Protein AF-A0A937S6X0-F1 (afdb_monomer_lite)

Radius of gyration: 21.59 Å; chains: 1; bounding box: 52×50×62 Å

Structure (mmCIF, N/CA/C/O backbone):
data_AF-A0A937S6X0-F1
#
_entry.id   AF-A0A937S6X0-F1
#
loop_
_atom_site.group_PDB
_atom_site.id
_atom_site.type_symbol
_atom_site.label_atom_id
_atom_site.label_alt_id
_atom_site.label_comp_id
_atom_site.label_asym_id
_atom_site.label_entity_id
_atom_site.label_seq_id
_atom_site.pdbx_PDB_ins_code
_atom_site.Cartn_x
_atom_site.Cartn_y
_atom_site.Cartn_z
_atom_site.occupancy
_atom_site.B_iso_or_equiv
_atom_site.auth_seq_id
_atom_site.auth_comp_id
_atom_site.auth_asym_id
_atom_site.auth_atom_id
_atom_site.pdbx_PDB_model_num
ATOM 1 N N . MET A 1 1 ? 26.072 -11.216 -7.999 1.00 43.59 1 MET A N 1
ATOM 2 C CA . MET A 1 1 ? 25.003 -12.054 -8.580 1.00 43.59 1 MET A CA 1
ATOM 3 C C . MET A 1 1 ? 23.789 -11.169 -8.761 1.00 43.59 1 MET A C 1
ATOM 5 O O . MET A 1 1 ? 23.385 -10.539 -7.793 1.00 43.59 1 MET A O 1
ATOM 9 N N . GLY A 1 2 ? 23.309 -11.010 -9.995 1.00 65.56 2 GLY A N 1
ATOM 10 C CA . GLY A 1 2 ? 22.085 -10.253 -10.259 1.00 65.56 2 GLY A CA 1
ATOM 11 C C . GLY A 1 2 ? 20.876 -11.051 -9.782 1.00 65.56 2 GLY A C 1
ATOM 12 O O . GLY A 1 2 ? 20.859 -12.270 -9.932 1.00 65.56 2 GLY A O 1
ATOM 13 N N . PHE A 1 3 ? 19.899 -10.380 -9.180 1.00 81.81 3 PHE A N 1
ATOM 14 C CA . PHE A 1 3 ? 18.600 -10.990 -8.912 1.00 81.81 3 PHE A CA 1
ATOM 15 C C . PHE A 1 3 ? 17.906 -11.210 -10.256 1.00 81.81 3 PHE A C 1
ATOM 17 O O . PHE A 1 3 ? 17.702 -10.239 -10.981 1.00 81.81 3 PHE A O 1
ATOM 24 N N . ARG A 1 4 ? 17.606 -12.468 -10.589 1.00 89.50 4 ARG A N 1
ATOM 25 C CA . ARG A 1 4 ? 16.819 -12.849 -11.764 1.00 89.50 4 ARG A CA 1
ATOM 26 C C . ARG A 1 4 ? 15.755 -13.847 -11.323 1.00 89.50 4 ARG A C 1
ATOM 28 O O . ARG A 1 4 ? 16.042 -15.029 -11.157 1.00 89.50 4 ARG A O 1
ATOM 35 N N . PHE A 1 5 ? 14.569 -13.335 -11.015 1.00 94.06 5 PHE A N 1
ATOM 36 C CA . PHE A 1 5 ? 13.407 -14.121 -10.596 1.00 94.06 5 PHE A CA 1
ATOM 37 C C . PHE A 1 5 ? 12.467 -14.422 -11.768 1.00 94.06 5 PHE A C 1
ATOM 39 O O . PHE A 1 5 ? 11.654 -15.350 -11.671 1.00 94.06 5 PHE A O 1
ATOM 46 N N . PHE A 1 6 ? 12.583 -13.671 -12.867 1.00 96.00 6 PHE A N 1
ATOM 47 C CA . PHE A 1 6 ? 12.020 -14.060 -14.155 1.00 96.00 6 PHE A CA 1
ATOM 48 C C . PHE A 1 6 ? 12.680 -15.348 -14.665 1.00 96.00 6 PHE A C 1
ATOM 50 O O . PHE A 1 6 ? 13.899 -15.506 -14.583 1.00 96.00 6 PHE A O 1
ATOM 57 N N . LYS A 1 7 ? 11.874 -16.271 -15.191 1.00 96.12 7 LYS A N 1
ATOM 58 C CA . LYS A 1 7 ? 12.335 -17.572 -15.698 1.00 96.12 7 LYS A CA 1
ATOM 59 C C . LYS A 1 7 ? 12.296 -17.573 -17.222 1.00 96.12 7 LYS A C 1
ATOM 61 O O . LYS A 1 7 ? 11.258 -17.854 -17.824 1.00 96.12 7 LYS A O 1
ATOM 66 N N . ASP A 1 8 ? 13.415 -17.205 -17.840 1.00 93.88 8 ASP A N 1
ATOM 67 C CA . ASP A 1 8 ? 13.534 -17.083 -19.299 1.00 93.88 8 ASP A CA 1
ATOM 68 C C . ASP A 1 8 ? 13.236 -18.377 -20.043 1.00 93.88 8 ASP A C 1
ATOM 70 O O . ASP A 1 8 ? 12.596 -18.354 -21.088 1.00 93.88 8 ASP A O 1
ATOM 74 N N . ASP A 1 9 ? 13.681 -19.497 -19.486 1.00 95.50 9 ASP A N 1
ATOM 75 C CA . ASP A 1 9 ? 13.524 -20.839 -20.034 1.00 95.50 9 ASP A CA 1
ATOM 76 C C . ASP A 1 9 ? 12.063 -21.297 -20.094 1.00 95.50 9 ASP A C 1
ATOM 78 O O . ASP A 1 9 ? 11.717 -22.129 -20.930 1.00 95.50 9 ASP A O 1
ATOM 82 N N . LEU A 1 10 ? 11.198 -20.731 -19.246 1.00 97.44 10 LEU A N 1
ATOM 83 C CA . LEU A 1 10 ? 9.769 -21.036 -19.248 1.00 97.44 10 LEU A CA 1
ATOM 84 C C . LEU A 1 10 ? 8.953 -20.108 -20.151 1.00 97.44 10 LEU A C 1
ATOM 86 O O . LEU A 1 10 ? 7.839 -20.465 -20.524 1.00 97.44 10 LEU A O 1
ATOM 90 N N . CYS A 1 11 ? 9.444 -18.911 -20.480 1.00 97.38 11 CYS A N 1
ATOM 91 C CA . CYS A 1 11 ? 8.651 -17.933 -21.219 1.00 97.38 11 CYS A CA 1
ATOM 92 C C . CYS A 1 11 ? 8.509 -18.317 -22.701 1.00 97.38 11 CYS A C 1
ATOM 94 O O . CYS A 1 11 ? 9.471 -18.298 -23.462 1.00 97.38 11 CYS A O 1
ATOM 96 N N . ASP A 1 12 ? 7.276 -18.567 -23.140 1.00 96.94 12 ASP A N 1
ATOM 97 C CA . ASP A 1 12 ? 6.928 -18.915 -24.525 1.00 96.94 12 ASP A CA 1
ATOM 98 C C . ASP A 1 12 ? 6.599 -17.697 -25.413 1.00 96.94 12 ASP A C 1
ATOM 100 O O . ASP A 1 12 ? 6.151 -17.845 -26.551 1.00 96.94 12 ASP A O 1
ATOM 104 N N . LEU A 1 13 ? 6.803 -16.478 -24.895 1.00 97.19 13 LEU A N 1
ATOM 105 C CA . LEU A 1 13 ? 6.486 -15.207 -25.558 1.00 97.19 13 LEU A CA 1
ATOM 106 C C . LEU A 1 13 ? 5.018 -15.089 -26.011 1.00 97.19 13 LEU A C 1
ATOM 108 O O . LEU A 1 13 ? 4.726 -14.339 -26.944 1.00 97.19 13 LEU A O 1
ATOM 112 N N . CYS A 1 14 ? 4.075 -15.781 -25.358 1.00 97.44 14 CYS A N 1
ATOM 113 C CA . CYS A 1 14 ? 2.660 -15.739 -25.745 1.00 97.44 14 CYS A CA 1
ATOM 114 C C . CYS A 1 14 ? 2.011 -14.351 -25.597 1.00 97.44 14 CYS A C 1
ATOM 116 O O . CYS A 1 14 ? 1.038 -14.067 -26.291 1.00 97.44 14 CYS A O 1
ATOM 118 N N . GLY A 1 15 ? 2.539 -13.486 -24.721 1.00 97.12 15 GLY A N 1
ATOM 119 C CA . GLY A 1 15 ? 2.042 -12.122 -24.489 1.00 97.12 15 GLY A CA 1
ATOM 120 C C . GLY A 1 15 ? 0.840 -12.015 -23.538 1.00 97.12 15 GLY A C 1
ATOM 121 O O . GLY A 1 15 ? 0.503 -10.911 -23.116 1.00 97.12 15 GLY A O 1
ATOM 122 N N . LEU A 1 16 ? 0.245 -13.135 -23.105 1.00 97.88 16 LEU A N 1
ATOM 123 C CA . LEU A 1 16 ? -0.975 -13.149 -22.278 1.00 97.88 16 LEU A CA 1
ATOM 124 C C . LEU A 1 16 ? -0.870 -12.302 -21.003 1.00 97.88 16 LEU A C 1
ATOM 126 O O . LEU A 1 16 ? -1.848 -11.693 -20.573 1.00 97.88 16 LEU A O 1
ATOM 130 N N . CYS A 1 17 ? 0.325 -12.239 -20.413 1.00 96.56 17 CYS A N 1
ATOM 131 C CA . CYS A 1 17 ? 0.603 -11.453 -19.217 1.00 96.56 17 CYS A CA 1
ATOM 132 C C . CYS A 1 17 ? 0.336 -9.947 -19.383 1.00 96.56 17 CYS A C 1
ATOM 134 O O . CYS A 1 17 ? 0.005 -9.292 -18.395 1.00 96.56 17 CYS A O 1
ATOM 136 N N . PHE A 1 18 ? 0.454 -9.408 -20.601 1.00 96.38 18 PHE A N 1
ATOM 137 C CA . PHE A 1 18 ? 0.219 -7.995 -20.916 1.00 96.38 18 PHE A CA 1
ATOM 138 C C . PHE A 1 18 ? -1.071 -7.768 -21.701 1.00 96.38 18 PHE A C 1
ATOM 140 O O . PHE A 1 18 ? -1.683 -6.713 -21.543 1.00 96.38 18 PHE A O 1
ATOM 147 N N . GLU A 1 19 ? -1.529 -8.769 -22.453 1.00 96.50 19 GLU A N 1
ATOM 148 C CA . GLU A 1 19 ? -2.850 -8.761 -23.089 1.00 96.50 19 GLU A CA 1
ATOM 149 C C . GLU A 1 19 ? -3.966 -8.714 -22.043 1.00 96.50 19 GLU A C 1
ATOM 151 O O . GLU A 1 19 ? -4.840 -7.856 -22.084 1.00 96.50 19 GLU A O 1
ATOM 156 N N . ARG A 1 20 ? -3.893 -9.587 -21.034 1.00 95.44 20 ARG A N 1
ATOM 157 C CA . ARG A 1 20 ? -4.894 -9.680 -19.960 1.00 95.44 20 ARG A CA 1
ATOM 158 C C . ARG A 1 20 ? -4.531 -8.840 -18.731 1.00 95.44 20 ARG A C 1
ATOM 160 O O . ARG A 1 20 ? -5.134 -8.993 -17.670 1.00 95.44 20 ARG A O 1
ATOM 167 N N . CYS A 1 21 ? -3.517 -7.981 -18.836 1.00 95.06 21 CYS A N 1
ATOM 168 C CA . CYS A 1 21 ? -3.148 -7.083 -17.750 1.00 95.06 21 CYS A CA 1
ATOM 169 C C . CYS A 1 21 ? -4.223 -5.997 -17.594 1.00 95.06 21 CYS A C 1
ATOM 171 O O . CYS A 1 21 ? -4.369 -5.207 -18.523 1.00 95.06 21 CYS A O 1
ATOM 173 N N . PRO A 1 22 ? -4.860 -5.837 -16.417 1.00 92.06 22 PRO A N 1
ATOM 174 C CA . PRO A 1 22 ? -5.935 -4.852 -16.193 1.00 92.06 22 PRO A CA 1
ATOM 175 C C . PRO A 1 22 ? -5.458 -3.383 -16.199 1.00 92.06 22 PRO A C 1
ATOM 177 O O . PRO A 1 22 ? -6.187 -2.461 -15.856 1.00 92.06 22 PRO A O 1
ATOM 180 N N . VAL A 1 23 ? -4.176 -3.150 -16.491 1.00 90.50 23 VAL A N 1
ATOM 181 C CA . VAL A 1 23 ? -3.583 -1.811 -16.633 1.00 90.50 23 VAL A CA 1
ATOM 182 C C . VAL A 1 23 ? -3.239 -1.509 -18.087 1.00 90.50 23 VAL A C 1
ATOM 184 O O . VAL A 1 23 ? -3.298 -0.347 -18.501 1.00 90.50 23 VAL A O 1
ATOM 187 N N . LEU A 1 24 ? -2.772 -2.523 -18.820 1.00 91.44 24 LEU A N 1
ATOM 188 C CA . LEU A 1 24 ? -2.221 -2.348 -20.160 1.00 91.44 24 LEU A CA 1
ATOM 189 C C . LEU A 1 24 ? -3.235 -2.720 -21.238 1.00 91.44 24 LEU A C 1
ATOM 191 O O . LEU A 1 24 ? -3.339 -1.968 -22.203 1.00 91.44 24 LEU A O 1
ATOM 195 N N . GLU A 1 25 ? -3.941 -3.844 -21.058 1.00 92.75 25 GLU A N 1
ATOM 196 C CA . GLU A 1 25 ? -4.937 -4.387 -21.994 1.00 92.75 25 GLU A CA 1
ATOM 197 C C . GLU A 1 25 ? -4.452 -4.335 -23.452 1.00 92.75 25 GLU A C 1
ATOM 199 O O . GLU A 1 25 ? -5.121 -3.809 -24.344 1.00 92.75 25 GLU A O 1
ATOM 204 N N . LEU A 1 26 ? -3.214 -4.789 -23.686 1.00 93.88 26 LEU A N 1
ATOM 205 C CA . LEU A 1 26 ? -2.596 -4.680 -25.006 1.00 93.88 26 LEU A CA 1
ATOM 206 C C . LEU A 1 26 ? -3.270 -5.639 -25.992 1.00 93.88 26 LEU A C 1
ATOM 208 O O . LEU A 1 26 ? -3.559 -6.776 -25.619 1.00 93.88 26 LEU A O 1
ATOM 212 N N . PRO A 1 27 ? -3.449 -5.260 -27.268 1.00 94.69 27 PRO A N 1
ATOM 213 C CA . PRO A 1 27 ? -3.815 -6.246 -28.270 1.00 94.69 27 PRO A CA 1
ATOM 214 C C . PRO A 1 27 ? -2.704 -7.303 -28.403 1.00 94.69 27 PRO A C 1
ATOM 216 O O . PRO A 1 27 ? -1.533 -7.059 -28.101 1.00 94.69 27 PRO A O 1
ATOM 219 N N . ALA A 1 28 ? -3.083 -8.515 -28.813 1.00 95.44 28 ALA A N 1
ATOM 220 C CA . ALA A 1 28 ? -2.223 -9.693 -28.699 1.00 95.44 28 ALA A CA 1
ATOM 221 C C . ALA A 1 28 ? -0.869 -9.558 -29.425 1.00 95.44 28 ALA A C 1
ATOM 223 O O . ALA A 1 28 ? 0.140 -10.079 -28.948 1.00 95.44 28 ALA A O 1
ATOM 224 N N . ALA A 1 29 ? -0.814 -8.871 -30.571 1.00 94.69 29 ALA A N 1
ATOM 225 C CA . ALA A 1 29 ? 0.433 -8.686 -31.314 1.00 94.69 29 ALA A CA 1
ATOM 226 C C . ALA A 1 29 ? 1.415 -7.786 -30.544 1.00 94.69 29 ALA A C 1
ATOM 228 O O . ALA A 1 29 ? 2.581 -8.140 -30.360 1.00 94.69 29 ALA A O 1
ATOM 229 N N . GLU A 1 30 ? 0.922 -6.669 -30.025 1.00 94.50 30 GLU A N 1
ATOM 230 C CA . GLU A 1 30 ? 1.675 -5.694 -29.247 1.00 94.50 30 GLU A CA 1
ATOM 231 C C . GLU A 1 30 ? 2.080 -6.270 -27.891 1.00 94.50 30 GLU A C 1
ATOM 233 O O . GLU A 1 30 ? 3.200 -6.048 -27.445 1.00 94.50 30 GLU A O 1
ATOM 238 N N . ALA A 1 31 ? 1.231 -7.087 -27.262 1.00 96.56 31 ALA A N 1
ATOM 239 C CA . ALA A 1 31 ? 1.566 -7.782 -26.022 1.00 96.56 31 ALA A CA 1
ATOM 240 C C . ALA A 1 31 ? 2.782 -8.713 -26.186 1.00 96.56 31 ALA A C 1
ATOM 242 O O . ALA A 1 31 ? 3.673 -8.737 -25.332 1.00 96.56 31 ALA A O 1
ATOM 243 N N . LYS A 1 32 ? 2.850 -9.448 -27.307 1.00 96.75 32 LYS A N 1
ATOM 244 C CA . LYS A 1 32 ? 3.997 -10.302 -27.666 1.00 96.75 32 LYS A CA 1
ATOM 245 C C . LYS A 1 32 ? 5.256 -9.485 -27.943 1.00 96.75 32 LYS A C 1
ATOM 247 O O . LYS A 1 32 ? 6.351 -9.873 -27.531 1.00 96.75 32 LYS A O 1
ATOM 252 N N . GLN A 1 33 ? 5.115 -8.354 -28.631 1.00 95.69 33 GLN A N 1
ATOM 253 C CA . GLN A 1 33 ? 6.230 -7.440 -28.879 1.00 95.69 33 GLN A CA 1
ATOM 254 C C . GLN A 1 33 ? 6.760 -6.832 -27.576 1.00 95.69 33 GLN A C 1
ATOM 256 O O . GLN A 1 33 ? 7.973 -6.802 -27.379 1.00 95.69 33 GLN A O 1
ATOM 261 N N . ASP A 1 34 ? 5.878 -6.415 -26.667 1.00 95.44 34 ASP A N 1
ATOM 262 C CA . ASP A 1 34 ? 6.235 -5.760 -25.407 1.00 95.44 34 ASP A CA 1
ATOM 263 C C . ASP A 1 34 ? 7.020 -6.696 -24.478 1.00 95.44 34 ASP A C 1
ATOM 265 O O . ASP A 1 34 ? 8.096 -6.328 -24.005 1.00 95.44 34 ASP A O 1
ATOM 269 N N . ILE A 1 35 ? 6.573 -7.949 -24.294 1.00 96.88 35 ILE A N 1
ATOM 270 C CA . ILE A 1 35 ? 7.328 -8.927 -23.488 1.00 96.88 35 ILE A CA 1
ATOM 271 C C . ILE A 1 35 ? 8.685 -9.253 -24.118 1.00 96.88 35 ILE A C 1
ATOM 273 O O . ILE A 1 35 ? 9.689 -9.326 -23.409 1.00 96.88 35 ILE A O 1
ATOM 277 N N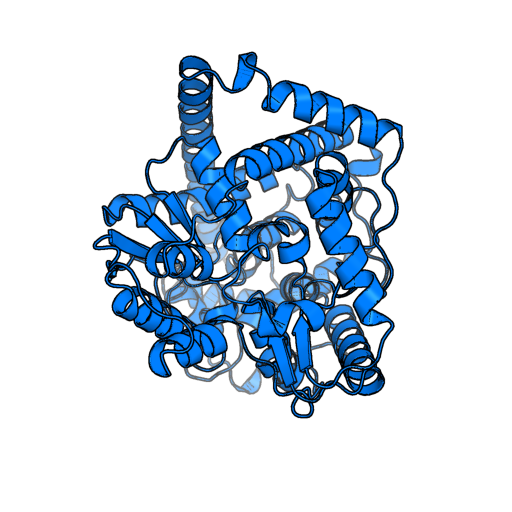 . LYS A 1 36 ? 8.762 -9.351 -25.451 1.00 96.50 36 LYS A N 1
ATOM 278 C CA . LYS A 1 36 ? 10.034 -9.544 -26.161 1.00 96.50 36 LYS A 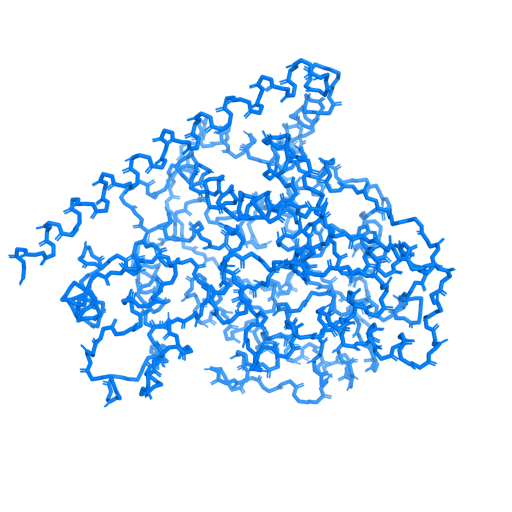CA 1
ATOM 279 C C . LYS A 1 36 ? 10.967 -8.341 -25.987 1.00 96.50 36 LYS A C 1
ATOM 281 O O . LYS A 1 36 ? 12.168 -8.527 -25.784 1.00 96.50 36 LYS A O 1
ATOM 286 N N . ALA A 1 37 ? 10.436 -7.120 -26.044 1.00 95.06 37 ALA A N 1
ATOM 287 C CA . ALA A 1 37 ? 11.191 -5.895 -25.801 1.00 95.06 37 ALA A CA 1
ATOM 288 C C . ALA A 1 37 ? 11.722 -5.851 -24.363 1.00 95.06 37 ALA A C 1
ATOM 290 O O . ALA A 1 37 ? 12.910 -5.595 -24.159 1.00 95.06 37 ALA A O 1
ATOM 291 N N . LEU A 1 38 ? 10.882 -6.180 -23.380 1.00 95.00 38 LEU A N 1
ATOM 292 C CA . LEU A 1 38 ? 11.248 -6.199 -21.967 1.00 95.00 38 LEU A CA 1
ATOM 293 C C . LEU A 1 38 ? 12.318 -7.264 -21.656 1.00 95.00 38 LEU A C 1
ATOM 295 O O . LEU A 1 38 ? 13.297 -6.965 -20.967 1.00 95.00 38 LEU A O 1
ATOM 299 N N . ILE A 1 39 ? 12.205 -8.475 -22.217 1.00 95.81 39 ILE A N 1
ATOM 300 C CA . ILE A 1 39 ? 13.239 -9.527 -22.113 1.00 95.81 39 ILE A CA 1
ATOM 301 C C . ILE A 1 39 ? 14.544 -9.072 -22.774 1.00 95.81 39 ILE A C 1
ATOM 303 O O . ILE A 1 39 ? 15.624 -9.290 -22.230 1.00 95.81 39 ILE A O 1
ATOM 307 N N . GLY A 1 40 ? 14.458 -8.373 -23.906 1.00 94.38 40 GLY A N 1
ATOM 308 C CA . GLY A 1 40 ? 15.614 -7.806 -24.599 1.00 94.38 40 GLY A CA 1
ATOM 309 C C . GLY A 1 40 ? 16.213 -6.549 -23.955 1.00 94.38 40 GLY A C 1
ATOM 310 O O . GLY A 1 40 ? 17.180 -6.020 -24.494 1.00 94.38 40 GLY A O 1
ATOM 311 N N . GLY A 1 41 ? 15.645 -6.038 -22.856 1.00 92.00 41 GLY A N 1
ATOM 312 C CA . GLY A 1 41 ? 16.105 -4.807 -22.197 1.00 92.00 41 GLY A CA 1
ATOM 313 C C . GLY A 1 41 ? 15.777 -3.515 -22.958 1.00 92.00 41 GLY A C 1
ATOM 314 O O . GLY A 1 41 ? 16.323 -2.461 -22.648 1.00 92.00 41 GLY A O 1
ATOM 315 N N . LYS A 1 42 ? 14.880 -3.563 -23.950 1.00 91.44 42 LYS A N 1
ATOM 316 C CA . LYS A 1 42 ? 14.440 -2.402 -24.740 1.00 91.44 42 LYS A CA 1
ATOM 317 C C . LYS A 1 42 ? 13.317 -1.652 -24.014 1.00 91.44 42 LYS A C 1
ATOM 319 O O . LYS A 1 42 ? 12.163 -1.680 -24.439 1.00 91.44 42 LYS A O 1
ATOM 324 N N . THR A 1 43 ? 13.647 -0.998 -22.902 1.00 88.94 43 THR A N 1
ATOM 325 C CA . THR A 1 43 ? 12.684 -0.336 -21.996 1.00 88.94 43 THR A CA 1
ATOM 326 C C . THR A 1 43 ? 11.850 0.762 -22.660 1.00 88.94 43 THR A C 1
ATOM 328 O O . THR A 1 43 ? 10.673 0.926 -22.337 1.00 88.94 43 THR A O 1
ATOM 331 N N . ASP A 1 44 ? 12.412 1.471 -23.640 1.00 86.44 44 ASP A N 1
ATOM 332 C CA . ASP A 1 44 ? 11.713 2.542 -24.369 1.00 86.44 44 ASP A CA 1
ATOM 333 C C . ASP A 1 44 ? 10.585 2.005 -25.266 1.00 86.44 44 ASP A C 1
ATOM 335 O O . ASP A 1 44 ? 9.643 2.728 -25.588 1.00 86.44 44 ASP A O 1
ATOM 339 N N . ALA A 1 45 ? 10.648 0.717 -25.618 1.00 87.94 45 ALA A N 1
ATOM 340 C CA . ALA A 1 45 ? 9.652 0.009 -26.415 1.00 87.94 45 ALA A CA 1
ATOM 341 C C . ALA A 1 45 ? 8.714 -0.878 -25.569 1.00 87.94 45 ALA A C 1
ATOM 343 O O . ALA A 1 45 ? 7.985 -1.687 -26.137 1.00 87.94 45 ALA A O 1
ATOM 344 N N . SER A 1 46 ? 8.726 -0.753 -24.233 1.00 91.75 46 SER A N 1
ATOM 345 C CA . SER A 1 46 ? 7.845 -1.517 -23.337 1.00 91.75 46 SER A CA 1
ATOM 346 C C . SER A 1 46 ? 6.914 -0.606 -22.533 1.00 91.75 46 SER A C 1
ATOM 348 O O . SER A 1 46 ? 7.326 0.151 -21.651 1.00 91.75 46 SER A O 1
ATOM 350 N N . LEU A 1 47 ? 5.614 -0.725 -22.782 1.00 90.75 47 LEU A N 1
ATOM 351 C CA . LEU A 1 47 ? 4.554 -0.155 -21.959 1.00 90.75 47 LEU A CA 1
ATOM 352 C C . LEU A 1 47 ? 4.497 -0.802 -20.578 1.00 90.75 47 LEU A C 1
ATOM 354 O O . LEU A 1 47 ? 4.171 -0.102 -19.617 1.00 90.75 47 LEU A O 1
ATOM 358 N N . ALA A 1 48 ? 4.836 -2.088 -20.440 1.00 93.00 48 ALA A N 1
ATOM 359 C CA . ALA A 1 48 ? 4.921 -2.720 -19.125 1.00 93.00 48 ALA A CA 1
ATOM 360 C C . ALA A 1 48 ? 5.951 -2.008 -18.237 1.00 93.00 48 ALA A C 1
ATOM 362 O O . ALA A 1 48 ? 5.625 -1.624 -17.112 1.00 93.00 48 ALA A O 1
ATOM 363 N N . TYR A 1 49 ? 7.137 -1.714 -18.774 1.00 92.50 49 TYR A N 1
ATOM 364 C CA . TYR A 1 49 ? 8.155 -0.916 -18.087 1.00 92.50 49 TYR A CA 1
ATOM 365 C C . TYR A 1 49 ? 7.647 0.479 -17.684 1.00 92.50 49 TYR A C 1
ATOM 367 O O . TYR A 1 49 ? 7.887 0.948 -16.570 1.00 92.50 49 TYR A O 1
ATOM 375 N N . GLN A 1 50 ? 6.912 1.141 -18.580 1.00 88.38 50 GLN A N 1
ATOM 376 C CA . GLN A 1 50 ? 6.493 2.537 -18.417 1.00 88.38 50 GLN A CA 1
ATOM 377 C C . GLN A 1 50 ? 5.191 2.731 -17.632 1.00 88.38 50 GLN A C 1
ATOM 379 O O . GLN A 1 50 ? 4.860 3.865 -17.272 1.00 88.38 50 GLN A O 1
ATOM 384 N N . ARG A 1 51 ? 4.406 1.672 -17.399 1.00 88.88 51 ARG A N 1
ATOM 385 C CA . ARG A 1 51 ? 3.052 1.796 -16.826 1.00 88.88 51 ARG A CA 1
ATOM 386 C C . ARG A 1 51 ? 2.687 0.754 -15.775 1.00 88.88 51 ARG A C 1
ATOM 388 O O . ARG A 1 51 ? 1.603 0.870 -15.206 1.00 88.88 51 ARG A O 1
ATOM 395 N N . CYS A 1 52 ? 3.537 -0.232 -15.488 1.00 92.06 52 CYS A N 1
ATOM 396 C CA . CYS A 1 52 ? 3.244 -1.246 -14.474 1.00 92.06 52 CYS A CA 1
ATOM 397 C C . CYS A 1 52 ? 2.871 -0.617 -13.122 1.00 92.06 52 CYS A C 1
ATOM 399 O O . CYS A 1 52 ? 3.625 0.152 -12.539 1.00 92.06 52 CYS A O 1
ATOM 401 N N . THR A 1 53 ? 1.718 -0.989 -12.563 1.00 90.19 53 THR A N 1
ATOM 402 C CA . THR A 1 53 ? 1.281 -0.467 -11.256 1.00 90.19 53 THR A CA 1
ATOM 403 C C . THR A 1 53 ? 1.676 -1.351 -10.077 1.00 90.19 53 THR A C 1
ATOM 405 O O . THR A 1 53 ? 1.176 -1.149 -8.970 1.00 90.19 53 THR A O 1
ATOM 408 N N . THR A 1 54 ? 2.529 -2.354 -10.292 1.00 91.44 54 THR A N 1
ATOM 409 C CA . THR A 1 54 ? 2.996 -3.329 -9.285 1.00 91.44 54 THR A CA 1
ATOM 410 C C . THR A 1 54 ? 1.886 -4.133 -8.592 1.00 91.44 54 THR A C 1
ATOM 412 O O . THR A 1 54 ? 1.897 -4.359 -7.383 1.00 91.44 54 THR A O 1
ATOM 415 N N . CYS A 1 55 ? 0.876 -4.552 -9.360 1.00 91.12 55 CYS A N 1
ATOM 416 C CA . CYS A 1 55 ? -0.266 -5.319 -8.849 1.00 91.12 55 CYS A CA 1
ATOM 417 C C . CYS A 1 55 ? -0.086 -6.846 -8.892 1.00 91.12 55 CYS A C 1
ATOM 419 O O . CYS A 1 55 ? -1.014 -7.545 -8.487 1.00 91.12 55 CYS A O 1
ATOM 421 N N . TYR A 1 56 ? 1.056 -7.352 -9.382 1.00 92.25 56 TYR A N 1
ATOM 422 C CA . TYR A 1 56 ? 1.395 -8.784 -9.467 1.00 92.25 56 TYR A CA 1
ATOM 423 C C . TYR A 1 56 ? 0.474 -9.642 -10.374 1.00 92.25 56 TYR A C 1
ATOM 425 O O . TYR A 1 56 ? 0.708 -10.829 -10.566 1.00 92.25 56 TYR A O 1
ATOM 433 N N . THR A 1 57 ? -0.544 -9.059 -11.017 1.00 94.31 57 THR A N 1
ATOM 434 C CA . THR A 1 57 ? -1.523 -9.807 -11.830 1.00 94.31 57 THR A CA 1
ATOM 435 C C . THR A 1 57 ? -0.894 -10.606 -12.975 1.00 94.31 57 THR A C 1
ATOM 437 O O . THR A 1 57 ? -1.355 -11.700 -13.284 1.00 94.31 57 THR A O 1
ATOM 440 N N . CYS A 1 58 ? 0.154 -10.078 -13.610 1.00 95.25 58 CYS A N 1
ATOM 441 C CA . CYS A 1 58 ? 0.796 -10.728 -14.751 1.00 95.25 58 CYS A CA 1
ATOM 442 C C . CYS A 1 58 ? 1.410 -12.092 -14.399 1.00 95.25 58 CYS A C 1
ATOM 444 O O . CYS A 1 58 ? 1.428 -12.971 -15.259 1.00 95.25 58 CYS A O 1
ATOM 446 N N . ASP A 1 59 ? 1.830 -12.300 -13.150 1.00 95.19 59 ASP A N 1
ATOM 447 C CA . ASP A 1 59 ? 2.344 -13.591 -12.679 1.00 95.19 59 ASP A CA 1
ATOM 448 C C . ASP A 1 59 ? 1.223 -14.608 -12.469 1.00 95.19 59 ASP A C 1
ATOM 450 O O . ASP A 1 59 ? 1.393 -15.774 -12.807 1.00 95.19 59 ASP A O 1
ATOM 454 N N . LEU A 1 60 ? 0.056 -14.161 -11.991 1.00 94.38 60 LEU A N 1
ATOM 455 C CA . LEU A 1 60 ? -1.130 -15.015 -11.848 1.00 94.38 60 LEU A CA 1
ATOM 456 C C . LEU A 1 60 ? -1.683 -15.470 -13.204 1.00 94.38 60 LEU A C 1
ATOM 458 O O . LEU A 1 60 ? -2.204 -16.572 -13.327 1.00 94.38 60 LEU A O 1
ATOM 462 N N . ILE A 1 61 ? -1.576 -14.613 -14.220 1.00 94.81 61 ILE A N 1
ATOM 463 C CA . ILE A 1 61 ? -2.070 -14.885 -15.575 1.00 94.81 61 ILE A CA 1
ATOM 464 C C . ILE A 1 61 ? -1.116 -15.790 -16.363 1.00 94.81 61 ILE A C 1
ATOM 466 O O . ILE A 1 61 ? -1.555 -16.475 -17.287 1.00 94.81 61 ILE A O 1
ATOM 470 N N . CYS A 1 62 ? 0.182 -15.767 -16.051 1.00 96.81 62 CYS A N 1
ATOM 471 C CA . CYS A 1 62 ? 1.201 -16.458 -16.831 1.00 96.81 62 CYS A CA 1
ATOM 472 C C . CYS A 1 62 ? 0.999 -17.988 -16.782 1.00 96.81 62 CYS A C 1
ATOM 474 O O . CYS A 1 62 ? 1.240 -18.594 -15.735 1.00 96.81 62 CYS A O 1
ATOM 476 N N . PRO A 1 63 ? 0.630 -18.646 -17.900 1.00 96.31 63 PRO A N 1
ATOM 477 C CA . PRO A 1 63 ? 0.297 -20.076 -17.893 1.00 96.31 63 PRO A CA 1
ATOM 478 C C . PRO A 1 63 ? 1.512 -20.964 -17.597 1.00 96.31 63 PRO A C 1
ATOM 480 O O . PRO A 1 63 ? 1.376 -22.054 -17.053 1.00 96.31 63 PRO A O 1
ATOM 483 N N . VAL A 1 64 ? 2.702 -20.469 -17.936 1.00 97.12 64 VAL A N 1
ATOM 484 C CA . VAL A 1 64 ? 3.996 -21.141 -17.766 1.00 97.12 64 VAL A CA 1
ATOM 485 C C . VAL A 1 64 ? 4.747 -20.670 -16.516 1.00 97.12 64 VAL A C 1
ATOM 487 O O . VAL A 1 64 ? 5.879 -21.081 -16.284 1.00 97.12 64 VAL A O 1
ATOM 490 N N . GLN A 1 65 ? 4.132 -19.805 -15.696 1.00 96.19 65 GLN A N 1
ATOM 491 C CA . GLN A 1 65 ? 4.683 -19.320 -14.424 1.00 96.19 65 GLN A CA 1
ATOM 492 C C . GLN A 1 65 ? 6.123 -18.777 -14.532 1.00 96.19 65 GLN A C 1
ATOM 494 O O . GLN A 1 65 ? 6.984 -19.060 -13.686 1.00 96.19 65 GLN A O 1
ATOM 499 N N . SER A 1 66 ? 6.380 -17.984 -15.580 1.00 97.12 66 SER A N 1
ATOM 500 C CA . SER A 1 66 ? 7.690 -17.384 -15.865 1.00 97.12 66 SER A CA 1
ATOM 501 C C . SER A 1 66 ? 7.983 -16.105 -15.068 1.00 97.12 66 SER A C 1
ATOM 503 O O . SER A 1 66 ? 9.062 -15.542 -15.207 1.00 97.12 66 SER A O 1
ATOM 505 N N . ASN A 1 67 ? 7.051 -15.652 -14.223 1.00 96.50 67 ASN A N 1
ATOM 506 C CA . ASN A 1 67 ? 7.159 -14.466 -13.360 1.00 96.50 67 ASN A CA 1
ATOM 507 C C . ASN A 1 67 ? 7.411 -13.112 -14.084 1.00 96.50 67 ASN A C 1
ATOM 509 O O . ASN A 1 67 ? 8.353 -12.392 -13.737 1.00 96.50 67 ASN A O 1
ATOM 513 N N . PRO A 1 68 ? 6.616 -12.724 -15.105 1.00 96.81 68 PRO A N 1
ATOM 514 C CA . PRO A 1 68 ? 6.796 -11.465 -15.849 1.00 96.81 68 PRO A CA 1
ATOM 515 C C . PRO A 1 68 ? 6.775 -10.182 -14.995 1.00 96.81 68 PRO A C 1
ATOM 517 O O . PRO A 1 68 ? 7.352 -9.174 -15.401 1.00 96.81 68 PRO A O 1
ATOM 520 N N . TYR A 1 69 ? 6.124 -10.183 -13.829 1.00 95.69 69 TYR A N 1
ATOM 521 C CA . TYR A 1 69 ? 6.164 -9.074 -12.872 1.00 95.69 69 TYR A CA 1
ATOM 522 C C . TYR A 1 69 ? 7.594 -8.773 -12.425 1.00 95.69 69 TYR A C 1
ATOM 524 O O . TYR A 1 69 ? 8.005 -7.612 -12.398 1.00 95.69 69 TYR A O 1
ATOM 532 N N . GLU A 1 70 ? 8.356 -9.819 -12.113 1.00 95.44 70 GLU A N 1
ATOM 533 C CA . GLU A 1 70 ? 9.721 -9.695 -11.611 1.00 95.44 70 GLU A CA 1
ATOM 534 C C . GLU A 1 70 ? 10.638 -9.077 -12.658 1.00 95.44 70 GLU A C 1
ATOM 536 O O . GLU A 1 70 ? 11.446 -8.217 -12.328 1.00 95.44 70 GLU A O 1
ATOM 541 N N . LEU A 1 71 ? 10.444 -9.424 -13.933 1.00 95.88 71 LEU A N 1
ATOM 542 C CA . LEU A 1 71 ? 11.216 -8.849 -15.029 1.00 95.88 71 LEU A CA 1
ATOM 543 C C . LEU A 1 71 ? 11.067 -7.322 -15.092 1.00 95.88 71 LEU A C 1
ATOM 545 O O . LEU A 1 71 ? 12.042 -6.615 -15.337 1.00 95.88 71 LEU A O 1
ATOM 549 N N . VAL A 1 72 ? 9.868 -6.786 -14.833 1.00 95.38 72 VAL A N 1
ATOM 550 C CA . VAL A 1 72 ? 9.663 -5.328 -14.767 1.00 95.38 72 VAL A CA 1
ATOM 551 C C . VAL A 1 72 ? 10.481 -4.719 -13.626 1.00 95.38 72 VAL A C 1
ATOM 553 O O . VAL A 1 72 ? 11.164 -3.713 -13.826 1.00 95.38 72 VAL A O 1
ATOM 556 N N . LEU A 1 73 ? 10.446 -5.340 -12.444 1.00 95.19 73 LEU A N 1
ATOM 557 C CA . LEU A 1 73 ? 11.208 -4.880 -11.282 1.00 95.19 73 LEU A CA 1
ATOM 558 C C . LEU A 1 73 ? 12.721 -4.958 -11.519 1.00 95.19 73 LEU A C 1
ATOM 560 O O . LEU A 1 73 ? 13.454 -4.056 -11.112 1.00 95.19 73 LEU A O 1
ATOM 564 N N . GLU A 1 74 ? 13.188 -6.005 -12.196 1.00 93.94 74 GLU A N 1
ATOM 565 C CA . GLU A 1 74 ? 14.583 -6.182 -12.601 1.00 93.94 74 GLU A CA 1
ATOM 566 C C . GLU A 1 74 ? 15.037 -5.052 -13.530 1.00 93.94 74 GLU A C 1
ATOM 568 O O . GLU A 1 74 ? 16.071 -4.436 -13.271 1.00 93.94 74 GLU A O 1
ATOM 573 N N . ARG A 1 75 ? 14.238 -4.690 -14.545 1.00 94.00 75 ARG A N 1
ATOM 574 C CA . ARG A 1 75 ? 14.559 -3.551 -15.427 1.00 94.00 75 ARG A CA 1
ATOM 575 C C . ARG A 1 75 ? 14.614 -2.229 -14.677 1.00 94.00 75 ARG A C 1
ATOM 577 O O . ARG A 1 75 ? 15.515 -1.426 -14.912 1.00 94.00 75 ARG A O 1
ATOM 584 N N . TRP A 1 76 ? 13.692 -1.999 -13.744 1.00 93.56 76 TRP A N 1
ATOM 585 C CA . TRP A 1 76 ? 13.759 -0.817 -12.884 1.00 93.56 76 TRP A CA 1
ATOM 586 C C . TRP A 1 76 ? 15.015 -0.819 -12.010 1.00 93.56 76 TRP A C 1
ATOM 588 O O . TRP A 1 76 ? 15.651 0.223 -11.866 1.00 93.56 76 TRP A O 1
ATOM 598 N N . ASN A 1 77 ? 15.420 -1.970 -11.472 1.00 92.75 77 ASN A N 1
ATOM 599 C CA . ASN A 1 77 ? 16.650 -2.111 -10.690 1.00 92.75 77 ASN A CA 1
ATOM 600 C C . ASN A 1 77 ? 17.906 -1.762 -11.500 1.00 92.75 77 ASN A C 1
ATOM 602 O O . ASN A 1 77 ? 18.744 -0.991 -11.032 1.00 92.75 77 ASN A O 1
ATOM 606 N N . GLU A 1 78 ? 18.035 -2.315 -12.708 1.00 92.06 78 GLU A N 1
ATOM 607 C CA . GLU A 1 78 ? 19.151 -2.043 -13.626 1.00 92.06 78 GLU A CA 1
ATOM 608 C C . GLU A 1 78 ? 19.266 -0.541 -13.914 1.00 92.06 78 GLU A C 1
ATOM 610 O O . GLU A 1 78 ? 20.349 0.055 -13.860 1.00 92.06 78 GLU A O 1
ATOM 615 N N . GLU A 1 79 ? 18.129 0.111 -14.142 1.00 91.19 79 GLU A N 1
ATOM 616 C CA . GLU A 1 79 ? 18.081 1.549 -14.353 1.00 91.19 79 GLU A CA 1
ATOM 617 C C . GLU A 1 79 ? 18.483 2.330 -13.089 1.00 91.19 79 GLU A C 1
ATOM 619 O O . GLU A 1 79 ? 19.301 3.251 -13.146 1.00 91.19 79 GLU A O 1
ATOM 624 N N . HIS A 1 80 ? 17.962 1.949 -11.923 1.00 91.56 80 HIS A N 1
ATOM 625 C CA . HIS A 1 80 ? 18.310 2.573 -10.647 1.00 91.56 80 HIS A CA 1
ATOM 626 C C . HIS A 1 80 ? 19.807 2.491 -10.337 1.00 91.56 80 HIS A C 1
ATOM 628 O O . HIS A 1 80 ? 20.375 3.455 -9.819 1.00 91.56 80 HIS A O 1
ATOM 634 N N . GLN A 1 81 ? 20.454 1.377 -10.675 1.00 90.19 81 GLN A N 1
ATOM 635 C CA . GLN A 1 81 ? 21.892 1.190 -10.486 1.00 90.19 81 GLN A CA 1
ATOM 636 C C . GLN A 1 81 ? 22.724 2.047 -11.443 1.00 90.19 81 GLN A C 1
ATOM 638 O O . GLN A 1 81 ? 23.775 2.544 -11.043 1.00 90.19 81 GLN A O 1
ATOM 643 N N . SER A 1 82 ? 22.258 2.258 -12.676 1.00 90.88 82 SER A N 1
ATOM 644 C CA . SER A 1 82 ? 23.005 3.030 -13.675 1.00 90.88 82 SER A CA 1
ATOM 645 C C . SER A 1 82 ? 22.859 4.545 -13.504 1.00 90.88 82 SER A C 1
ATOM 647 O O . SER A 1 82 ? 23.854 5.267 -13.565 1.00 90.88 82 SER A O 1
ATOM 649 N N . ARG A 1 83 ? 21.641 5.051 -13.264 1.00 90.81 83 ARG A N 1
ATOM 650 C CA . ARG A 1 83 ? 21.351 6.502 -13.269 1.00 90.81 83 ARG A CA 1
ATOM 651 C C . ARG A 1 83 ? 20.854 7.070 -11.939 1.00 90.81 83 ARG A C 1
ATOM 653 O O . ARG A 1 83 ? 20.644 8.281 -11.831 1.00 90.81 83 ARG A O 1
ATOM 660 N N . GLY A 1 84 ? 20.641 6.223 -10.934 1.00 91.38 84 GLY A N 1
ATOM 661 C CA . GLY A 1 84 ? 20.015 6.609 -9.671 1.00 91.38 84 GLY A CA 1
ATOM 662 C C . GLY A 1 84 ? 18.517 6.895 -9.814 1.00 91.38 84 GLY A C 1
ATOM 663 O O . GLY A 1 84 ? 17.935 6.867 -10.901 1.00 91.38 84 GLY A O 1
ATOM 664 N N . MET A 1 85 ? 17.866 7.212 -8.701 1.00 91.38 85 MET A N 1
ATOM 665 C CA . MET A 1 85 ? 16.432 7.495 -8.634 1.00 91.38 85 MET A CA 1
ATOM 666 C C . MET A 1 85 ? 16.126 8.980 -8.755 1.00 91.38 85 MET A C 1
ATOM 668 O O . MET A 1 85 ? 16.912 9.834 -8.345 1.00 91.38 85 MET A O 1
ATOM 672 N N . SER A 1 86 ? 14.933 9.296 -9.258 1.00 89.19 86 SER A N 1
ATOM 673 C CA . SER A 1 86 ? 14.387 10.651 -9.192 1.00 89.19 86 SER A CA 1
ATOM 674 C C . SER A 1 86 ? 14.270 11.131 -7.740 1.00 89.19 86 SER A C 1
ATOM 676 O O . SER A 1 86 ? 13.884 10.366 -6.859 1.00 89.19 86 SER A O 1
ATOM 678 N N . ALA A 1 87 ? 14.557 12.413 -7.484 1.00 88.38 87 ALA A N 1
ATOM 679 C CA . ALA A 1 87 ? 14.551 13.002 -6.141 1.00 88.38 87 ALA A CA 1
ATOM 680 C C . ALA A 1 87 ? 13.231 12.806 -5.381 1.00 88.38 87 ALA A C 1
ATOM 682 O O . ALA A 1 87 ? 13.237 12.701 -4.156 1.00 88.38 87 ALA A O 1
ATOM 683 N N . ILE A 1 88 ? 12.109 12.727 -6.104 1.00 88.50 88 ILE A N 1
ATOM 684 C CA . ILE A 1 88 ? 10.784 12.479 -5.528 1.00 88.50 88 ILE A CA 1
ATOM 685 C C . ILE A 1 88 ? 10.718 11.146 -4.773 1.00 88.50 88 ILE A C 1
ATOM 687 O O . ILE A 1 88 ? 9.998 11.046 -3.782 1.00 88.50 88 ILE A O 1
ATOM 691 N N . ALA A 1 89 ? 11.514 10.149 -5.179 1.00 91.06 89 ALA A N 1
ATOM 692 C CA . ALA A 1 89 ? 11.528 8.844 -4.537 1.00 91.06 89 ALA A CA 1
ATOM 693 C C . ALA A 1 89 ? 11.979 8.936 -3.074 1.00 91.06 89 ALA A C 1
ATOM 695 O O . ALA A 1 89 ? 11.501 8.151 -2.269 1.00 91.06 89 ALA A O 1
ATOM 696 N N . LYS A 1 90 ? 12.772 9.948 -2.675 1.00 91.00 90 LYS A N 1
ATOM 697 C CA . LYS A 1 90 ? 13.152 10.196 -1.266 1.00 91.00 90 LYS A CA 1
ATOM 698 C C . LYS A 1 90 ? 11.961 10.246 -0.310 1.00 91.00 90 LYS A C 1
ATOM 700 O O . LYS A 1 90 ? 12.118 9.957 0.872 1.00 91.00 90 LYS A O 1
ATOM 705 N N . LEU A 1 91 ? 10.774 10.586 -0.816 1.00 90.69 91 LEU A N 1
ATOM 706 C CA . LEU A 1 91 ? 9.536 10.601 -0.045 1.00 90.69 91 LEU A CA 1
ATOM 707 C C . LEU A 1 91 ? 9.239 9.245 0.619 1.00 90.69 91 LEU A C 1
ATOM 709 O O . LEU A 1 91 ? 8.654 9.234 1.703 1.00 90.69 91 LEU A O 1
ATOM 713 N N . VAL A 1 92 ? 9.662 8.136 -0.001 1.00 92.31 92 VAL A N 1
ATOM 714 C CA . VAL A 1 92 ? 9.432 6.766 0.486 1.00 92.31 92 VAL A CA 1
ATOM 715 C C . VAL A 1 92 ? 10.615 6.125 1.200 1.00 92.31 92 VAL A C 1
ATOM 717 O O . VAL A 1 92 ? 10.470 5.012 1.688 1.00 92.31 92 VAL A O 1
ATOM 720 N N . PHE A 1 93 ? 11.756 6.807 1.327 1.00 93.75 93 PHE A N 1
ATOM 721 C CA . PHE A 1 93 ? 12.934 6.263 2.010 1.00 93.75 93 PHE A CA 1
ATOM 722 C C . PHE A 1 93 ? 12.983 6.725 3.474 1.00 93.75 93 PHE A C 1
ATOM 724 O O . PHE A 1 93 ? 13.111 7.923 3.731 1.00 93.75 93 PHE A O 1
ATOM 731 N N . PRO A 1 94 ? 12.931 5.816 4.464 1.00 92.88 94 PRO A N 1
ATOM 732 C CA . PRO A 1 94 ? 12.874 6.197 5.877 1.00 92.88 94 PRO A CA 1
ATOM 733 C C . PRO A 1 94 ? 14.172 6.829 6.398 1.00 92.88 94 PRO A C 1
ATOM 735 O O . PRO A 1 94 ? 14.132 7.512 7.415 1.00 92.88 94 PRO A O 1
ATOM 738 N N . ASN A 1 95 ? 15.305 6.645 5.713 1.00 92.56 95 ASN A N 1
ATOM 739 C CA . ASN A 1 95 ? 16.590 7.273 6.044 1.00 92.56 95 ASN A CA 1
ATOM 740 C C . ASN A 1 95 ? 16.775 8.674 5.420 1.00 92.56 95 ASN A C 1
ATOM 742 O O . ASN A 1 95 ? 17.778 9.335 5.688 1.00 92.56 95 ASN A O 1
ATOM 746 N N . GLU A 1 96 ? 15.821 9.160 4.621 1.00 92.56 96 GLU A N 1
ATOM 747 C CA . GLU A 1 96 ? 15.835 10.514 4.057 1.00 92.56 96 GLU A CA 1
ATOM 748 C C . GLU A 1 96 ? 15.093 11.502 4.971 1.00 92.56 96 GLU A C 1
ATOM 750 O O . GLU A 1 96 ? 14.013 11.215 5.477 1.00 92.56 96 GLU A O 1
ATOM 755 N N . THR A 1 97 ? 15.633 12.707 5.171 1.00 85.81 97 THR A N 1
ATOM 756 C CA . THR A 1 97 ? 15.081 13.698 6.130 1.00 85.81 97 THR A CA 1
ATOM 757 C C . THR A 1 97 ? 13.739 14.301 5.719 1.00 85.81 97 THR A C 1
ATOM 759 O O . THR A 1 97 ? 12.969 14.731 6.574 1.00 85.81 97 THR A O 1
ATOM 762 N N . ALA A 1 98 ? 13.447 14.342 4.419 1.00 80.75 98 ALA A N 1
ATOM 763 C CA . ALA A 1 98 ? 12.213 14.896 3.860 1.00 80.75 98 ALA A CA 1
ATOM 764 C C . ALA A 1 98 ? 11.212 13.803 3.444 1.00 80.75 98 ALA A C 1
ATOM 766 O O . ALA A 1 98 ? 10.389 14.024 2.555 1.00 80.75 98 ALA A O 1
ATOM 767 N N . ASN A 1 99 ? 11.289 12.620 4.061 1.00 92.50 99 ASN A N 1
ATOM 768 C CA . ASN A 1 99 ? 10.344 11.545 3.783 1.00 92.50 99 ASN A CA 1
ATOM 769 C C . ASN A 1 99 ? 8.929 11.863 4.306 1.00 92.50 99 ASN A C 1
ATOM 771 O O . ASN A 1 99 ? 8.712 12.790 5.101 1.00 92.50 99 ASN A O 1
ATOM 775 N N . MET A 1 100 ? 7.947 11.091 3.839 1.00 93.62 100 MET A N 1
ATOM 776 C CA . MET A 1 100 ? 6.533 11.308 4.147 1.00 93.62 100 MET A CA 1
ATOM 777 C C . MET A 1 100 ? 6.245 11.209 5.647 1.00 93.62 100 MET A C 1
ATOM 779 O O . MET A 1 100 ? 5.573 12.076 6.197 1.00 93.62 100 MET A O 1
ATOM 783 N N . TRP A 1 101 ? 6.785 10.200 6.324 1.00 94.50 101 TRP A N 1
ATOM 784 C CA . TRP A 1 101 ? 6.569 9.958 7.750 1.00 94.50 101 TRP A CA 1
ATOM 785 C C . TRP A 1 101 ? 7.171 11.062 8.615 1.00 94.50 101 TRP A C 1
ATOM 787 O O . TRP A 1 101 ? 6.480 11.595 9.483 1.00 94.50 101 TRP A O 1
ATOM 797 N N . ALA A 1 102 ? 8.414 11.473 8.342 1.00 94.69 102 ALA A N 1
ATOM 798 C CA . ALA A 1 102 ? 9.052 12.609 9.010 1.00 94.69 102 ALA A CA 1
ATOM 799 C C . ALA A 1 102 ? 8.190 13.873 8.887 1.00 94.69 102 ALA A C 1
ATOM 801 O O . ALA A 1 102 ? 7.977 14.593 9.863 1.00 94.69 102 ALA A O 1
ATOM 802 N N . SER A 1 103 ? 7.655 14.112 7.688 1.00 95.69 103 SER A N 1
ATOM 803 C CA . SER A 1 103 ? 6.844 15.289 7.382 1.00 95.69 103 SER A CA 1
ATOM 804 C C . SER A 1 103 ? 5.479 15.244 8.074 1.00 95.69 103 SER A C 1
ATOM 806 O O . SER A 1 103 ? 5.094 16.207 8.737 1.00 95.69 103 SER A O 1
ATOM 808 N N . VAL A 1 104 ? 4.765 14.120 7.990 1.00 95.69 104 VAL A N 1
ATOM 809 C CA . VAL A 1 104 ? 3.443 13.935 8.613 1.00 95.69 104 VAL A CA 1
ATOM 810 C C . VAL A 1 104 ? 3.525 13.998 10.140 1.00 95.69 104 VAL A C 1
ATOM 812 O O . VAL A 1 104 ? 2.657 14.608 10.767 1.00 95.69 104 VAL A O 1
ATOM 815 N N . ARG A 1 105 ? 4.593 13.468 10.753 1.00 94.56 105 ARG A N 1
ATOM 816 C CA . ARG A 1 105 ? 4.835 13.571 12.205 1.00 94.56 105 ARG A CA 1
ATOM 817 C C . ARG A 1 105 ? 4.839 15.020 12.706 1.00 94.56 105 ARG A C 1
ATOM 819 O O . ARG A 1 105 ? 4.439 15.259 13.837 1.00 94.56 105 ARG A O 1
ATOM 826 N N . THR A 1 106 ? 5.214 16.001 11.877 1.00 95.56 106 THR A N 1
ATOM 827 C CA . THR A 1 106 ? 5.182 17.426 12.274 1.00 95.56 106 THR A CA 1
ATOM 828 C C . THR A 1 106 ? 3.776 18.005 12.457 1.00 95.56 106 THR A C 1
ATOM 830 O O . THR A 1 106 ? 3.634 19.064 13.072 1.00 95.56 106 THR A O 1
ATOM 833 N N . LEU A 1 107 ? 2.763 17.336 11.900 1.00 96.44 107 LEU A N 1
ATOM 834 C CA . LEU A 1 107 ? 1.350 17.733 11.909 1.00 96.44 107 LEU A CA 1
ATOM 835 C C . LEU A 1 107 ? 0.496 16.818 12.797 1.00 96.44 107 LEU A C 1
ATOM 837 O O . LEU A 1 107 ? -0.668 17.108 13.072 1.00 96.44 107 LEU A O 1
ATOM 841 N N . MET A 1 108 ? 1.071 15.696 13.225 1.00 95.94 108 MET A N 1
ATOM 842 C CA . MET A 1 108 ? 0.401 14.672 14.004 1.00 95.94 108 MET A CA 1
ATOM 843 C C . MET A 1 108 ? 0.186 15.135 15.457 1.00 95.94 108 MET A C 1
ATOM 845 O O . MET A 1 108 ? 1.074 15.760 16.038 1.00 95.94 108 MET A O 1
ATOM 849 N N . PRO A 1 109 ? -0.988 14.856 16.049 1.00 96.19 109 PRO A N 1
ATOM 850 C CA . PRO A 1 109 ? -1.252 15.163 17.450 1.00 96.19 109 PRO A CA 1
ATOM 851 C C . PRO A 1 109 ? -0.475 14.246 18.406 1.00 96.19 109 PRO A C 1
ATOM 853 O O . PRO A 1 109 ? 0.001 13.172 18.038 1.00 96.19 109 PRO A O 1
ATOM 856 N N . GLU A 1 110 ? -0.360 14.690 19.657 1.00 96.06 110 GLU A N 1
ATOM 857 C CA . GLU A 1 110 ? 0.505 14.064 20.660 1.00 96.06 110 GLU A CA 1
ATOM 858 C C . GLU A 1 110 ? 0.060 12.656 21.077 1.00 96.06 110 GLU A C 1
ATOM 860 O O . GLU A 1 110 ? 0.896 11.816 21.397 1.00 96.06 110 GLU A O 1
ATOM 865 N N . ASP A 1 111 ? -1.238 12.362 21.031 1.00 95.62 111 ASP A N 1
ATOM 866 C CA . ASP A 1 111 ? -1.773 11.035 21.341 1.00 95.62 111 ASP A CA 1
ATOM 867 C C . ASP A 1 111 ? -1.306 9.974 20.329 1.00 95.62 111 ASP A C 1
ATOM 869 O O . ASP A 1 111 ? -0.869 8.891 20.713 1.00 95.62 111 ASP A O 1
ATOM 873 N N . GLU A 1 112 ? -1.300 10.315 19.040 1.00 96.81 112 GLU A N 1
ATOM 874 C CA . GLU A 1 112 ? -0.760 9.468 17.973 1.00 96.81 112 GLU A CA 1
ATOM 875 C C . GLU A 1 112 ? 0.765 9.316 18.074 1.00 96.81 112 GLU A C 1
ATOM 877 O O . GLU A 1 112 ? 1.284 8.201 17.991 1.00 96.81 112 GLU A O 1
ATOM 882 N N . LEU A 1 113 ? 1.488 10.415 18.322 1.00 96.31 113 LEU A N 1
ATOM 883 C CA . LEU A 1 113 ? 2.941 10.373 18.522 1.00 96.31 113 LEU A CA 1
ATOM 884 C C . LEU A 1 113 ? 3.320 9.521 19.744 1.00 96.31 113 LEU A C 1
ATOM 886 O O . LEU A 1 113 ? 4.329 8.812 19.724 1.00 96.31 113 LEU A O 1
ATOM 890 N N . SER A 1 114 ? 2.507 9.559 20.800 1.00 96.56 114 SER A N 1
ATOM 891 C CA . SER A 1 114 ? 2.692 8.752 22.007 1.00 96.56 114 SER A CA 1
ATOM 892 C C . SER A 1 114 ? 2.537 7.259 21.732 1.00 96.56 114 SER A C 1
ATOM 894 O O . SER A 1 114 ? 3.400 6.477 22.142 1.00 96.56 114 SER A O 1
ATOM 896 N N . LEU A 1 115 ? 1.516 6.864 20.962 1.00 95.75 115 LEU A N 1
ATOM 897 C CA . LEU A 1 115 ? 1.341 5.476 20.519 1.00 95.75 115 LEU A CA 1
ATOM 898 C C . LEU A 1 115 ? 2.568 4.978 19.755 1.00 95.75 115 LEU A C 1
ATOM 900 O O . LEU A 1 115 ? 3.139 3.949 20.107 1.00 95.75 115 LEU A O 1
ATOM 904 N N . MET A 1 116 ? 3.032 5.745 18.771 1.00 95.75 116 MET A N 1
ATOM 905 C CA . MET A 1 116 ? 4.187 5.364 17.955 1.00 95.75 116 MET A CA 1
ATOM 906 C C . MET A 1 116 ? 5.467 5.213 18.785 1.00 95.75 116 MET A C 1
ATOM 908 O O . MET A 1 116 ? 6.208 4.244 18.612 1.00 95.75 116 MET A O 1
ATOM 912 N N . ARG A 1 117 ? 5.722 6.123 19.738 1.00 95.56 117 ARG A N 1
ATOM 913 C CA . ARG A 1 117 ? 6.866 6.000 20.662 1.00 95.56 117 ARG A CA 1
ATOM 914 C C . ARG A 1 117 ? 6.757 4.754 21.541 1.00 95.56 117 ARG A C 1
ATOM 916 O O . ARG A 1 117 ? 7.770 4.102 21.790 1.00 95.56 117 ARG A O 1
ATOM 923 N N . SER A 1 118 ? 5.548 4.409 21.980 1.00 96.06 118 SER A N 1
ATOM 924 C CA . SER A 1 118 ? 5.283 3.183 22.740 1.00 96.06 118 SER A CA 1
ATOM 925 C C . SER A 1 118 ? 5.591 1.928 21.913 1.00 96.06 118 SER A C 1
ATOM 927 O O . SER A 1 118 ? 6.351 1.065 22.351 1.00 96.06 118 SER A O 1
ATOM 929 N N . TRP A 1 119 ? 5.113 1.866 20.668 1.00 96.44 119 TRP A N 1
ATOM 930 C CA . TRP A 1 119 ? 5.375 0.750 19.749 1.00 96.44 119 TRP A CA 1
ATOM 931 C C . TRP A 1 119 ? 6.857 0.590 19.424 1.00 96.44 119 TRP A C 1
ATOM 933 O O . TRP A 1 119 ? 7.370 -0.528 19.373 1.00 96.44 119 TRP A O 1
ATOM 943 N N . GLN A 1 120 ? 7.569 1.703 19.258 1.00 95.31 120 GLN A N 1
ATOM 944 C CA . GLN A 1 120 ? 9.007 1.684 19.034 1.00 95.31 120 GLN A CA 1
ATOM 945 C C . GLN A 1 120 ? 9.770 1.205 20.276 1.00 95.31 120 GLN A C 1
ATOM 947 O O . GLN A 1 120 ? 10.730 0.444 20.157 1.00 95.31 120 GLN A O 1
ATOM 952 N N . LYS A 1 121 ? 9.354 1.620 21.480 1.00 95.19 121 LYS A N 1
ATOM 953 C CA . LYS A 1 121 ? 9.940 1.135 22.738 1.00 95.19 121 LYS A CA 1
ATOM 954 C C . LYS A 1 121 ? 9.748 -0.376 22.883 1.00 95.19 121 LYS A C 1
ATOM 956 O O . LYS A 1 121 ? 10.684 -1.076 23.256 1.00 95.19 121 LYS A O 1
ATOM 961 N N . ASN A 1 122 ? 8.575 -0.877 22.511 1.00 95.56 122 ASN A N 1
ATOM 962 C CA . ASN A 1 122 ? 8.209 -2.288 22.579 1.00 95.56 122 ASN A CA 1
ATOM 963 C C . ASN A 1 122 ? 9.114 -3.216 21.743 1.00 95.56 122 ASN A C 1
ATOM 965 O O . ASN A 1 122 ? 9.329 -4.363 22.135 1.00 95.56 122 ASN A O 1
ATOM 969 N N . VAL A 1 123 ? 9.729 -2.716 20.664 1.00 94.81 123 VAL A N 1
ATOM 970 C CA . VAL A 1 123 ? 10.711 -3.463 19.844 1.00 94.81 123 VAL A CA 1
ATOM 971 C C . VAL A 1 123 ? 11.992 -3.817 20.616 1.00 94.81 123 VAL A C 1
ATOM 973 O O . VAL A 1 123 ? 12.717 -4.734 20.237 1.00 94.81 123 VAL A O 1
ATOM 976 N N . LYS A 1 124 ? 12.286 -3.120 21.719 1.00 93.19 124 LYS A N 1
ATOM 977 C CA . LYS A 1 124 ? 13.476 -3.372 22.549 1.00 93.19 124 LYS A CA 1
ATOM 978 C C . LYS A 1 124 ? 13.282 -4.489 23.579 1.00 93.19 124 LYS A C 1
ATOM 980 O O . LYS A 1 124 ? 14.200 -4.762 24.344 1.00 93.19 124 LYS A O 1
ATOM 985 N N . HIS A 1 125 ? 12.098 -5.095 23.637 1.00 93.50 125 HIS A N 1
ATOM 986 C CA . HIS A 1 125 ? 11.734 -6.054 24.675 1.00 93.50 125 HIS A CA 1
ATOM 987 C C . HIS A 1 125 ? 11.309 -7.399 24.063 1.00 93.50 125 HIS A C 1
ATOM 989 O O . HIS A 1 125 ? 10.505 -7.391 23.121 1.00 93.50 125 HIS A O 1
ATOM 995 N N . PRO A 1 126 ? 11.791 -8.538 24.607 1.00 95.62 126 PRO A N 1
ATOM 996 C CA . PRO A 1 126 ? 11.350 -9.864 24.184 1.00 95.62 126 PRO A CA 1
ATOM 997 C C . PRO A 1 126 ? 9.834 -10.045 24.310 1.00 95.62 126 PRO A C 1
ATOM 999 O O . PRO A 1 126 ? 9.214 -9.513 25.234 1.00 95.62 126 PRO A O 1
ATOM 1002 N N . ARG A 1 127 ? 9.227 -10.801 23.392 1.00 94.81 127 ARG A N 1
ATOM 1003 C CA . ARG A 1 127 ? 7.787 -11.103 23.384 1.00 94.81 127 ARG A CA 1
ATOM 1004 C C . ARG A 1 127 ? 7.483 -12.352 22.566 1.00 94.81 127 ARG A C 1
ATOM 1006 O O . ARG A 1 127 ? 8.005 -12.510 21.472 1.00 94.81 127 ARG A O 1
ATOM 1013 N N . LYS A 1 128 ? 6.578 -13.202 23.063 1.00 97.38 128 LYS A N 1
ATOM 1014 C CA . LYS A 1 128 ? 6.110 -14.397 22.335 1.00 97.38 128 LYS A CA 1
ATOM 1015 C C . LYS A 1 128 ? 5.068 -14.081 21.266 1.00 97.38 128 LYS A C 1
ATOM 1017 O O . LYS A 1 128 ? 5.093 -14.695 20.207 1.00 97.38 128 LYS A O 1
ATOM 1022 N N . VAL A 1 129 ? 4.190 -13.116 21.527 1.00 98.12 129 VAL A N 1
ATOM 1023 C CA . VAL A 1 129 ? 3.198 -12.626 20.564 1.00 98.12 129 VAL A CA 1
ATOM 1024 C C . VAL A 1 129 ? 3.546 -11.191 20.202 1.00 98.12 129 VAL A C 1
ATOM 1026 O O . VAL A 1 129 ? 3.871 -10.386 21.079 1.00 98.12 129 VAL A O 1
ATOM 1029 N N . MET A 1 130 ? 3.473 -10.865 18.918 1.00 97.88 130 MET A N 1
ATOM 1030 C CA . MET A 1 130 ? 3.702 -9.521 18.407 1.00 97.88 130 MET A CA 1
ATOM 1031 C C . MET A 1 130 ? 2.584 -9.124 17.446 1.00 97.88 130 MET A C 1
ATOM 1033 O O . MET A 1 130 ? 2.229 -9.889 16.556 1.00 97.88 130 MET A O 1
ATOM 1037 N N . LEU A 1 131 ? 2.051 -7.913 17.618 1.00 97.94 131 LEU A N 1
ATOM 1038 C CA . LEU A 1 131 ? 1.219 -7.251 16.618 1.00 97.94 131 LEU A CA 1
ATOM 1039 C C . LEU A 1 131 ? 2.081 -6.194 15.922 1.00 97.94 131 LEU A C 1
ATOM 1041 O O . LEU A 1 131 ? 2.343 -5.118 16.458 1.00 97.94 131 LEU A O 1
ATOM 1045 N N . LEU A 1 132 ? 2.590 -6.538 14.747 1.00 97.38 132 LEU A N 1
ATOM 1046 C CA . LEU A 1 132 ? 3.486 -5.706 13.967 1.00 97.38 132 LEU A CA 1
ATOM 1047 C C . LEU A 1 132 ? 2.775 -4.444 13.484 1.00 97.38 132 LEU A C 1
ATOM 1049 O O . LEU A 1 132 ? 1.744 -4.512 12.805 1.00 97.38 132 LEU A O 1
ATOM 1053 N N . THR A 1 133 ? 3.368 -3.289 13.777 1.00 91.81 133 THR A N 1
ATOM 1054 C CA . THR A 1 133 ? 2.978 -2.036 13.136 1.00 91.81 133 THR A CA 1
ATOM 1055 C C . THR A 1 133 ? 3.588 -1.991 11.746 1.00 91.81 133 THR A C 1
ATOM 1057 O O . THR A 1 133 ? 4.797 -2.111 11.555 1.00 91.81 133 THR A O 1
ATOM 1060 N N . GLY A 1 134 ? 2.718 -1.844 10.753 1.00 77.69 134 GLY A N 1
ATOM 1061 C CA . GLY A 1 134 ? 3.135 -1.647 9.379 1.00 77.69 134 GLY A CA 1
ATOM 1062 C C . GLY A 1 134 ? 3.769 -0.277 9.157 1.00 77.69 134 GLY A C 1
ATOM 1063 O O . GLY A 1 134 ? 3.586 0.664 9.940 1.00 77.69 134 GLY A O 1
ATOM 1064 N N . PHE A 1 135 ? 4.467 -0.119 8.038 1.00 87.12 135 PHE A N 1
ATOM 1065 C CA . PHE A 1 135 ? 5.088 1.161 7.677 1.00 87.12 135 PHE A CA 1
ATOM 1066 C C . PHE A 1 135 ? 4.029 2.248 7.506 1.00 87.12 135 PHE A C 1
ATOM 1068 O O . PHE A 1 135 ? 4.102 3.298 8.141 1.00 87.12 135 PHE A O 1
ATOM 1075 N N . TYR A 1 136 ? 2.960 1.955 6.767 1.00 93.56 136 TYR A N 1
ATOM 1076 C CA . TYR A 1 136 ? 1.851 2.890 6.565 1.00 93.56 136 TYR A CA 1
ATOM 1077 C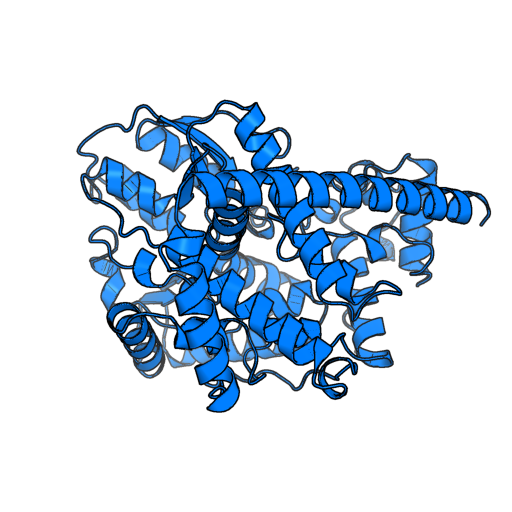 C . TYR A 1 136 ? 0.933 3.024 7.786 1.00 93.56 136 TYR A C 1
ATOM 1079 O O . TYR A 1 136 ? 0.303 4.067 7.944 1.00 93.56 136 TYR A O 1
ATOM 1087 N N . THR A 1 137 ? 0.908 2.044 8.700 1.00 94.69 137 THR A N 1
ATOM 1088 C CA . THR A 1 137 ? 0.207 2.173 9.994 1.00 94.69 137 THR A CA 1
ATOM 1089 C C . THR A 1 137 ? 0.708 3.388 10.772 1.00 94.69 137 THR A C 1
ATOM 1091 O O . THR A 1 137 ? -0.085 4.095 11.381 1.00 94.69 137 THR A O 1
ATOM 1094 N N . ASN A 1 138 ? 2.007 3.690 10.698 1.00 94.12 138 ASN A N 1
ATOM 1095 C CA . ASN A 1 138 ? 2.604 4.848 11.367 1.00 94.12 138 ASN A CA 1
ATOM 1096 C C . ASN A 1 138 ? 2.153 6.208 10.788 1.00 94.12 138 ASN A C 1
ATOM 1098 O O . ASN A 1 138 ? 2.416 7.241 11.393 1.00 94.12 138 ASN A O 1
ATOM 1102 N N . LEU A 1 139 ? 1.446 6.243 9.650 1.00 95.81 139 LEU A N 1
ATOM 1103 C CA . LEU A 1 139 ? 0.782 7.455 9.139 1.00 95.81 139 LEU A CA 1
ATOM 1104 C C . LEU A 1 139 ? -0.664 7.589 9.630 1.00 95.81 139 LEU A C 1
ATOM 1106 O O . LEU A 1 139 ? -1.249 8.671 9.557 1.00 95.81 139 LEU A O 1
ATOM 1110 N N . VAL A 1 140 ? -1.251 6.502 10.124 1.00 96.56 140 VAL A N 1
ATOM 1111 C CA . VAL A 1 140 ? -2.630 6.438 10.619 1.00 96.56 140 VAL A CA 1
ATOM 1112 C C . VAL A 1 140 ? -2.716 5.674 11.951 1.00 96.56 140 VAL A C 1
ATOM 1114 O O . VAL A 1 140 ? -3.569 4.807 12.099 1.00 96.56 140 VAL A O 1
ATOM 1117 N N . PRO A 1 141 ? -1.865 5.961 12.957 1.00 96.44 141 PRO A N 1
ATOM 1118 C CA . PRO A 1 141 ? -1.783 5.146 14.173 1.00 96.44 141 PRO A CA 1
ATOM 1119 C C . PRO A 1 141 ? -3.082 5.132 14.995 1.00 96.44 141 PRO A C 1
ATOM 1121 O O . PRO A 1 141 ? -3.317 4.198 15.761 1.00 96.44 141 PRO A O 1
ATOM 1124 N N . PHE A 1 142 ? -3.956 6.126 14.801 1.00 96.00 142 PHE A N 1
ATOM 1125 C CA . PHE A 1 142 ? -5.268 6.214 15.443 1.00 96.00 142 PHE A CA 1
ATOM 1126 C C . PHE A 1 142 ? -6.178 4.999 15.185 1.00 96.00 142 PHE A C 1
ATOM 1128 O O . PHE A 1 142 ? -7.073 4.745 15.985 1.00 96.00 142 PHE A O 1
ATOM 1135 N N . ILE A 1 143 ? -5.939 4.218 14.124 1.00 95.00 143 ILE A N 1
ATOM 1136 C CA . ILE A 1 143 ? -6.721 3.005 13.821 1.00 95.00 143 ILE A CA 1
ATOM 1137 C C . ILE A 1 143 ? -6.541 1.900 14.875 1.00 95.00 143 ILE A C 1
ATOM 1139 O O . ILE A 1 143 ? -7.377 1.013 14.990 1.00 95.00 143 ILE A O 1
ATOM 1143 N N . ALA A 1 144 ? -5.454 1.946 15.652 1.00 95.00 144 ALA A N 1
ATOM 1144 C CA . ALA A 1 144 ? -5.205 1.010 16.746 1.00 95.00 144 ALA A CA 1
ATOM 1145 C C . ALA A 1 144 ? -5.941 1.404 18.046 1.00 95.00 144 ALA A C 1
ATOM 1147 O O . ALA A 1 144 ? -5.876 0.680 19.042 1.00 95.00 144 ALA A O 1
ATOM 1148 N N . ILE A 1 145 ? -6.637 2.548 18.064 1.00 94.62 145 ILE A N 1
ATOM 1149 C CA . ILE A 1 145 ? -7.421 3.023 19.211 1.00 94.62 145 ILE A CA 1
ATOM 1150 C C . ILE A 1 145 ? -8.809 2.369 19.163 1.00 94.62 145 ILE A C 1
ATOM 1152 O O . ILE A 1 145 ? -9.794 2.960 18.725 1.00 94.62 145 ILE A O 1
ATOM 1156 N N . THR A 1 146 ? -8.870 1.115 19.603 1.00 95.56 146 THR A N 1
ATOM 1157 C CA . THR A 1 146 ? -10.095 0.302 19.663 1.00 95.56 146 THR A CA 1
ATOM 1158 C C . THR A 1 146 ? -10.016 -0.702 20.806 1.00 95.56 146 THR A C 1
ATOM 1160 O O . THR A 1 146 ? -8.912 -1.097 21.184 1.00 95.56 146 THR A O 1
ATOM 1163 N N . SER A 1 147 ? -11.150 -1.119 21.377 1.00 96.06 147 SER A N 1
ATOM 1164 C CA . SER A 1 147 ? -11.161 -2.213 22.359 1.00 96.06 147 SER A CA 1
ATOM 1165 C C . SER A 1 147 ? -11.152 -3.596 21.698 1.00 96.06 147 SER A C 1
ATOM 1167 O O . SER A 1 147 ? -10.792 -4.577 22.340 1.00 96.06 147 SER A O 1
ATOM 1169 N N . LEU A 1 148 ? -11.424 -3.689 20.389 1.00 96.56 148 LEU A N 1
ATOM 1170 C CA . LEU A 1 148 ? -11.429 -4.964 19.657 1.00 96.56 148 LEU A CA 1
ATOM 1171 C C . LEU A 1 148 ? -10.091 -5.707 19.672 1.00 96.56 148 LEU A C 1
ATOM 1173 O O . LEU A 1 148 ? -10.068 -6.927 19.555 1.00 96.56 148 LEU A O 1
ATOM 1177 N N . ILE A 1 149 ? -8.982 -4.978 19.803 1.00 96.06 149 ILE A N 1
ATOM 1178 C CA . ILE A 1 149 ? -7.630 -5.546 19.857 1.00 96.06 149 ILE A CA 1
ATOM 1179 C C . ILE A 1 149 ? -7.003 -5.406 21.246 1.00 96.06 149 ILE A C 1
ATOM 1181 O O . ILE A 1 149 ? -5.781 -5.455 21.357 1.00 96.06 149 ILE A O 1
ATOM 1185 N N . GLU A 1 150 ? -7.802 -5.211 22.303 1.00 95.06 150 GLU A N 1
ATOM 1186 C CA . GLU A 1 150 ? -7.300 -4.988 23.670 1.00 95.06 150 GLU A CA 1
ATOM 1187 C C . GLU A 1 150 ? -6.293 -6.066 24.094 1.00 95.06 150 GLU A C 1
ATOM 1189 O O . GLU A 1 150 ? -5.207 -5.744 24.571 1.00 95.06 150 GLU A O 1
ATOM 1194 N N . GLU A 1 151 ? -6.595 -7.335 23.799 1.00 94.25 151 GLU A N 1
ATOM 1195 C CA . GLU A 1 151 ? -5.709 -8.477 24.065 1.00 94.25 151 GLU A CA 1
ATOM 1196 C C . GLU A 1 151 ? -4.333 -8.354 23.386 1.00 94.25 151 GLU A C 1
ATOM 1198 O O . GLU A 1 151 ? -3.330 -8.849 23.900 1.00 94.25 151 GLU A O 1
ATOM 1203 N N . LEU A 1 152 ? -4.270 -7.694 22.227 1.00 96.19 152 LEU A N 1
ATOM 1204 C CA . LEU A 1 152 ? -3.054 -7.527 21.434 1.00 96.19 152 LEU A CA 1
ATOM 1205 C C . LEU A 1 152 ? -2.354 -6.186 21.684 1.00 96.19 152 LEU A C 1
ATOM 1207 O O . LEU A 1 152 ? -1.209 -6.030 21.260 1.00 96.19 152 LEU A O 1
ATOM 1211 N N . LYS A 1 153 ? -2.972 -5.220 22.381 1.00 94.56 153 LYS A N 1
ATOM 1212 C CA . LYS A 1 153 ? -2.381 -3.885 22.607 1.00 94.56 153 LYS A CA 1
ATOM 1213 C C . LYS A 1 153 ? -0.979 -3.921 23.228 1.00 94.56 153 LYS A C 1
ATOM 1215 O O . LYS A 1 153 ? -0.101 -3.237 22.695 1.00 94.56 153 LYS A O 1
ATOM 1220 N N . PRO A 1 154 ? -0.699 -4.724 24.276 1.00 93.50 154 PRO A N 1
ATOM 1221 C CA . PRO A 1 154 ? 0.653 -4.826 24.837 1.00 93.50 154 PRO A CA 1
ATOM 1222 C C . PRO A 1 154 ? 1.668 -5.428 23.849 1.00 93.50 154 PRO A C 1
ATOM 1224 O O . PRO A 1 154 ? 2.870 -5.147 23.908 1.00 93.50 154 PRO A O 1
ATOM 1227 N N . ALA A 1 155 ? 1.180 -6.245 22.912 1.00 96.12 155 ALA A N 1
ATOM 1228 C CA . ALA A 1 155 ? 1.980 -6.908 21.895 1.00 96.12 155 ALA A CA 1
ATOM 1229 C C . ALA A 1 155 ? 2.318 -5.997 20.701 1.00 96.12 155 ALA A C 1
ATOM 1231 O O . ALA A 1 155 ? 3.171 -6.385 19.896 1.00 96.12 155 ALA A O 1
ATOM 1232 N N . ILE A 1 156 ? 1.725 -4.798 20.592 1.00 97.31 156 ILE A N 1
ATOM 1233 C CA . ILE A 1 156 ? 1.973 -3.901 19.458 1.00 97.31 156 ILE A CA 1
ATOM 1234 C C . ILE A 1 156 ? 3.425 -3.416 19.456 1.00 97.31 156 ILE A C 1
ATOM 1236 O O . ILE A 1 156 ? 3.876 -2.757 20.396 1.00 97.31 156 ILE A O 1
ATOM 1240 N N . SER A 1 157 ? 4.136 -3.714 18.371 1.00 96.62 157 SER A N 1
ATOM 1241 C CA . SER A 1 157 ? 5.548 -3.383 18.182 1.00 96.62 157 SER A CA 1
ATOM 1242 C C . SER A 1 157 ? 5.832 -3.006 16.746 1.00 96.62 157 SER A C 1
ATOM 1244 O O . SER A 1 157 ? 5.362 -3.652 15.816 1.00 96.62 157 SER A O 1
ATOM 1246 N N . GLY A 1 158 ? 6.696 -2.021 16.567 1.00 95.19 158 GLY A N 1
ATOM 1247 C CA . GLY A 1 158 ? 7.242 -1.674 15.266 1.00 95.19 158 GLY A CA 1
ATOM 1248 C C . GLY A 1 158 ? 7.426 -0.178 15.127 1.00 95.19 158 GLY A C 1
ATOM 1249 O O . GLY A 1 158 ? 7.008 0.612 15.975 1.00 95.19 158 GLY A O 1
ATOM 1250 N N . PHE A 1 159 ? 8.102 0.195 14.056 1.00 94.19 159 PHE A N 1
ATOM 1251 C CA . PHE A 1 159 ? 8.394 1.569 13.692 1.00 94.19 159 PHE A CA 1
ATOM 1252 C C . PHE A 1 159 ? 8.785 1.596 12.216 1.00 94.19 159 PHE A C 1
ATOM 1254 O O . PHE A 1 159 ? 8.956 0.567 11.561 1.00 94.19 159 PHE A O 1
ATOM 1261 N N . GLU A 1 160 ? 8.956 2.788 11.681 1.00 92.12 160 GLU A N 1
ATOM 1262 C CA . GLU A 1 160 ? 9.102 3.013 10.252 1.00 92.12 160 GLU A CA 1
ATOM 1263 C C . GLU A 1 160 ? 10.401 2.471 9.649 1.00 92.12 160 GLU A C 1
ATOM 1265 O O . GLU A 1 160 ? 10.458 2.230 8.447 1.00 92.12 160 GLU A O 1
ATOM 1270 N N . GLY A 1 161 ? 11.426 2.227 10.471 1.00 90.12 161 GLY A N 1
ATOM 1271 C CA . GLY A 1 161 ? 12.688 1.630 10.025 1.00 90.12 161 GLY A CA 1
ATOM 1272 C C . GLY A 1 161 ? 12.560 0.170 9.576 1.00 90.12 161 GLY A C 1
ATOM 1273 O O . GLY A 1 161 ? 13.491 -0.357 8.980 1.00 90.12 161 GLY A O 1
ATOM 1274 N N . PHE A 1 162 ? 11.412 -0.479 9.804 1.00 93.12 162 PHE A N 1
ATOM 1275 C CA . PHE A 1 162 ? 11.087 -1.783 9.208 1.00 93.12 162 PHE A CA 1
ATOM 1276 C C . PHE A 1 162 ? 10.685 -1.690 7.729 1.00 93.12 162 PHE A C 1
ATOM 1278 O O . PHE A 1 162 ? 10.579 -2.713 7.055 1.00 93.12 162 PHE A O 1
ATOM 1285 N N . TRP A 1 163 ? 10.447 -0.471 7.233 1.00 92.12 163 TRP A N 1
ATOM 1286 C CA . TRP A 1 163 ? 10.227 -0.125 5.829 1.00 92.12 163 TRP A CA 1
ATOM 1287 C C . TRP A 1 163 ? 9.301 -1.083 5.057 1.00 92.12 163 TRP A C 1
ATOM 1289 O O . TRP A 1 163 ? 9.623 -1.604 3.990 1.00 92.12 163 TRP A O 1
ATOM 1299 N N . GLY A 1 164 ? 8.142 -1.350 5.655 1.00 88.50 164 GLY A N 1
ATOM 1300 C CA . GLY A 1 164 ? 7.056 -2.118 5.044 1.00 88.50 164 GLY A CA 1
ATOM 1301 C C . GLY A 1 164 ? 7.395 -3.594 4.891 1.00 88.50 164 GLY A C 1
ATOM 1302 O O . GLY A 1 164 ? 6.905 -4.232 3.964 1.00 88.50 164 GLY A O 1
ATOM 1303 N N . CYS A 1 165 ? 8.283 -4.112 5.743 1.00 94.75 165 CYS A N 1
ATOM 1304 C CA . CYS A 1 165 ? 8.825 -5.461 5.633 1.00 94.75 165 CYS A CA 1
ATOM 1305 C C . CYS A 1 165 ? 9.410 -5.727 4.247 1.00 94.75 165 CYS A C 1
ATOM 1307 O O . CYS A 1 165 ? 9.058 -6.704 3.595 1.00 94.75 165 CYS A O 1
ATOM 1309 N N . ALA A 1 166 ? 10.258 -4.799 3.790 1.00 94.31 166 ALA A N 1
ATOM 1310 C CA . ALA A 1 166 ? 10.845 -4.761 2.452 1.00 94.31 166 ALA A CA 1
ATOM 1311 C C . ALA A 1 166 ? 9.860 -4.505 1.295 1.00 94.31 166 ALA A C 1
ATOM 1313 O O . ALA A 1 166 ? 10.301 -4.423 0.151 1.00 94.31 166 ALA A O 1
ATOM 1314 N N . GLY A 1 167 ? 8.557 -4.337 1.548 1.00 93.38 167 GLY A N 1
ATOM 1315 C CA . GLY A 1 167 ? 7.544 -4.204 0.497 1.00 93.38 167 GLY A CA 1
ATOM 1316 C C . GLY A 1 167 ? 7.766 -3.020 -0.448 1.00 93.38 167 GLY A C 1
ATOM 1317 O O . GLY A 1 167 ? 7.626 -3.174 -1.662 1.00 93.38 167 GLY A O 1
ATOM 1318 N N . ASP A 1 168 ? 8.142 -1.851 0.076 1.00 92.19 168 ASP A N 1
ATOM 1319 C CA . ASP A 1 168 ? 8.457 -0.674 -0.744 1.00 92.19 168 ASP A CA 1
ATOM 1320 C C . ASP A 1 168 ? 9.767 -0.869 -1.528 1.00 92.19 168 ASP A C 1
ATOM 1322 O O . ASP A 1 168 ? 9.810 -0.585 -2.723 1.00 92.19 168 ASP A O 1
ATOM 1326 N N . ALA A 1 169 ? 10.810 -1.421 -0.894 1.00 94.00 169 ALA A N 1
ATOM 1327 C CA . ALA A 1 169 ? 12.084 -1.719 -1.557 1.00 94.00 169 ALA A CA 1
ATOM 1328 C C . ALA A 1 169 ? 11.908 -2.720 -2.712 1.00 94.00 169 ALA A C 1
ATOM 1330 O O . ALA A 1 169 ? 12.426 -2.499 -3.805 1.00 94.00 169 ALA A O 1
ATOM 1331 N N . TYR A 1 170 ? 11.127 -3.777 -2.483 1.00 95.00 170 TYR A N 1
ATOM 1332 C CA . TYR A 1 170 ? 10.815 -4.803 -3.471 1.00 95.00 170 TYR A CA 1
ATOM 1333 C C . TYR A 1 170 ? 10.038 -4.226 -4.662 1.00 95.00 170 TYR A C 1
ATOM 1335 O O . TYR A 1 170 ? 10.452 -4.401 -5.802 1.00 95.00 170 TYR A O 1
ATOM 1343 N N . LYS A 1 171 ? 8.978 -3.440 -4.428 1.00 93.44 171 LYS A N 1
ATOM 1344 C CA . LYS A 1 171 ? 8.199 -2.807 -5.514 1.00 93.44 171 LYS A CA 1
ATOM 1345 C C . LYS A 1 171 ? 8.982 -1.766 -6.311 1.00 93.44 171 LYS A C 1
ATOM 1347 O O . LYS A 1 171 ? 8.687 -1.563 -7.482 1.00 93.44 171 LYS A O 1
ATOM 1352 N N . LEU A 1 172 ? 9.973 -1.120 -5.696 1.00 92.94 172 LEU A N 1
ATOM 1353 C CA . LEU A 1 172 ? 10.923 -0.238 -6.383 1.00 92.94 172 LEU A CA 1
ATOM 1354 C C . LEU A 1 172 ? 12.001 -1.013 -7.168 1.00 92.94 172 LEU A C 1
ATOM 1356 O O . LEU A 1 172 ? 12.885 -0.396 -7.756 1.00 92.94 172 LEU A O 1
ATOM 1360 N N . GLY A 1 173 ? 11.983 -2.347 -7.145 1.00 93.12 173 GLY A N 1
ATOM 1361 C CA . GLY A 1 173 ? 12.994 -3.191 -7.777 1.00 93.12 173 GLY A CA 1
ATOM 1362 C C . GLY A 1 173 ? 14.339 -3.217 -7.050 1.00 93.12 173 GLY A C 1
ATOM 1363 O O . GLY A 1 173 ? 15.300 -3.767 -7.568 1.00 93.12 173 GLY A O 1
ATOM 1364 N N . ILE A 1 174 ? 14.463 -2.668 -5.838 1.00 93.31 174 ILE A N 1
ATOM 1365 C CA . ILE A 1 174 ? 15.738 -2.612 -5.101 1.00 93.31 174 ILE A CA 1
ATOM 1366 C C . ILE A 1 174 ? 15.973 -3.938 -4.363 1.00 93.31 174 ILE A C 1
ATOM 1368 O O . ILE A 1 174 ? 15.961 -4.006 -3.132 1.00 93.31 174 ILE A O 1
ATOM 1372 N N . MET A 1 175 ? 16.169 -5.014 -5.122 1.00 93.56 175 MET A N 1
ATOM 1373 C CA . MET A 1 175 ? 16.156 -6.388 -4.607 1.00 93.56 175 MET A CA 1
ATOM 1374 C C . MET A 1 175 ? 17.212 -6.655 -3.526 1.00 93.56 175 MET A C 1
ATOM 1376 O O . MET A 1 175 ? 16.908 -7.285 -2.519 1.00 93.56 175 MET A O 1
ATOM 1380 N N . SER A 1 176 ? 18.421 -6.102 -3.668 1.00 93.50 176 SER A N 1
ATOM 1381 C CA . SER A 1 176 ? 19.483 -6.236 -2.654 1.00 93.50 176 SER A CA 1
ATOM 1382 C C . SER A 1 176 ? 19.079 -5.637 -1.309 1.00 93.50 176 SER A C 1
ATOM 1384 O O . SER A 1 176 ? 19.368 -6.187 -0.247 1.00 93.50 176 SER A O 1
ATOM 1386 N N . GLN A 1 177 ? 18.380 -4.507 -1.352 1.00 94.06 177 GLN A N 1
ATOM 1387 C CA . GLN A 1 177 ? 17.886 -3.841 -0.162 1.00 94.06 177 GLN A CA 1
ATOM 1388 C C . GLN A 1 177 ? 16.682 -4.580 0.425 1.00 94.06 177 GLN A C 1
ATOM 1390 O O . GLN A 1 177 ? 16.560 -4.650 1.646 1.00 94.06 177 GLN A O 1
ATOM 1395 N N . ALA A 1 178 ? 15.821 -5.152 -0.420 1.00 95.81 178 ALA A N 1
ATOM 1396 C CA . ALA A 1 178 ? 14.711 -5.981 0.029 1.00 95.81 178 ALA A CA 1
ATOM 1397 C C . ALA A 1 178 ? 15.206 -7.230 0.780 1.00 95.81 178 ALA A C 1
ATOM 1399 O O . ALA A 1 178 ? 14.750 -7.487 1.894 1.00 95.81 178 ALA A O 1
ATOM 1400 N N . GLU A 1 179 ? 16.201 -7.934 0.233 1.00 96.62 179 GLU A N 1
ATOM 1401 C CA . GLU A 1 179 ? 16.850 -9.076 0.887 1.00 96.62 179 GLU A CA 1
ATOM 1402 C C . GLU A 1 179 ? 17.478 -8.677 2.229 1.00 96.62 179 GLU A C 1
ATOM 1404 O O . GLU A 1 179 ? 17.255 -9.333 3.248 1.00 96.62 179 GLU A O 1
ATOM 1409 N N . MET A 1 180 ? 18.239 -7.576 2.247 1.00 96.44 180 MET A N 1
ATOM 1410 C CA . MET A 1 180 ? 18.896 -7.073 3.456 1.00 96.44 180 MET A CA 1
ATOM 1411 C C . MET A 1 180 ? 17.881 -6.773 4.563 1.00 96.44 180 MET A C 1
ATOM 1413 O O . MET A 1 180 ? 18.068 -7.207 5.698 1.00 96.44 180 MET A O 1
ATOM 1417 N N . ILE A 1 181 ? 16.794 -6.067 4.241 1.00 96.88 181 ILE A N 1
ATOM 1418 C CA . ILE A 1 181 ? 15.728 -5.753 5.203 1.00 96.88 181 ILE A CA 1
ATOM 1419 C C . ILE A 1 181 ? 15.041 -7.030 5.678 1.00 96.88 181 ILE A C 1
ATOM 1421 O O . ILE A 1 181 ? 14.775 -7.154 6.871 1.00 96.88 181 ILE A O 1
ATOM 1425 N N . GLY A 1 182 ? 14.788 -7.984 4.778 1.00 97.69 182 GLY A N 1
ATOM 1426 C CA . GLY A 1 182 ? 14.243 -9.292 5.132 1.00 97.69 182 GLY A CA 1
ATOM 1427 C C . GLY A 1 182 ? 15.093 -9.990 6.193 1.00 97.69 182 GLY A C 1
ATOM 1428 O O . GLY A 1 182 ? 14.578 -10.333 7.253 1.00 97.69 182 GLY A O 1
ATOM 1429 N N . LYS A 1 183 ? 16.405 -10.120 5.959 1.00 98.06 183 LYS A N 1
ATOM 1430 C CA . LYS A 1 183 ? 17.347 -10.736 6.914 1.00 98.06 183 LYS A CA 1
ATOM 1431 C C . LYS A 1 183 ? 17.396 -9.990 8.248 1.00 98.06 183 LYS A C 1
ATOM 1433 O O . LYS A 1 183 ? 17.324 -10.598 9.307 1.00 98.06 183 LYS A O 1
ATOM 1438 N N . MET A 1 184 ? 17.427 -8.660 8.204 1.00 97.44 184 MET A N 1
ATOM 1439 C CA . MET A 1 184 ? 17.394 -7.827 9.406 1.00 97.44 184 MET A CA 1
ATOM 1440 C C . MET A 1 184 ? 16.119 -8.059 10.235 1.00 97.44 184 MET A C 1
ATOM 1442 O O . MET A 1 184 ? 16.189 -8.198 11.454 1.00 97.44 184 MET A O 1
ATOM 1446 N N . LEU A 1 185 ? 14.952 -8.127 9.592 1.00 97.62 185 LEU A N 1
ATOM 1447 C CA . LEU A 1 185 ? 13.681 -8.388 10.273 1.00 97.62 185 LEU A CA 1
ATOM 1448 C C . LEU A 1 185 ? 13.615 -9.799 10.843 1.00 97.62 185 LEU A C 1
ATOM 1450 O O . LEU A 1 185 ? 13.143 -9.967 11.966 1.00 97.62 185 LEU A O 1
ATOM 1454 N N . HIS A 1 186 ? 14.101 -10.785 10.090 1.00 98.38 186 HIS A N 1
ATOM 1455 C CA . HIS A 1 186 ? 14.225 -12.166 10.543 1.00 98.38 186 HIS A CA 1
ATOM 1456 C C . HIS A 1 186 ? 14.999 -12.229 11.859 1.00 98.38 186 HIS A C 1
ATOM 1458 O O . HIS A 1 186 ? 14.453 -12.651 12.882 1.00 98.38 186 HIS A O 1
ATOM 1464 N N . ASP A 1 187 ? 16.225 -11.705 11.855 1.00 98.00 187 ASP A N 1
ATOM 1465 C CA . ASP A 1 187 ? 17.096 -11.715 13.027 1.00 98.00 187 ASP A CA 1
ATOM 1466 C C . ASP A 1 187 ? 16.459 -10.946 14.179 1.00 98.00 187 ASP A C 1
ATOM 1468 O O . ASP A 1 187 ? 16.499 -11.393 15.326 1.00 98.00 187 ASP A O 1
ATOM 1472 N N . LYS A 1 188 ? 15.792 -9.823 13.881 1.00 97.50 188 LYS A N 1
ATOM 1473 C CA . LYS A 1 188 ? 15.142 -9.024 14.915 1.00 97.50 188 LYS A CA 1
ATOM 1474 C C . LYS A 1 188 ? 13.986 -9.761 15.586 1.00 97.50 188 LYS A C 1
ATOM 1476 O O . LYS A 1 188 ? 13.845 -9.694 16.807 1.00 97.50 188 LYS A O 1
ATOM 1481 N N . PHE A 1 189 ? 13.139 -10.437 14.819 1.00 97.94 189 PHE A N 1
ATOM 1482 C CA . PHE A 1 189 ? 12.002 -11.175 15.370 1.00 97.94 189 PHE A CA 1
ATOM 1483 C C . PHE A 1 189 ? 12.453 -12.436 16.113 1.00 97.94 189 PHE A C 1
ATOM 1485 O O . PHE A 1 189 ? 11.883 -12.749 17.162 1.00 97.94 189 PHE A O 1
ATOM 1492 N N . ALA A 1 190 ? 13.510 -13.099 15.636 1.00 98.12 190 ALA A N 1
ATOM 1493 C CA . ALA A 1 190 ? 14.143 -14.217 16.329 1.00 98.12 190 ALA A CA 1
ATOM 1494 C C . ALA A 1 190 ? 14.769 -13.776 17.666 1.00 98.12 190 ALA A C 1
ATOM 1496 O O . ALA A 1 190 ? 14.485 -14.380 18.700 1.00 98.12 190 ALA A O 1
ATOM 1497 N N . GLU A 1 191 ? 15.530 -12.674 17.682 1.00 97.50 191 GLU A N 1
ATOM 1498 C CA . GLU A 1 191 ? 16.114 -12.061 18.890 1.00 97.50 191 GLU A CA 1
ATOM 1499 C C . GLU A 1 191 ? 15.032 -11.703 19.919 1.00 97.50 191 GLU A C 1
ATOM 1501 O O . GLU A 1 191 ? 15.171 -11.960 21.115 1.00 97.50 191 GLU A O 1
ATOM 1506 N N . MET A 1 192 ? 13.915 -11.137 19.457 1.00 97.69 192 MET A N 1
ATOM 1507 C CA . MET A 1 192 ? 12.771 -10.821 20.313 1.00 97.69 192 MET A CA 1
ATOM 1508 C C . MET A 1 192 ? 12.036 -12.073 20.824 1.00 97.69 192 MET A C 1
ATOM 1510 O O . MET A 1 192 ? 11.207 -11.957 21.729 1.00 97.69 192 MET A O 1
ATOM 1514 N N . GLY A 1 193 ? 12.317 -13.256 20.275 1.00 97.94 193 GLY A N 1
ATOM 1515 C CA . GLY A 1 193 ? 11.678 -14.515 20.646 1.00 97.94 193 GLY A CA 1
ATOM 1516 C C . GLY A 1 193 ? 10.218 -14.619 20.204 1.00 97.94 193 GLY A C 1
ATOM 1517 O O . GLY A 1 193 ? 9.443 -15.307 20.877 1.00 97.94 193 GLY A O 1
ATOM 1518 N N . VAL A 1 194 ? 9.837 -13.935 19.119 1.00 98.38 194 VAL A N 1
ATOM 1519 C CA . VAL A 1 194 ? 8.464 -13.933 18.591 1.00 98.38 194 VAL A CA 1
ATOM 1520 C C . VAL A 1 194 ? 8.112 -15.325 18.075 1.00 98.38 194 VAL A C 1
ATOM 1522 O O . VAL A 1 194 ? 8.764 -15.828 17.171 1.00 98.38 194 VAL A O 1
ATOM 1525 N N . GLY A 1 195 ? 7.071 -15.932 18.645 1.00 98.19 195 GLY A N 1
ATOM 1526 C CA . GLY A 1 195 ? 6.511 -17.214 18.202 1.00 98.19 195 GLY A CA 1
ATOM 1527 C C . GLY A 1 195 ? 5.186 -17.081 17.448 1.00 98.19 195 GLY A C 1
ATOM 1528 O O . GLY A 1 195 ? 4.795 -18.000 16.743 1.00 98.19 195 GLY A O 1
ATOM 1529 N N . LYS A 1 196 ? 4.491 -15.942 17.578 1.00 98.31 196 LYS A N 1
ATOM 1530 C CA . LYS A 1 196 ? 3.309 -15.610 16.772 1.00 98.31 196 LYS A CA 1
ATOM 1531 C C . LYS A 1 196 ? 3.303 -14.136 16.382 1.00 98.31 196 LYS A C 1
ATOM 1533 O O . LYS A 1 196 ? 3.386 -13.263 17.252 1.00 98.31 196 LYS A O 1
ATOM 1538 N N . LEU A 1 197 ? 3.162 -13.864 15.090 1.00 98.44 197 LEU A N 1
ATOM 1539 C CA . LEU A 1 197 ? 3.220 -12.536 14.498 1.00 98.44 197 LEU A CA 1
ATOM 1540 C C . LEU A 1 197 ? 1.912 -12.212 13.771 1.00 98.44 197 LEU A C 1
ATOM 1542 O O . LEU A 1 197 ? 1.612 -12.744 12.709 1.00 98.44 197 LEU A O 1
ATOM 1546 N N . TYR A 1 198 ? 1.147 -11.281 14.325 1.00 98.25 198 TYR A N 1
ATOM 1547 C CA . TYR A 1 198 ? 0.030 -10.657 13.624 1.00 98.25 198 TYR A CA 1
ATOM 1548 C C . TYR A 1 198 ? 0.506 -9.366 12.966 1.00 98.25 198 TYR A C 1
ATOM 1550 O O . TYR A 1 198 ? 1.312 -8.639 13.543 1.00 98.25 198 TYR A O 1
ATOM 1558 N N . CYS A 1 199 ? -0.010 -9.034 11.790 1.00 97.50 199 CYS A N 1
ATOM 1559 C CA . CYS A 1 199 ? 0.312 -7.792 11.094 1.00 97.50 199 CYS A CA 1
ATOM 1560 C C . CYS A 1 199 ? -0.919 -6.899 11.015 1.00 97.50 199 CYS A C 1
ATOM 1562 O O . CYS A 1 199 ? -1.953 -7.308 10.489 1.00 97.50 199 CYS A O 1
ATOM 1564 N N . LEU A 1 200 ? -0.791 -5.655 11.487 1.00 95.06 200 LEU A N 1
ATOM 1565 C CA . LEU A 1 200 ? -1.867 -4.662 11.410 1.00 95.06 200 LEU A CA 1
ATOM 1566 C C . LEU A 1 200 ? -2.328 -4.412 9.967 1.00 95.06 200 LEU A C 1
ATOM 1568 O O . LEU A 1 200 ? -3.489 -4.098 9.751 1.00 95.06 200 LEU A O 1
ATOM 1572 N N . MET A 1 201 ? -1.425 -4.547 8.996 1.00 92.75 201 MET A N 1
ATOM 1573 C CA . MET A 1 201 ? -1.727 -4.436 7.575 1.00 92.75 201 MET A CA 1
ATOM 1574 C C . MET A 1 201 ? -1.368 -5.750 6.867 1.00 92.75 201 MET A C 1
ATOM 1576 O O . MET A 1 201 ? -0.302 -6.327 7.077 1.00 92.75 201 MET A O 1
ATOM 1580 N N . GLY A 1 202 ? -2.269 -6.225 6.001 1.00 91.81 202 GLY A N 1
ATOM 1581 C CA . GLY A 1 202 ? -2.087 -7.501 5.304 1.00 91.81 202 GLY A CA 1
ATOM 1582 C C . GLY A 1 202 ? -0.893 -7.534 4.347 1.00 91.81 202 GLY A C 1
ATOM 1583 O O . GLY A 1 202 ? -0.331 -8.595 4.112 1.00 91.81 202 GLY A O 1
ATOM 1584 N N . ALA A 1 203 ? -0.464 -6.380 3.830 1.00 92.00 203 ALA A N 1
ATOM 1585 C CA . ALA A 1 203 ? 0.706 -6.279 2.961 1.00 92.00 203 ALA A CA 1
ATOM 1586 C C . ALA A 1 203 ? 1.993 -6.794 3.635 1.00 92.00 203 ALA A C 1
ATOM 1588 O O . ALA A 1 203 ? 2.709 -7.580 3.021 1.00 92.00 203 ALA A O 1
ATOM 1589 N N . GLU A 1 204 ? 2.264 -6.423 4.889 1.00 94.94 204 GLU A N 1
ATOM 1590 C CA . GLU A 1 204 ? 3.424 -6.925 5.637 1.00 94.94 204 GLU A CA 1
ATOM 1591 C C . GLU A 1 204 ? 3.332 -8.431 5.881 1.00 94.94 204 GLU A C 1
ATOM 1593 O O . GLU A 1 204 ? 4.323 -9.134 5.698 1.00 94.94 204 GLU A O 1
ATOM 1598 N N . ALA A 1 205 ? 2.144 -8.946 6.216 1.00 96.00 205 ALA A N 1
ATOM 1599 C CA . ALA A 1 205 ? 1.956 -10.385 6.379 1.00 96.00 205 ALA A CA 1
ATOM 1600 C C . ALA A 1 205 ? 2.291 -11.144 5.090 1.00 96.00 205 ALA A C 1
ATOM 1602 O O . ALA A 1 205 ? 2.938 -12.183 5.148 1.00 96.00 205 ALA A O 1
ATOM 1603 N N . MET A 1 206 ? 1.899 -10.630 3.921 1.00 96.00 206 MET A N 1
ATOM 1604 C CA . MET A 1 206 ? 2.198 -11.270 2.631 1.00 96.00 206 MET A CA 1
ATOM 1605 C C . MET A 1 206 ? 3.681 -11.167 2.260 1.00 96.00 206 MET A C 1
ATOM 1607 O O . MET A 1 206 ? 4.238 -12.114 1.710 1.00 96.00 206 MET A O 1
ATOM 1611 N N . MET A 1 207 ? 4.353 -10.066 2.615 1.00 97.00 207 MET A N 1
ATOM 1612 C CA . MET A 1 207 ? 5.807 -9.975 2.455 1.00 97.00 207 MET A CA 1
ATOM 1613 C C . MET A 1 207 ? 6.529 -11.036 3.291 1.00 97.00 207 MET A C 1
ATOM 1615 O O . MET A 1 207 ? 7.392 -11.731 2.768 1.00 97.00 207 MET A O 1
ATOM 1619 N N . LEU A 1 208 ? 6.159 -11.183 4.565 1.00 97.75 208 LEU A N 1
ATOM 1620 C CA . LEU A 1 208 ? 6.823 -12.091 5.506 1.00 97.75 208 LEU A CA 1
ATOM 1621 C C . LEU A 1 208 ? 6.457 -13.567 5.286 1.00 97.75 208 LEU A C 1
ATOM 1623 O O . LEU A 1 208 ? 7.300 -14.434 5.475 1.00 97.75 208 LEU A O 1
ATOM 1627 N N . SER A 1 209 ? 5.216 -13.862 4.890 1.00 97.12 209 SER A N 1
ATOM 1628 C CA . SER A 1 209 ? 4.727 -15.240 4.716 1.00 97.12 209 SER A CA 1
ATOM 1629 C C . SER A 1 209 ? 4.908 -15.794 3.303 1.00 97.12 209 SER A C 1
ATOM 1631 O O . SER A 1 209 ? 4.785 -17.006 3.118 1.00 97.12 209 SER A O 1
ATOM 1633 N N . ASP A 1 210 ? 5.139 -14.946 2.296 1.00 96.38 210 ASP A N 1
ATOM 1634 C CA . ASP A 1 210 ? 5.187 -15.375 0.896 1.00 96.38 210 ASP A CA 1
ATOM 1635 C C . ASP A 1 210 ? 6.374 -14.798 0.122 1.00 96.38 210 ASP A C 1
ATOM 1637 O O . ASP A 1 210 ? 7.262 -15.549 -0.273 1.00 96.38 210 ASP A O 1
ATOM 1641 N N . VAL A 1 211 ? 6.440 -13.475 -0.053 1.00 96.50 211 VAL A N 1
ATOM 1642 C CA . VAL A 1 211 ? 7.430 -12.860 -0.955 1.00 96.50 211 VAL A CA 1
ATOM 1643 C C . VAL A 1 211 ? 8.863 -13.090 -0.469 1.00 96.50 211 VAL A C 1
ATOM 1645 O O . VAL A 1 211 ? 9.701 -13.566 -1.232 1.00 96.50 211 VAL A O 1
ATOM 1648 N N . LEU A 1 212 ? 9.162 -12.776 0.796 1.00 97.56 212 LEU A N 1
ATOM 1649 C CA . LEU A 1 212 ? 10.509 -12.910 1.358 1.00 97.56 212 LEU A CA 1
ATOM 1650 C C . LEU A 1 212 ? 10.988 -14.373 1.416 1.00 97.56 212 LEU A C 1
ATOM 1652 O O . LEU A 1 212 ? 12.100 -14.625 0.939 1.00 97.56 212 LEU A O 1
ATOM 1656 N N . PRO A 1 213 ? 10.180 -15.346 1.885 1.00 97.38 213 PRO A N 1
ATOM 1657 C CA . PRO A 1 213 ? 10.553 -16.756 1.808 1.00 97.38 213 PRO A CA 1
ATOM 1658 C C . PRO A 1 213 ? 10.784 -17.239 0.370 1.00 97.38 213 PRO A C 1
ATOM 1660 O O . PRO A 1 213 ? 11.830 -17.812 0.076 1.00 97.38 213 PRO A O 1
ATOM 1663 N N . ASN A 1 214 ? 9.853 -16.964 -0.551 1.00 95.00 214 ASN A N 1
ATOM 1664 C CA . ASN A 1 214 ? 9.873 -17.557 -1.893 1.00 95.00 214 ASN A CA 1
ATOM 1665 C C . ASN A 1 214 ? 10.867 -16.896 -2.859 1.00 95.00 214 ASN A C 1
ATOM 1667 O O . ASN A 1 214 ? 11.268 -17.527 -3.836 1.00 95.00 214 ASN A O 1
ATOM 1671 N N . ARG A 1 215 ? 11.223 -15.623 -2.652 1.00 94.81 215 ARG A N 1
ATOM 1672 C CA . ARG A 1 215 ? 12.150 -14.887 -3.535 1.00 94.81 215 ARG A CA 1
ATOM 1673 C C . ARG A 1 215 ? 13.549 -14.759 -2.957 1.00 94.81 215 ARG A C 1
ATOM 1675 O O . ARG A 1 215 ? 14.515 -14.736 -3.708 1.00 94.81 215 ARG A O 1
ATOM 1682 N N . PHE A 1 216 ? 13.666 -14.694 -1.635 1.00 96.31 216 PHE A N 1
ATOM 1683 C CA . PHE A 1 216 ? 14.932 -14.397 -0.968 1.00 96.31 216 PHE A CA 1
ATOM 1684 C C . PHE A 1 216 ? 15.390 -15.500 -0.007 1.00 96.31 216 PHE A C 1
ATOM 1686 O O . PHE A 1 216 ? 16.470 -15.383 0.566 1.00 96.31 216 PHE A O 1
ATOM 1693 N N . GLY A 1 217 ? 14.596 -16.560 0.190 1.00 96.88 217 GLY A N 1
ATOM 1694 C CA . GLY A 1 217 ? 14.928 -17.649 1.113 1.00 96.88 217 GLY A CA 1
ATOM 1695 C C . GLY A 1 217 ? 14.946 -17.226 2.584 1.00 96.88 217 GLY A C 1
ATOM 1696 O O . GLY A 1 217 ? 15.554 -17.906 3.406 1.00 96.88 217 GLY A O 1
ATOM 1697 N N . VAL A 1 218 ? 14.323 -16.092 2.926 1.00 98.12 218 VAL A N 1
ATOM 1698 C CA . VAL A 1 218 ? 14.254 -15.599 4.307 1.00 98.12 218 VAL A CA 1
ATOM 1699 C C . VAL A 1 218 ? 12.997 -16.162 4.964 1.00 98.12 218 VAL A C 1
ATOM 1701 O O . VAL A 1 218 ? 11.896 -15.673 4.715 1.00 98.12 218 VAL A O 1
ATOM 1704 N N . ASP A 1 219 ? 13.163 -17.204 5.776 1.00 97.50 219 ASP A N 1
ATOM 1705 C CA . ASP A 1 219 ? 12.054 -17.961 6.360 1.00 97.50 219 ASP A CA 1
ATOM 1706 C C . ASP A 1 219 ? 11.540 -17.365 7.681 1.00 97.50 219 ASP A C 1
ATOM 1708 O O . ASP A 1 219 ? 12.265 -17.282 8.665 1.00 97.50 219 ASP A O 1
ATOM 1712 N N . PHE A 1 220 ? 10.257 -17.006 7.727 1.00 98.31 220 PHE A N 1
ATOM 1713 C CA . PHE A 1 220 ? 9.579 -16.502 8.928 1.00 98.31 220 PHE A CA 1
ATOM 1714 C C . PHE A 1 220 ? 8.654 -17.541 9.585 1.00 98.31 220 PHE A C 1
ATOM 1716 O O . PHE A 1 220 ? 7.839 -17.184 10.439 1.00 98.31 220 PHE A O 1
ATOM 1723 N N . SER A 1 221 ? 8.758 -18.824 9.221 1.00 97.31 221 SER A N 1
ATOM 1724 C CA . SER A 1 221 ? 7.906 -19.905 9.738 1.00 97.31 221 SER A CA 1
ATOM 1725 C C . SER A 1 221 ? 7.878 -19.984 11.270 1.00 97.31 221 SER A C 1
ATOM 1727 O O . SER A 1 221 ? 6.826 -20.250 11.850 1.00 97.31 221 SER A O 1
ATOM 1729 N N . PHE A 1 222 ? 8.989 -19.659 11.941 1.00 98.06 222 PHE A N 1
ATOM 1730 C CA . PHE A 1 222 ? 9.102 -19.670 13.404 1.00 98.06 222 PHE A CA 1
ATOM 1731 C C . PHE A 1 222 ? 8.151 -18.697 14.121 1.00 98.06 222 PHE A C 1
ATOM 1733 O O . PHE A 1 222 ? 7.881 -18.889 15.307 1.00 98.06 222 PHE A O 1
ATOM 1740 N N . CYS A 1 223 ? 7.675 -17.645 13.440 1.00 97.94 223 CYS A N 1
ATOM 1741 C CA . CYS A 1 223 ? 6.758 -16.660 14.012 1.00 97.94 223 CYS A CA 1
ATOM 1742 C C . CYS A 1 223 ? 5.375 -16.634 13.351 1.00 97.94 223 CYS A C 1
ATOM 1744 O O . CYS A 1 223 ? 4.543 -15.832 13.768 1.00 97.94 223 CYS A O 1
ATOM 1746 N N . ASP A 1 224 ? 5.115 -17.500 12.368 1.00 97.69 224 ASP A N 1
ATOM 1747 C CA . ASP A 1 224 ? 3.806 -17.698 11.727 1.00 97.69 224 ASP A CA 1
ATOM 1748 C C . ASP A 1 224 ? 3.048 -16.382 11.395 1.00 97.69 224 ASP A C 1
ATOM 1750 O O . ASP A 1 224 ? 2.017 -16.069 12.015 1.00 97.69 224 ASP A O 1
ATOM 1754 N N . PRO A 1 225 ? 3.593 -15.560 10.468 1.00 97.88 225 PRO A N 1
ATOM 1755 C CA . PRO A 1 225 ? 3.060 -14.242 10.129 1.00 97.88 225 PRO A CA 1
ATOM 1756 C C . PRO A 1 225 ? 1.676 -14.297 9.472 1.00 97.88 225 PRO A C 1
ATOM 1758 O O . PRO A 1 225 ? 1.516 -14.832 8.376 1.00 97.88 225 PRO A O 1
ATOM 1761 N N . GLU A 1 226 ? 0.691 -13.627 10.077 1.00 97.00 226 GLU A N 1
ATOM 1762 C CA . GLU A 1 226 ? -0.677 -13.539 9.549 1.00 97.00 226 GLU A CA 1
ATOM 1763 C C . GLU A 1 226 ? -1.258 -12.112 9.586 1.00 97.00 226 GLU A C 1
ATOM 1765 O O . GLU A 1 226 ? -0.936 -11.325 10.482 1.00 97.00 226 GLU A O 1
ATOM 1770 N N . PRO A 1 227 ? -2.152 -11.745 8.646 1.00 97.12 227 PRO A N 1
ATOM 1771 C CA . PRO A 1 227 ? -2.927 -10.510 8.733 1.00 97.12 227 PRO A CA 1
ATOM 1772 C C . PRO A 1 227 ? -3.824 -10.488 9.976 1.00 97.12 227 PRO A C 1
ATOM 1774 O O . PRO A 1 227 ? -4.453 -11.492 10.315 1.00 97.12 227 PRO A O 1
ATOM 1777 N N . LEU A 1 228 ? -3.974 -9.318 10.604 1.00 97.44 228 LEU A N 1
ATOM 1778 C CA . LEU A 1 228 ? -4.914 -9.120 11.711 1.00 97.44 228 LEU A CA 1
ATOM 1779 C C . LEU A 1 228 ? -6.358 -9.478 11.316 1.00 97.44 228 LEU A C 1
ATOM 1781 O O . LEU A 1 228 ? -7.116 -9.947 12.159 1.00 97.44 228 LEU A O 1
ATOM 1785 N N . ASP A 1 229 ? -6.734 -9.320 10.044 1.00 97.94 229 ASP A N 1
ATOM 1786 C CA . ASP A 1 229 ? -8.065 -9.680 9.542 1.00 97.94 229 ASP A CA 1
ATOM 1787 C C . ASP A 1 229 ? -8.428 -11.155 9.803 1.00 97.94 229 ASP A C 1
ATOM 1789 O O . ASP A 1 229 ? -9.588 -11.456 10.080 1.00 97.94 229 ASP A O 1
ATOM 1793 N N . TYR A 1 230 ? -7.448 -12.072 9.782 1.00 98.12 230 TYR A N 1
ATOM 1794 C CA . TYR A 1 230 ? -7.684 -13.494 10.082 1.00 98.12 230 TYR A CA 1
ATOM 1795 C C . TYR A 1 230 ? -8.073 -13.671 11.549 1.00 98.12 230 TYR A C 1
ATOM 1797 O O . TYR A 1 230 ? -9.057 -14.339 11.863 1.00 98.12 230 TYR A O 1
ATOM 1805 N N . TRP A 1 231 ? -7.335 -13.004 12.438 1.00 98.06 231 TRP A N 1
ATOM 1806 C CA . TRP A 1 231 ? -7.617 -12.991 13.869 1.00 98.06 231 TRP A CA 1
ATOM 1807 C C . TRP A 1 231 ? -8.977 -12.349 14.165 1.00 98.06 231 TRP A C 1
ATOM 1809 O O . TRP A 1 231 ? -9.746 -12.886 14.952 1.00 98.06 231 TRP A O 1
ATOM 1819 N N . ILE A 1 232 ? -9.329 -11.244 13.503 1.00 98.38 232 ILE A N 1
ATOM 1820 C CA . ILE A 1 232 ? -10.632 -10.588 13.694 1.00 98.38 232 ILE A CA 1
ATOM 1821 C C . ILE A 1 232 ? -11.783 -11.520 13.308 1.00 98.38 232 ILE A C 1
ATOM 1823 O O . ILE A 1 232 ? -12.742 -11.647 14.071 1.00 98.38 232 ILE A O 1
ATOM 1827 N N . LEU A 1 233 ? -11.690 -12.202 12.164 1.00 98.56 233 LEU A N 1
ATOM 1828 C CA . LEU A 1 233 ? -12.717 -13.152 11.741 1.00 98.56 233 LEU A CA 1
ATOM 1829 C C . LEU A 1 233 ? -12.839 -14.338 12.711 1.00 98.56 233 LEU A C 1
ATOM 1831 O O . LEU A 1 233 ? -13.956 -14.732 13.048 1.00 98.56 233 LEU A O 1
ATOM 1835 N N . ASP A 1 234 ? -11.720 -14.874 13.205 1.00 98.25 234 ASP A N 1
ATOM 1836 C CA . ASP A 1 234 ? -11.711 -15.912 14.247 1.00 98.25 234 ASP A CA 1
ATOM 1837 C C . ASP A 1 234 ? -12.439 -15.446 15.520 1.00 98.25 234 ASP A C 1
ATOM 1839 O O . ASP A 1 234 ? -13.298 -16.148 16.064 1.00 98.25 234 ASP A O 1
ATOM 1843 N N . ARG A 1 235 ? -12.176 -14.215 15.969 1.00 98.06 235 ARG A N 1
ATOM 1844 C CA . ARG A 1 235 ? -12.826 -13.646 17.159 1.00 98.06 235 ARG A CA 1
ATOM 1845 C C . ARG A 1 235 ? -14.305 -13.356 16.969 1.00 98.06 235 ARG A C 1
ATOM 1847 O O . ARG A 1 235 ? -15.062 -13.478 17.929 1.00 98.06 235 ARG A O 1
ATOM 1854 N N . LEU A 1 236 ? -14.727 -13.035 15.752 1.00 98.12 236 LEU A N 1
ATOM 1855 C CA . LEU A 1 236 ? -16.139 -12.917 15.398 1.00 98.12 236 LEU A CA 1
ATOM 1856 C C . LEU A 1 236 ? -16.853 -14.273 15.424 1.00 98.12 236 LEU A C 1
ATOM 1858 O O . LEU A 1 236 ? -17.945 -14.379 15.984 1.00 98.12 236 LEU A O 1
ATOM 1862 N N . LYS A 1 237 ? -16.238 -15.313 14.851 1.00 97.94 237 LYS A N 1
ATOM 1863 C CA . LYS A 1 237 ? -16.804 -16.673 14.803 1.00 97.94 237 LYS A CA 1
ATOM 1864 C C . LYS A 1 237 ? -16.853 -17.350 16.173 1.00 97.94 237 LYS A C 1
ATOM 1866 O O . LYS A 1 237 ? -17.756 -18.137 16.426 1.00 97.94 237 LYS A O 1
ATOM 1871 N N . SER A 1 238 ? -15.906 -17.032 17.053 1.00 97.31 238 SER A N 1
ATOM 1872 C CA . SER A 1 238 ? -15.837 -17.565 18.422 1.00 97.31 238 SER A CA 1
ATOM 1873 C C . SER A 1 238 ? -16.622 -16.751 19.464 1.00 97.31 238 SER A C 1
ATOM 1875 O O . SER A 1 238 ? -16.480 -17.008 20.656 1.00 97.31 238 SER A O 1
ATOM 1877 N N . ASP A 1 239 ? -17.422 -15.762 19.042 1.00 95.50 239 ASP A N 1
ATOM 1878 C CA . ASP A 1 239 ? -18.192 -14.842 19.909 1.00 95.50 239 ASP A CA 1
ATOM 1879 C C . ASP A 1 239 ? -17.339 -14.053 20.931 1.00 95.50 239 ASP A C 1
ATOM 1881 O O . ASP A 1 239 ? -17.846 -13.488 21.904 1.00 95.50 239 ASP A O 1
ATOM 1885 N N . LYS A 1 240 ? -16.020 -13.967 20.705 1.00 96.88 240 LYS A N 1
ATOM 1886 C CA . LYS A 1 240 ? -15.110 -13.124 21.4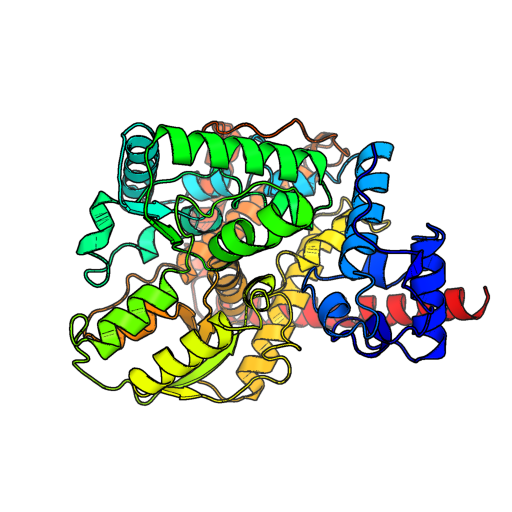98 1.00 96.88 240 LYS A CA 1
ATOM 1887 C C . LYS A 1 240 ? -15.232 -11.649 21.121 1.00 96.88 240 LYS A C 1
ATOM 1889 O O . LYS A 1 240 ? -15.118 -10.786 21.986 1.00 96.88 240 LYS A O 1
ATOM 1894 N N . ILE A 1 241 ? -15.512 -11.355 19.850 1.00 97.38 241 ILE A N 1
ATOM 1895 C CA . ILE A 1 241 ? -16.014 -10.052 19.402 1.00 97.38 241 ILE A CA 1
ATOM 1896 C C . ILE A 1 241 ? -17.510 -10.198 19.144 1.00 97.38 241 ILE A C 1
ATOM 1898 O O . ILE A 1 241 ? -17.926 -10.852 18.189 1.00 97.38 241 ILE A O 1
ATOM 1902 N N . LYS A 1 242 ? -18.322 -9.557 19.988 1.00 96.56 242 LYS A N 1
ATOM 1903 C CA . LYS A 1 242 ? -19.783 -9.633 19.901 1.00 96.56 242 LYS A CA 1
ATOM 1904 C C . LYS A 1 242 ? -20.343 -8.560 18.983 1.00 96.56 242 LYS A C 1
ATOM 1906 O O . LYS A 1 242 ? -20.097 -7.370 19.181 1.00 96.56 242 LYS A O 1
ATOM 1911 N N . ILE A 1 243 ? -21.162 -8.974 18.022 1.00 97.56 243 ILE A N 1
ATOM 1912 C CA . ILE A 1 243 ? -21.911 -8.051 17.168 1.00 97.56 243 ILE A CA 1
ATOM 1913 C C . ILE A 1 243 ? -23.133 -7.544 17.930 1.00 97.56 243 ILE A C 1
ATOM 1915 O O . ILE A 1 243 ? -24.058 -8.301 18.209 1.00 97.56 243 ILE A O 1
ATOM 1919 N N . LYS A 1 244 ? -23.145 -6.247 18.249 1.00 97.31 244 LYS A N 1
ATOM 1920 C CA . LYS A 1 244 ? -24.283 -5.583 18.903 1.00 97.31 244 LYS A CA 1
ATOM 1921 C C . LYS A 1 244 ? -25.350 -5.148 17.905 1.00 97.31 244 LYS A C 1
ATOM 1923 O O . LYS A 1 244 ? -26.521 -5.072 18.256 1.00 97.31 244 LYS A O 1
ATOM 1928 N N . ARG A 1 245 ? -24.948 -4.839 16.669 1.00 96.44 245 ARG A N 1
ATOM 1929 C CA . ARG A 1 245 ? -25.853 -4.460 15.578 1.00 96.44 245 ARG A CA 1
ATOM 1930 C C . ARG A 1 245 ? -25.292 -4.885 14.227 1.00 96.44 245 ARG A C 1
ATOM 1932 O O . ARG A 1 245 ? -24.106 -4.709 13.962 1.00 96.44 245 ARG A O 1
ATOM 1939 N N . LYS A 1 246 ? -26.160 -5.398 13.357 1.00 97.06 246 LYS A N 1
ATOM 1940 C CA . LYS A 1 246 ? -25.837 -5.574 11.936 1.00 97.06 246 LYS A CA 1
ATOM 1941 C C . LYS A 1 246 ? -25.808 -4.204 11.265 1.00 97.06 246 LYS A C 1
ATOM 1943 O O . LYS A 1 246 ? -26.610 -3.336 11.607 1.00 97.06 246 LYS A O 1
ATOM 1948 N N . LEU A 1 247 ? -24.864 -3.999 10.350 1.00 97.38 247 LEU A N 1
ATOM 1949 C CA . LEU A 1 247 ? -24.668 -2.687 9.734 1.00 97.38 247 LEU A CA 1
ATOM 1950 C C . LEU A 1 247 ? -25.682 -2.370 8.634 1.00 97.38 247 LEU A C 1
ATOM 1952 O O . LEU A 1 247 ? -25.961 -1.193 8.430 1.00 97.38 247 LEU A O 1
ATOM 1956 N N . ASN A 1 248 ? -26.214 -3.390 7.946 1.00 97.25 248 ASN A N 1
ATOM 1957 C CA . ASN A 1 248 ? -27.141 -3.254 6.816 1.00 97.25 248 ASN A CA 1
ATOM 1958 C C . ASN A 1 248 ? -26.653 -2.226 5.781 1.00 97.25 248 ASN A C 1
ATOM 1960 O O . ASN A 1 248 ? -27.424 -1.407 5.290 1.00 97.25 248 ASN A O 1
ATOM 1964 N N . LYS A 1 249 ? -25.342 -2.239 5.515 1.00 97.44 249 LYS A N 1
ATOM 1965 C CA . LYS A 1 249 ? -24.660 -1.259 4.668 1.00 97.44 249 LYS A CA 1
ATOM 1966 C C . LYS A 1 249 ? -24.293 -1.889 3.336 1.00 97.44 249 LYS A C 1
ATOM 1968 O O . LYS A 1 249 ? -23.739 -2.992 3.328 1.00 97.44 249 LYS A O 1
ATOM 1973 N N . LYS A 1 250 ? -24.530 -1.182 2.234 1.00 98.62 250 LYS A N 1
ATOM 1974 C CA . LYS A 1 250 ? -24.056 -1.598 0.911 1.00 98.62 250 LYS A CA 1
ATOM 1975 C C . LYS A 1 250 ? -22.606 -1.164 0.737 1.00 98.62 250 LYS A C 1
ATOM 1977 O O . LYS A 1 250 ? -22.306 0.033 0.723 1.00 98.62 250 LYS A O 1
ATOM 1982 N N . VAL A 1 251 ? -21.698 -2.123 0.625 1.00 98.75 251 VAL A N 1
ATOM 1983 C CA . VAL A 1 251 ? -20.255 -1.884 0.557 1.00 98.75 251 VAL A CA 1
ATOM 1984 C C . VAL A 1 251 ? -19.641 -2.520 -0.682 1.00 98.75 251 VAL A C 1
ATOM 1986 O O . VAL A 1 251 ? -20.133 -3.520 -1.191 1.00 98.75 251 VAL A O 1
ATOM 1989 N N . THR A 1 252 ? -18.526 -1.966 -1.137 1.00 98.69 252 THR A N 1
ATOM 1990 C CA . THR A 1 252 ? -17.629 -2.626 -2.089 1.00 98.69 252 THR A CA 1
ATOM 1991 C C . THR A 1 252 ? -16.267 -2.870 -1.454 1.00 98.69 252 THR A C 1
ATOM 1993 O O . THR A 1 252 ? -15.929 -2.223 -0.463 1.00 98.69 252 THR A O 1
ATOM 1996 N N . VAL A 1 253 ? -15.480 -3.805 -1.982 1.00 98.31 253 VAL A N 1
ATOM 1997 C CA . VAL A 1 253 ? -14.160 -4.159 -1.442 1.00 98.31 253 VAL A CA 1
ATOM 1998 C C . VAL A 1 253 ? -13.085 -3.768 -2.446 1.00 98.31 253 VAL A C 1
ATOM 2000 O O . VAL A 1 253 ? -13.101 -4.223 -3.584 1.00 98.31 253 VAL A O 1
ATOM 2003 N N . HIS A 1 254 ? -12.120 -2.956 -2.018 1.00 97.56 254 HIS A N 1
ATOM 2004 C CA . HIS A 1 254 ? -10.890 -2.743 -2.773 1.00 97.56 254 HIS A CA 1
ATOM 2005 C C . HIS A 1 254 ? -9.821 -3.725 -2.294 1.00 97.56 254 HIS A C 1
ATOM 2007 O O . HIS A 1 254 ? -9.191 -3.534 -1.247 1.00 97.56 254 HIS A O 1
ATOM 2013 N N . ASP A 1 255 ? -9.609 -4.776 -3.082 1.00 96.06 255 ASP A N 1
ATOM 2014 C CA . ASP A 1 255 ? -8.566 -5.762 -2.832 1.00 96.06 255 ASP A CA 1
ATOM 2015 C C . ASP A 1 255 ? -7.179 -5.147 -3.084 1.00 96.06 255 ASP A C 1
ATOM 2017 O O . ASP A 1 255 ? -6.835 -4.741 -4.194 1.00 96.06 255 ASP A O 1
ATOM 2021 N N . SER A 1 256 ? -6.348 -5.072 -2.043 1.00 93.75 256 SER A N 1
ATOM 2022 C CA . SER A 1 256 ? -5.006 -4.495 -2.171 1.00 93.75 256 SER A CA 1
ATOM 2023 C C . SER A 1 256 ? -4.069 -5.377 -3.005 1.00 93.75 256 SER A C 1
ATOM 2025 O O . SER A 1 256 ? -4.158 -6.600 -2.974 1.00 93.75 256 SER A O 1
ATOM 2027 N N . CYS A 1 257 ? -3.103 -4.769 -3.701 1.00 92.12 257 CYS A N 1
ATOM 2028 C CA . CYS A 1 257 ? -2.149 -5.477 -4.575 1.00 92.12 257 CYS A CA 1
ATOM 2029 C C . CYS A 1 257 ? -1.504 -6.739 -3.962 1.00 92.12 257 CYS A C 1
ATOM 2031 O O . CYS A 1 257 ? -1.428 -7.762 -4.631 1.00 92.12 257 CYS A O 1
ATOM 2033 N N . LEU A 1 258 ? -1.077 -6.694 -2.693 1.00 92.38 258 LEU A N 1
ATOM 2034 C CA . LEU A 1 258 ? -0.451 -7.844 -2.029 1.00 92.38 258 LEU A CA 1
ATOM 2035 C C . LEU A 1 258 ? -1.467 -8.870 -1.495 1.00 92.38 258 LEU A C 1
ATOM 2037 O O . LEU A 1 258 ? -1.082 -9.990 -1.197 1.00 92.38 258 LEU A O 1
ATOM 2041 N N . SER A 1 259 ? -2.763 -8.554 -1.416 1.00 94.56 259 SER A N 1
ATOM 2042 C CA . SER A 1 259 ? -3.782 -9.510 -0.942 1.00 94.56 259 SER A CA 1
ATOM 2043 C C . SER A 1 259 ? -3.978 -10.727 -1.855 1.00 94.56 259 SER A C 1
ATOM 2045 O O . SER A 1 259 ? -4.612 -11.689 -1.434 1.00 94.56 259 SER A O 1
ATOM 2047 N N . LYS A 1 260 ? -3.433 -10.686 -3.079 1.00 94.50 260 LYS A N 1
ATOM 2048 C CA . LYS A 1 260 ? -3.484 -11.771 -4.068 1.00 94.50 260 LYS A CA 1
ATOM 2049 C C . LYS A 1 260 ? -2.542 -12.933 -3.763 1.00 94.50 260 LYS A C 1
ATOM 2051 O O . LYS A 1 260 ? -2.760 -14.040 -4.250 1.00 94.50 260 LYS A O 1
ATOM 2056 N N . TYR A 1 261 ? -1.490 -12.690 -2.980 1.00 94.25 261 TYR A N 1
ATOM 2057 C CA . TYR A 1 261 ? -0.610 -13.759 -2.517 1.00 94.25 261 TYR A CA 1
ATOM 2058 C C . TYR A 1 261 ? -1.397 -14.773 -1.679 1.00 94.25 261 TYR A C 1
ATOM 2060 O O . TYR A 1 261 ? -2.508 -14.495 -1.220 1.00 94.25 261 TYR A O 1
ATOM 2068 N N . LYS A 1 262 ? -0.842 -15.981 -1.514 1.00 93.44 262 LYS A N 1
ATOM 2069 C CA . LYS A 1 262 ? -1.535 -17.098 -0.846 1.00 93.44 262 LYS A CA 1
ATOM 2070 C C . LYS A 1 262 ? -2.917 -17.400 -1.457 1.00 93.44 262 LYS A C 1
ATOM 2072 O O . LYS A 1 262 ? -3.867 -17.688 -0.732 1.00 93.44 262 LYS A O 1
ATOM 2077 N N . GLY A 1 263 ? -3.031 -17.291 -2.784 1.00 93.25 263 GLY A N 1
ATOM 2078 C CA . GLY A 1 263 ? -4.258 -17.604 -3.523 1.00 93.25 263 GLY A CA 1
ATOM 2079 C C . GLY A 1 263 ? -5.441 -16.691 -3.194 1.00 93.25 263 GLY A C 1
ATOM 2080 O O . GLY A 1 263 ? -6.580 -17.132 -3.266 1.00 93.25 263 GLY A O 1
ATOM 2081 N N . GLY A 1 264 ? -5.196 -15.450 -2.764 1.00 95.75 264 GLY A N 1
ATOM 2082 C CA . GLY A 1 264 ? -6.276 -14.506 -2.475 1.00 95.75 264 GLY A CA 1
ATOM 2083 C C . GLY A 1 264 ? -7.015 -14.747 -1.155 1.00 95.75 264 GLY A C 1
ATOM 2084 O O . GLY A 1 264 ? -8.028 -14.093 -0.918 1.00 95.75 264 GLY A O 1
ATOM 2085 N N . LYS A 1 265 ? -6.520 -15.610 -0.249 1.00 97.12 265 LYS A N 1
ATOM 2086 C CA . LYS A 1 265 ? -7.190 -15.931 1.035 1.00 97.12 265 LYS A CA 1
ATOM 2087 C C . LYS A 1 265 ? -7.632 -14.686 1.815 1.00 97.12 265 LYS A C 1
ATOM 2089 O O . LYS A 1 265 ? -8.720 -14.656 2.385 1.00 97.12 265 LYS A O 1
ATOM 2094 N N . LEU A 1 266 ? -6.811 -13.635 1.826 1.00 97.06 266 LEU A N 1
ATOM 2095 C CA . LEU A 1 266 ? -7.153 -12.383 2.500 1.00 97.06 266 LEU A CA 1
ATOM 2096 C C . LEU A 1 266 ? -8.362 -11.685 1.874 1.00 97.06 266 LEU A C 1
ATOM 2098 O O . LEU A 1 266 ? -9.201 -11.167 2.602 1.00 97.06 266 LEU A O 1
ATOM 2102 N N . GLN A 1 267 ? -8.499 -11.726 0.553 1.00 97.44 267 GLN A N 1
ATOM 2103 C CA . GLN A 1 267 ? -9.632 -11.152 -0.175 1.00 97.44 267 GLN A CA 1
ATOM 2104 C C . GLN A 1 267 ? -10.955 -11.822 0.221 1.00 97.44 267 GLN A C 1
ATOM 2106 O O . GLN A 1 267 ? -11.978 -11.147 0.374 1.00 97.44 267 GLN A O 1
ATOM 2111 N N . ASP A 1 268 ? -10.933 -13.138 0.432 1.00 98.25 268 ASP A N 1
ATOM 2112 C CA . ASP A 1 268 ? -12.098 -13.887 0.904 1.00 98.25 268 ASP A CA 1
ATOM 2113 C C . ASP A 1 268 ? -12.415 -13.605 2.368 1.00 98.25 268 ASP A C 1
ATOM 2115 O O . ASP A 1 268 ? -13.576 -13.357 2.696 1.00 98.25 268 ASP A O 1
ATOM 2119 N N . VAL A 1 269 ? -11.401 -13.539 3.236 1.00 98.44 269 VAL A N 1
ATOM 2120 C CA . VAL A 1 269 ? -11.597 -13.213 4.658 1.00 98.44 269 VAL A CA 1
ATOM 2121 C C . VAL A 1 269 ? -12.243 -11.840 4.839 1.00 98.44 269 VAL A C 1
ATOM 2123 O O . VAL A 1 269 ? -13.142 -11.699 5.671 1.00 98.44 269 VAL A O 1
ATOM 2126 N N . ILE A 1 270 ? -11.856 -10.831 4.050 1.00 98.50 270 ILE A N 1
ATOM 2127 C CA . ILE A 1 270 ? -12.505 -9.512 4.109 1.00 98.50 270 ILE A CA 1
ATOM 2128 C C . ILE A 1 270 ? -13.987 -9.626 3.757 1.00 98.50 270 ILE A C 1
ATOM 2130 O O . ILE A 1 270 ? -14.834 -9.130 4.502 1.00 98.50 270 ILE A O 1
ATOM 2134 N N . ARG A 1 271 ? -14.324 -10.306 2.658 1.00 98.50 271 ARG A N 1
ATOM 2135 C CA . ARG A 1 271 ? -15.721 -10.477 2.229 1.00 98.50 271 ARG A CA 1
ATOM 2136 C C . ARG A 1 271 ? -16.534 -11.261 3.249 1.00 98.50 271 ARG A C 1
ATOM 2138 O O . ARG A 1 271 ? -17.664 -10.884 3.552 1.00 98.50 271 ARG A O 1
ATOM 2145 N N . GLU A 1 272 ? -15.966 -12.324 3.803 1.00 98.75 272 GLU A N 1
ATOM 2146 C CA . GLU A 1 272 ? -16.610 -13.112 4.847 1.00 98.75 272 GLU A CA 1
ATOM 2147 C C . GLU A 1 272 ? -16.873 -12.263 6.094 1.00 98.75 272 GLU A C 1
ATOM 2149 O O . GLU A 1 272 ? -17.997 -12.239 6.591 1.00 98.75 272 GLU A O 1
ATOM 2154 N N . THR A 1 273 ? -15.884 -11.485 6.537 1.00 98.75 273 THR A N 1
ATOM 2155 C CA . THR A 1 273 ? -16.016 -10.563 7.674 1.00 98.75 273 THR A CA 1
ATOM 2156 C C . THR A 1 273 ? -17.121 -9.535 7.429 1.00 98.75 273 THR A C 1
ATOM 2158 O O . THR A 1 273 ? -17.976 -9.333 8.290 1.00 98.75 273 THR A O 1
ATOM 2161 N N . MET A 1 274 ? -17.155 -8.913 6.245 1.00 98.75 274 MET A N 1
ATOM 2162 C CA . MET A 1 274 ? -18.175 -7.918 5.893 1.00 98.75 274 MET A CA 1
ATOM 2163 C C . MET A 1 274 ? -19.587 -8.524 5.859 1.00 98.75 274 MET A C 1
ATOM 2165 O O . MET A 1 274 ? -20.520 -7.935 6.407 1.00 98.75 274 MET A O 1
ATOM 2169 N N . LYS A 1 275 ? -19.755 -9.731 5.304 1.00 98.62 275 LYS A N 1
ATOM 2170 C CA . LYS A 1 275 ? -21.032 -10.467 5.363 1.00 98.62 275 LYS A CA 1
ATOM 2171 C C . LYS A 1 275 ? -21.413 -10.810 6.805 1.00 98.62 275 LYS A C 1
ATOM 2173 O O . LYS A 1 275 ? -22.564 -10.626 7.201 1.00 98.62 275 LYS A O 1
ATOM 2178 N N . TYR A 1 276 ? -20.448 -11.245 7.617 1.00 98.44 276 TYR A N 1
ATOM 2179 C CA . TYR A 1 276 ? -20.671 -11.609 9.018 1.00 98.44 276 TYR A CA 1
ATOM 2180 C C . TYR A 1 276 ? -21.202 -10.432 9.846 1.00 98.44 276 TYR A C 1
ATOM 2182 O O . TYR A 1 276 ? -22.072 -10.619 10.696 1.00 98.44 276 TYR A O 1
ATOM 2190 N N . ILE A 1 277 ? -20.765 -9.202 9.568 1.00 98.56 277 ILE A N 1
ATOM 2191 C CA . ILE A 1 277 ? -21.265 -7.990 10.244 1.00 98.56 277 ILE A CA 1
ATOM 2192 C C . ILE A 1 277 ? -22.534 -7.392 9.605 1.00 98.56 277 ILE A C 1
ATOM 2194 O O . ILE A 1 277 ? -23.047 -6.374 10.076 1.00 98.56 277 ILE A O 1
ATOM 2198 N N . GLY A 1 278 ? -23.098 -8.053 8.590 1.00 98.12 278 GLY A N 1
ATOM 2199 C CA . GLY A 1 278 ? -24.366 -7.678 7.959 1.00 98.12 278 GLY A CA 1
ATOM 2200 C C . GLY A 1 278 ? -24.247 -6.625 6.862 1.00 98.12 278 GLY A C 1
ATOM 2201 O O . GLY A 1 278 ? -25.179 -5.845 6.689 1.00 98.12 278 GLY A O 1
ATOM 2202 N N . CYS A 1 279 ? -23.117 -6.554 6.158 1.00 98.62 279 CYS A N 1
ATOM 2203 C CA . CYS A 1 279 ? -23.000 -5.744 4.947 1.00 98.62 279 CYS A CA 1
ATOM 2204 C C . CYS A 1 279 ? -23.466 -6.523 3.707 1.00 98.62 279 CYS A C 1
ATOM 2206 O O . CYS A 1 279 ? -23.221 -7.725 3.584 1.00 98.62 279 CYS A O 1
ATOM 2208 N N . GLU A 1 280 ? -24.068 -5.811 2.757 1.00 98.50 280 GLU A N 1
ATOM 2209 C CA . GLU A 1 280 ? -24.284 -6.278 1.386 1.00 98.50 280 GLU A CA 1
ATOM 2210 C C . GLU A 1 280 ? -23.048 -5.916 0.558 1.00 98.50 280 GLU A C 1
ATOM 2212 O O . GLU A 1 280 ? -22.644 -4.755 0.540 1.00 98.50 280 GLU A O 1
ATOM 2217 N N . ILE A 1 281 ? -22.434 -6.893 -0.112 1.00 98.69 281 ILE A N 1
ATOM 2218 C CA . ILE A 1 281 ? -21.240 -6.654 -0.931 1.00 98.69 281 ILE A CA 1
ATOM 2219 C C . ILE A 1 281 ? -21.639 -6.537 -2.398 1.00 98.69 281 ILE A C 1
ATOM 2221 O O . ILE A 1 281 ? -22.218 -7.468 -2.955 1.00 98.69 281 ILE A O 1
ATOM 2225 N N . VAL A 1 282 ? -21.253 -5.429 -3.024 1.00 98.50 282 VAL A N 1
ATOM 2226 C CA . VAL A 1 282 ? -21.257 -5.244 -4.477 1.00 98.50 282 VAL A CA 1
ATOM 2227 C C . VAL A 1 282 ? -19.827 -5.104 -4.978 1.00 98.50 282 VAL A C 1
ATOM 2229 O O . VAL A 1 282 ? -19.034 -4.357 -4.411 1.00 98.50 282 VAL A O 1
ATOM 2232 N N . GLU A 1 283 ? -19.465 -5.845 -6.017 1.00 98.12 283 GLU A N 1
ATOM 2233 C CA . GLU A 1 283 ? -18.092 -5.855 -6.525 1.00 98.12 283 GLU A CA 1
ATOM 2234 C C . GLU A 1 283 ? -17.852 -4.690 -7.495 1.00 98.12 283 GLU A C 1
ATOM 2236 O O . GLU A 1 283 ? -18.727 -4.336 -8.287 1.00 98.12 283 GLU A O 1
ATOM 2241 N N . MET A 1 284 ? -16.655 -4.101 -7.426 1.00 97.44 284 MET A N 1
ATOM 2242 C CA . MET A 1 284 ? -16.137 -3.231 -8.487 1.00 97.44 284 MET A CA 1
ATOM 2243 C C . MET A 1 284 ? -15.787 -4.063 -9.723 1.00 97.44 284 MET A C 1
ATOM 2245 O O . MET A 1 284 ? -15.624 -5.281 -9.630 1.00 97.44 284 MET A O 1
ATOM 2249 N N . GLU A 1 285 ? -15.611 -3.392 -10.860 1.00 95.75 285 GLU A N 1
ATOM 2250 C CA . GLU A 1 285 ? -15.123 -4.011 -12.095 1.00 95.75 285 GLU A CA 1
ATOM 2251 C C . GLU A 1 285 ? -13.817 -4.778 -11.848 1.00 95.75 285 GLU A C 1
ATOM 2253 O O . GLU A 1 285 ? -13.744 -5.977 -12.121 1.00 95.75 285 GLU A O 1
ATOM 2258 N N . HIS A 1 286 ? -12.832 -4.129 -11.219 1.00 95.06 286 HIS A N 1
ATOM 2259 C CA . HIS A 1 286 ? -11.575 -4.768 -10.851 1.00 95.06 286 HIS A CA 1
ATOM 2260 C C . HIS A 1 286 ? -11.601 -5.269 -9.409 1.00 95.06 286 HIS A C 1
ATOM 2262 O O . HIS A 1 286 ? -11.375 -4.525 -8.450 1.00 95.06 286 HIS A O 1
ATOM 2268 N N . ASN A 1 287 ? -11.795 -6.575 -9.261 1.00 95.81 287 ASN A N 1
ATOM 2269 C CA . ASN A 1 287 ? -11.781 -7.269 -7.977 1.00 95.81 287 ASN A CA 1
ATOM 2270 C C . ASN A 1 287 ? -10.943 -8.559 -8.036 1.00 95.81 287 ASN A C 1
ATOM 2272 O O . ASN A 1 287 ? -10.576 -9.057 -9.105 1.00 95.81 287 ASN A O 1
ATOM 2276 N N . ARG A 1 288 ? -10.605 -9.096 -6.865 1.00 94.31 288 ARG A N 1
ATOM 2277 C CA . ARG A 1 288 ? -9.910 -10.376 -6.686 1.00 94.31 288 ARG A CA 1
ATOM 2278 C C . ARG A 1 288 ? -8.589 -10.473 -7.457 1.00 94.31 288 ARG A C 1
ATOM 2280 O O . ARG A 1 288 ? -7.690 -9.651 -7.264 1.00 94.31 288 ARG A O 1
ATOM 2287 N N . GLU A 1 289 ? -8.449 -11.457 -8.341 1.00 92.19 289 GLU A N 1
ATOM 2288 C CA . GLU A 1 289 ? -7.257 -11.663 -9.172 1.00 92.19 289 GLU A CA 1
ATOM 2289 C C . GLU A 1 289 ? -7.028 -10.505 -10.150 1.00 92.19 289 GLU A C 1
ATOM 2291 O O . GLU A 1 289 ? -5.881 -10.141 -10.418 1.00 92.19 289 GLU A O 1
ATOM 2296 N N . SER 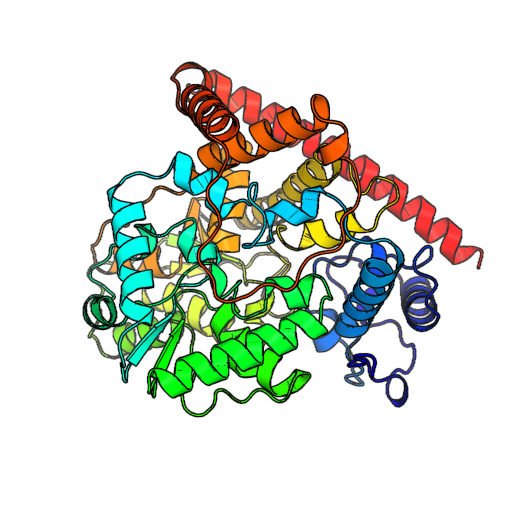A 1 290 ? -8.099 -9.848 -10.607 1.00 92.00 290 SER A N 1
ATOM 2297 C CA . SER A 1 290 ? -8.033 -8.678 -11.495 1.00 92.00 290 SER A CA 1
ATOM 2298 C C . SER A 1 290 ? -7.795 -7.356 -10.754 1.00 92.00 290 SER A C 1
ATOM 2300 O O . SER A 1 290 ? -7.547 -6.334 -11.388 1.00 92.00 290 SER A O 1
ATOM 2302 N N . ALA A 1 291 ? -7.799 -7.363 -9.414 1.00 92.56 291 ALA A N 1
ATOM 2303 C CA . ALA A 1 291 ? -7.739 -6.141 -8.618 1.00 92.56 291 ALA A CA 1
ATOM 2304 C C . ALA A 1 291 ? -6.511 -5.272 -8.920 1.00 92.56 291 ALA A C 1
ATOM 2306 O O . ALA A 1 291 ? -5.382 -5.751 -9.084 1.00 92.56 291 ALA A O 1
ATOM 2307 N N . LEU A 1 292 ? -6.720 -3.964 -8.949 1.00 90.38 292 LEU A N 1
ATOM 2308 C CA . LEU A 1 292 ? -5.678 -2.994 -9.253 1.00 90.38 292 LEU A CA 1
ATOM 2309 C C . LEU A 1 292 ? -4.988 -2.478 -7.988 1.00 90.38 292 LEU A C 1
ATOM 2311 O O . LEU A 1 292 ? -5.522 -2.521 -6.883 1.00 90.38 292 LEU A O 1
ATOM 2315 N N . CYS A 1 293 ? -3.779 -1.933 -8.149 1.00 92.06 293 CYS A N 1
ATOM 2316 C CA . CYS A 1 293 ? -3.191 -1.107 -7.096 1.00 92.06 293 CYS A CA 1
ATOM 2317 C C . CYS A 1 293 ? -4.105 0.102 -6.829 1.00 92.06 293 CYS A C 1
ATOM 2319 O O . CYS A 1 293 ? -4.655 0.669 -7.773 1.00 92.06 293 CYS A O 1
ATOM 2321 N N . CYS A 1 294 ? -4.202 0.558 -5.573 1.00 92.12 294 CYS A N 1
ATOM 2322 C CA . CYS A 1 294 ? -4.959 1.768 -5.236 1.00 92.12 294 CYS A CA 1
ATOM 2323 C C . CYS A 1 294 ? -4.496 2.992 -6.038 1.00 92.12 294 CYS A C 1
ATOM 2325 O O . CYS A 1 294 ? -5.292 3.873 -6.323 1.00 92.12 294 CYS A O 1
ATOM 2327 N N . GLY A 1 295 ? -3.219 3.027 -6.424 1.00 89.69 295 GLY A N 1
ATOM 2328 C CA . GLY A 1 295 ? -2.610 4.091 -7.215 1.00 89.69 295 GLY A CA 1
ATOM 2329 C C . GLY A 1 295 ? -1.322 4.635 -6.612 1.00 89.69 295 GLY A C 1
ATOM 2330 O O . GLY A 1 295 ? -0.558 5.294 -7.309 1.00 89.69 295 GLY A O 1
ATOM 2331 N N . TRP A 1 296 ? -1.023 4.298 -5.355 1.00 90.62 296 TRP A N 1
ATOM 2332 C CA . TRP A 1 296 ? 0.219 4.710 -4.707 1.00 90.62 296 TRP A CA 1
ATOM 2333 C C . TRP A 1 296 ? 1.460 4.140 -5.401 1.00 90.62 296 TRP A C 1
ATOM 2335 O O . TRP A 1 296 ? 2.259 4.887 -5.962 1.00 90.62 296 TRP A O 1
ATOM 2345 N N . ALA A 1 297 ? 1.581 2.812 -5.458 1.00 82.00 297 ALA A N 1
ATOM 2346 C CA . ALA A 1 297 ? 2.706 2.163 -6.133 1.00 82.00 297 ALA A CA 1
ATOM 2347 C C . ALA A 1 297 ? 2.649 2.318 -7.668 1.00 82.00 297 ALA A C 1
ATOM 2349 O O . ALA A 1 297 ? 3.648 2.126 -8.350 1.00 82.00 297 ALA A O 1
ATOM 2350 N N . ALA A 1 298 ? 1.512 2.765 -8.216 1.00 79.94 298 ALA A N 1
ATOM 2351 C CA . ALA A 1 298 ? 1.402 3.155 -9.620 1.00 79.94 298 ALA A CA 1
ATOM 2352 C C . ALA A 1 298 ? 2.234 4.405 -9.965 1.00 79.94 298 ALA A C 1
ATOM 2354 O O . ALA A 1 298 ? 2.411 4.713 -11.136 1.00 79.94 298 ALA A O 1
ATOM 2355 N N . THR A 1 299 ? 2.766 5.122 -8.972 1.00 83.00 299 THR A N 1
ATOM 2356 C CA . THR A 1 299 ? 3.689 6.242 -9.204 1.00 83.00 299 THR A CA 1
ATOM 2357 C C . THR A 1 299 ? 5.121 5.804 -9.508 1.00 83.00 299 THR A C 1
ATOM 2359 O O . THR A 1 299 ? 5.904 6.631 -9.971 1.00 83.00 299 THR A O 1
ATOM 2362 N N . ILE A 1 300 ? 5.466 4.527 -9.299 1.00 82.56 300 ILE A N 1
ATOM 2363 C CA . ILE A 1 300 ? 6.814 3.998 -9.555 1.00 82.56 300 ILE A CA 1
ATOM 2364 C C . ILE A 1 300 ? 7.216 4.182 -11.024 1.00 82.56 300 ILE A C 1
ATOM 2366 O O . ILE A 1 300 ? 8.252 4.798 -11.252 1.00 82.56 300 ILE A O 1
ATOM 2370 N N . PRO A 1 301 ? 6.392 3.833 -12.033 1.00 78.81 301 PRO A N 1
ATOM 2371 C CA . PRO A 1 301 ? 6.705 4.144 -13.430 1.00 78.81 301 PRO A CA 1
ATOM 2372 C C . PRO A 1 301 ? 7.000 5.622 -13.718 1.00 78.81 301 PRO A C 1
ATOM 2374 O O . PRO A 1 301 ? 7.826 5.944 -14.573 1.00 78.81 301 PRO A O 1
ATOM 2377 N N . ALA A 1 302 ? 6.387 6.553 -12.976 1.00 78.81 302 ALA A N 1
ATOM 2378 C CA . ALA A 1 302 ? 6.672 7.981 -13.128 1.00 78.81 302 ALA A CA 1
ATOM 2379 C C . ALA A 1 302 ? 8.110 8.352 -12.701 1.00 78.81 302 ALA A C 1
ATOM 2381 O O . ALA A 1 302 ? 8.591 9.424 -13.066 1.00 78.81 302 ALA A O 1
ATOM 2382 N N . LEU A 1 303 ? 8.815 7.478 -11.969 1.00 78.75 303 LEU A N 1
ATOM 2383 C CA . LEU A 1 303 ? 10.248 7.589 -11.656 1.00 78.75 303 LEU A CA 1
ATOM 2384 C C . LEU A 1 303 ? 11.151 7.223 -12.845 1.00 78.75 303 LEU A C 1
ATOM 2386 O O . LEU A 1 303 ? 12.333 7.589 -12.847 1.00 78.75 303 LEU A O 1
ATOM 2390 N N . HIS A 1 304 ? 10.590 6.538 -13.843 1.00 78.00 304 HIS A N 1
ATOM 2391 C CA . HIS A 1 304 ? 11.319 5.971 -14.973 1.00 78.00 304 HIS A CA 1
ATOM 2392 C C . HIS A 1 304 ? 11.142 6.766 -16.280 1.00 78.00 304 HIS A C 1
ATOM 2394 O O . HIS A 1 304 ? 12.039 6.746 -17.117 1.00 78.00 304 HIS A O 1
ATOM 2400 N N . SER A 1 305 ? 10.050 7.526 -16.426 1.00 68.12 305 SER A N 1
ATOM 2401 C CA . SER A 1 305 ? 9.755 8.328 -17.632 1.00 68.12 305 SER A CA 1
ATOM 2402 C C . SER A 1 305 ? 10.753 9.465 -17.927 1.00 68.12 305 SER A C 1
ATOM 2404 O O . SER A 1 305 ? 11.466 9.928 -17.041 1.00 68.12 305 SER A O 1
ATOM 2406 N N . ASP A 1 306 ? 10.726 10.023 -19.140 1.00 62.47 306 ASP A N 1
ATOM 2407 C CA . ASP A 1 306 ? 11.563 11.180 -19.526 1.00 62.47 306 ASP A CA 1
ATOM 2408 C C . ASP A 1 306 ? 11.263 12.462 -18.730 1.00 62.47 306 ASP A C 1
ATOM 2410 O O . ASP A 1 306 ? 12.077 13.380 -18.664 1.00 62.47 306 ASP A O 1
ATOM 2414 N N . ILE A 1 307 ? 10.090 12.529 -18.089 1.00 60.81 307 ILE A N 1
ATOM 2415 C CA . ILE A 1 307 ? 9.691 13.624 -17.187 1.00 60.81 307 ILE A CA 1
ATOM 2416 C C . ILE A 1 307 ? 9.841 13.198 -15.711 1.00 60.81 307 ILE A C 1
ATOM 2418 O O . ILE A 1 307 ? 9.370 13.876 -14.788 1.00 60.81 307 ILE A O 1
ATOM 2422 N N . ALA A 1 308 ? 10.516 12.073 -15.452 1.00 62.06 308 ALA A N 1
ATOM 2423 C CA . ALA A 1 308 ? 10.845 11.625 -14.110 1.00 62.06 308 ALA A CA 1
ATOM 2424 C C . ALA A 1 308 ? 11.705 12.675 -13.408 1.00 62.06 308 ALA A C 1
ATOM 2426 O O . ALA A 1 308 ? 12.834 12.958 -13.801 1.00 62.06 308 ALA A O 1
ATOM 2427 N N . GLY A 1 309 ? 11.159 13.264 -12.345 1.00 66.50 309 GLY A N 1
ATOM 2428 C CA . GLY A 1 309 ? 11.781 14.405 -11.665 1.00 66.50 309 GLY A CA 1
ATOM 2429 C C . GLY A 1 309 ? 10.874 15.615 -11.543 1.00 66.50 309 GLY A C 1
ATOM 2430 O O . GLY A 1 309 ? 11.148 16.467 -10.700 1.00 66.50 309 GLY A O 1
ATOM 2431 N N . ASN A 1 310 ? 9.780 15.681 -12.308 1.00 82.94 310 ASN A N 1
ATOM 2432 C CA . ASN A 1 310 ? 8.735 16.666 -12.071 1.00 82.94 310 ASN A CA 1
ATOM 2433 C C . ASN A 1 310 ? 7.695 16.113 -11.071 1.00 82.94 310 ASN A C 1
ATOM 2435 O O . ASN A 1 310 ? 6.881 15.268 -11.448 1.00 82.94 310 ASN A O 1
ATOM 2439 N N . PRO A 1 311 ? 7.662 16.596 -9.814 1.00 84.94 311 PRO A N 1
ATOM 2440 C CA . PRO A 1 311 ? 6.699 16.136 -8.814 1.00 84.94 311 PRO A CA 1
ATOM 2441 C C . PRO A 1 311 ? 5.243 16.401 -9.214 1.00 84.94 311 PRO A C 1
ATOM 2443 O O . PRO A 1 311 ? 4.357 15.689 -8.748 1.00 84.94 311 PRO A O 1
ATOM 2446 N N . LEU A 1 312 ? 4.974 17.373 -10.095 1.00 87.69 312 LEU A N 1
ATOM 2447 C CA . LEU A 1 312 ? 3.627 17.623 -10.607 1.00 87.69 312 LEU A CA 1
ATOM 2448 C C . LEU A 1 312 ? 3.144 16.478 -11.505 1.00 87.69 312 LEU A C 1
ATOM 2450 O O . LEU A 1 312 ? 1.987 16.082 -11.411 1.00 87.69 312 LEU A O 1
ATOM 2454 N N . HIS A 1 313 ? 4.029 15.910 -12.330 1.00 87.31 313 HIS A N 1
ATOM 2455 C CA . HIS A 1 313 ? 3.706 14.744 -13.155 1.00 87.31 313 HIS A CA 1
ATOM 2456 C C . HIS A 1 313 ? 3.367 13.535 -12.275 1.00 87.31 313 HIS A C 1
ATOM 2458 O O . HIS A 1 313 ? 2.310 12.928 -12.441 1.00 87.31 313 HIS A O 1
ATOM 2464 N N . THR A 1 314 ? 4.211 13.239 -11.281 1.00 89.38 314 THR A N 1
ATOM 2465 C CA . THR A 1 314 ? 3.965 12.158 -10.314 1.00 89.38 314 THR A CA 1
ATOM 2466 C C . THR A 1 314 ? 2.666 12.375 -9.535 1.00 89.38 314 THR A C 1
ATOM 2468 O O . THR A 1 314 ? 1.903 11.430 -9.349 1.00 89.38 314 THR A O 1
ATOM 2471 N N . LEU A 1 315 ? 2.374 13.614 -9.123 1.00 91.19 315 LEU A N 1
ATOM 2472 C CA . LEU A 1 315 ? 1.132 13.962 -8.431 1.00 91.19 315 LEU A CA 1
ATOM 2473 C C . LEU A 1 315 ? -0.098 13.749 -9.319 1.00 91.19 315 LEU A C 1
ATOM 2475 O O . LEU A 1 315 ? -1.053 13.118 -8.880 1.00 91.19 315 LEU A O 1
ATOM 2479 N N . LEU A 1 316 ? -0.090 14.237 -10.561 1.00 91.56 316 LEU A N 1
ATOM 2480 C CA . LEU A 1 316 ? -1.212 14.046 -11.486 1.00 91.56 316 LEU A CA 1
ATOM 2481 C C . LEU A 1 316 ? -1.428 12.565 -11.808 1.00 91.56 316 LEU A C 1
ATOM 2483 O O . LEU A 1 316 ? -2.570 12.110 -11.836 1.00 91.56 316 LEU A O 1
ATOM 2487 N N . TYR A 1 317 ? -0.345 11.797 -11.965 1.00 90.50 317 TYR A N 1
ATOM 2488 C CA . TYR A 1 317 ? -0.424 10.349 -12.138 1.00 90.50 317 TYR A CA 1
ATOM 2489 C C . TYR A 1 317 ? -1.036 9.659 -10.916 1.00 90.50 317 TYR A C 1
ATOM 2491 O O . TYR A 1 317 ? -1.941 8.839 -11.072 1.00 90.50 317 TYR A O 1
ATOM 2499 N N . LEU A 1 318 ? -0.593 10.018 -9.707 1.00 93.12 318 LEU A N 1
ATOM 2500 C CA . LEU A 1 318 ? -1.162 9.513 -8.458 1.00 93.12 318 LEU A CA 1
ATOM 2501 C C . LEU A 1 318 ? -2.662 9.812 -8.377 1.00 93.12 318 LEU A C 1
ATOM 2503 O O . LEU A 1 318 ? -3.451 8.903 -8.144 1.00 93.12 318 LEU A O 1
ATOM 2507 N N . LEU A 1 319 ? -3.058 11.069 -8.592 1.00 95.00 319 LEU A N 1
ATOM 2508 C CA . LEU A 1 319 ? -4.454 11.499 -8.506 1.00 95.00 319 LEU A CA 1
ATOM 2509 C C . LEU A 1 319 ? -5.332 10.791 -9.538 1.00 95.00 319 LEU A C 1
ATOM 2511 O O . LEU A 1 319 ? -6.398 10.302 -9.181 1.00 95.00 319 LEU A O 1
ATOM 2515 N N . HIS A 1 320 ? -4.869 10.680 -10.785 1.00 93.44 320 HIS A N 1
ATOM 2516 C CA . HIS A 1 320 ? -5.561 9.923 -11.825 1.00 93.44 320 HIS A CA 1
ATOM 2517 C C . HIS A 1 320 ? -5.726 8.454 -11.428 1.00 93.44 320 HIS A C 1
ATOM 2519 O O . HIS A 1 320 ? -6.831 7.919 -11.462 1.00 93.44 320 HIS A O 1
ATOM 2525 N N . SER A 1 321 ? -4.643 7.813 -10.981 1.00 92.50 321 SER A N 1
ATOM 2526 C CA . SER A 1 321 ? -4.674 6.404 -10.602 1.00 92.50 321 SER A CA 1
ATOM 2527 C C . SER A 1 321 ? -5.570 6.144 -9.386 1.00 92.50 321 SER A C 1
ATOM 2529 O O . SER A 1 321 ? -6.300 5.161 -9.361 1.00 92.50 321 SER A O 1
ATOM 2531 N N . LEU A 1 322 ? -5.580 7.035 -8.399 1.00 95.88 322 LEU A N 1
ATOM 2532 C CA . LEU A 1 322 ? -6.499 6.936 -7.267 1.00 95.88 322 LEU A CA 1
ATOM 2533 C C . LEU A 1 322 ? -7.955 7.156 -7.694 1.00 95.88 322 LEU A C 1
ATOM 2535 O O . LEU A 1 322 ? -8.852 6.476 -7.196 1.00 95.88 322 LEU A O 1
ATOM 2539 N N . TYR A 1 323 ? -8.199 8.096 -8.610 1.00 95.81 323 TYR A N 1
ATOM 2540 C CA . TYR A 1 323 ? -9.556 8.466 -8.996 1.00 95.81 323 TYR A CA 1
ATOM 2541 C C . TYR A 1 323 ? -10.258 7.380 -9.799 1.00 95.81 323 TYR A C 1
ATOM 2543 O O . TYR A 1 323 ? -11.424 7.130 -9.530 1.00 95.81 323 TYR A O 1
ATOM 2551 N N . LEU A 1 324 ? -9.550 6.662 -10.675 1.00 93.31 324 LEU A N 1
ATOM 2552 C CA . LEU A 1 324 ? -10.118 5.515 -11.396 1.00 93.31 324 LEU A CA 1
ATOM 2553 C C . LEU A 1 324 ? -10.730 4.474 -10.438 1.00 93.31 324 LEU A C 1
ATOM 2555 O O . LEU A 1 324 ? -11.859 4.040 -10.627 1.00 93.31 324 LEU A O 1
ATOM 2559 N N . ARG A 1 325 ? -10.024 4.143 -9.348 1.00 95.06 325 ARG A N 1
ATOM 2560 C CA . ARG A 1 325 ? -10.500 3.197 -8.319 1.00 95.06 325 ARG A CA 1
ATOM 2561 C C . ARG A 1 325 ? -11.701 3.733 -7.549 1.00 95.06 325 ARG A C 1
ATOM 2563 O O . ARG A 1 325 ? -12.616 2.989 -7.213 1.00 95.06 325 ARG A O 1
ATOM 2570 N N . LEU A 1 326 ? -11.705 5.033 -7.271 1.00 96.94 326 LEU A N 1
ATOM 2571 C CA . LEU A 1 326 ? -12.840 5.681 -6.630 1.00 96.94 326 LEU A CA 1
ATOM 2572 C C . LEU A 1 326 ? -14.070 5.722 -7.551 1.00 96.94 326 LEU A C 1
ATOM 2574 O O . LEU A 1 326 ? -15.175 5.500 -7.071 1.00 96.94 326 LEU A O 1
ATOM 2578 N N . GLN A 1 327 ? -13.883 5.951 -8.854 1.00 96.69 327 GLN A N 1
ATOM 2579 C CA . GLN A 1 327 ? -14.960 5.937 -9.846 1.00 96.69 327 GLN A CA 1
ATOM 2580 C C . GLN A 1 327 ? -15.593 4.550 -9.984 1.00 96.69 327 GLN A C 1
ATOM 2582 O O . GLN A 1 327 ? -16.815 4.464 -10.054 1.00 96.69 327 GLN A O 1
ATOM 2587 N N . GLU A 1 328 ? -14.799 3.475 -9.962 1.00 96.94 328 GLU A N 1
ATOM 2588 C CA . GLU A 1 328 ? -15.339 2.109 -9.938 1.00 96.94 328 GLU A CA 1
ATOM 2589 C C . GLU A 1 328 ? -16.240 1.890 -8.717 1.00 96.94 328 GLU A C 1
ATOM 2591 O O . GLU A 1 328 ? -17.369 1.426 -8.861 1.00 96.94 328 GLU A O 1
ATOM 2596 N N . ALA A 1 329 ? -15.805 2.302 -7.521 1.00 97.88 329 ALA A N 1
ATOM 2597 C CA . ALA A 1 329 ? -16.650 2.199 -6.334 1.00 97.88 329 ALA A CA 1
ATOM 2598 C C . ALA A 1 329 ? -17.908 3.069 -6.415 1.00 97.88 329 ALA A C 1
ATOM 2600 O O . ALA A 1 329 ? -18.984 2.603 -6.040 1.00 97.88 329 ALA A O 1
ATOM 2601 N N . GLU A 1 330 ? -17.805 4.301 -6.922 1.00 97.81 330 GLU A N 1
ATOM 2602 C CA . GLU A 1 330 ? -18.966 5.165 -7.169 1.00 97.81 330 GLU A CA 1
ATOM 2603 C C . GLU A 1 330 ? -19.968 4.495 -8.125 1.00 97.81 330 GLU A C 1
ATOM 2605 O O . GLU A 1 330 ? -21.173 4.537 -7.871 1.00 97.81 330 GLU A O 1
ATOM 2610 N N . ALA A 1 331 ? -19.483 3.823 -9.175 1.00 98.00 331 ALA A N 1
ATOM 2611 C CA . ALA A 1 331 ? -20.310 3.141 -10.170 1.00 98.00 331 ALA A CA 1
ATOM 2612 C C . ALA A 1 331 ? -21.086 1.939 -9.602 1.00 98.00 331 ALA A C 1
ATOM 2614 O O . ALA A 1 331 ? -22.194 1.663 -10.058 1.00 98.00 331 ALA A O 1
ATOM 2615 N N . THR A 1 332 ? -20.572 1.264 -8.566 1.00 98.00 332 THR A N 1
ATOM 2616 C CA . THR A 1 332 ? -21.312 0.179 -7.880 1.00 98.00 332 THR A CA 1
ATOM 2617 C C . THR A 1 332 ? -22.548 0.672 -7.107 1.00 98.00 332 THR A C 1
ATOM 2619 O O . THR A 1 332 ? -23.415 -0.116 -6.705 1.00 98.00 332 THR A O 1
ATOM 2622 N N . GLY A 1 333 ? -22.620 1.980 -6.832 1.00 97.62 333 GLY A N 1
ATOM 2623 C CA . GLY A 1 333 ? -23.606 2.566 -5.928 1.00 97.62 333 GLY A CA 1
ATOM 2624 C C . GLY A 1 333 ? -23.425 2.141 -4.466 1.00 97.62 333 GLY A C 1
ATOM 2625 O O . GLY A 1 333 ? -24.386 2.214 -3.701 1.00 97.62 333 GLY A O 1
ATOM 2626 N N . ALA A 1 334 ? -22.243 1.651 -4.077 1.00 98.19 334 ALA A N 1
ATOM 2627 C CA . ALA A 1 334 ? -21.918 1.360 -2.686 1.00 98.19 334 ALA A CA 1
ATOM 2628 C C . ALA A 1 334 ? -21.864 2.645 -1.849 1.00 98.19 334 ALA A C 1
ATOM 2630 O O . ALA A 1 334 ? -21.419 3.701 -2.298 1.00 98.19 334 ALA A O 1
ATOM 2631 N N . GLU A 1 335 ? -22.265 2.543 -0.587 1.00 98.19 335 GLU A N 1
ATOM 2632 C CA . GLU A 1 335 ? -22.135 3.638 0.372 1.00 98.19 335 GLU A CA 1
ATOM 2633 C C . GLU A 1 335 ? -20.696 3.778 0.883 1.00 98.19 335 GLU A C 1
ATOM 2635 O O . GLU A 1 335 ? -20.281 4.851 1.323 1.00 98.19 335 GLU A O 1
ATOM 2640 N N . ALA A 1 336 ? -19.946 2.674 0.879 1.00 98.12 336 ALA A N 1
ATOM 2641 C CA . ALA A 1 336 ? -18.583 2.622 1.372 1.00 98.12 336 ALA A CA 1
ATOM 2642 C C . ALA A 1 336 ? -17.712 1.642 0.580 1.00 98.12 336 ALA A C 1
ATOM 2644 O O . ALA A 1 336 ? -18.159 0.571 0.178 1.00 98.12 336 ALA A O 1
ATOM 2645 N N . MET A 1 337 ? -16.441 1.995 0.435 1.00 98.62 337 MET A N 1
ATOM 2646 C CA . MET A 1 337 ? -15.368 1.123 -0.015 1.00 98.62 337 MET A CA 1
ATOM 2647 C C . MET A 1 337 ? -14.585 0.627 1.206 1.00 98.62 337 MET A C 1
ATOM 2649 O O . MET A 1 337 ? -14.065 1.418 2.000 1.00 98.62 337 MET A O 1
ATOM 2653 N N . VAL A 1 338 ? -14.493 -0.691 1.339 1.00 98.44 338 VAL A N 1
ATOM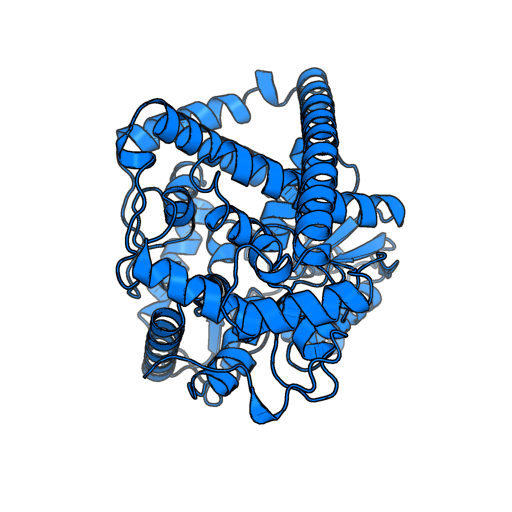 2654 C CA . VAL A 1 338 ? -13.737 -1.386 2.379 1.00 98.44 338 VAL A CA 1
ATOM 2655 C C . VAL A 1 338 ? -12.340 -1.684 1.865 1.00 98.44 338 VAL A C 1
ATOM 2657 O O . VAL A 1 338 ? -12.170 -2.210 0.765 1.00 98.44 338 VAL A O 1
ATOM 2660 N N . VAL A 1 339 ? -11.336 -1.370 2.675 1.00 97.19 339 VAL A N 1
ATOM 2661 C CA . VAL A 1 339 ? -9.926 -1.630 2.378 1.00 97.19 339 VAL A CA 1
ATOM 2662 C C . VAL A 1 339 ? -9.277 -2.393 3.535 1.00 97.19 339 VAL A C 1
ATOM 2664 O O . VAL A 1 339 ? -9.706 -2.288 4.680 1.00 97.19 339 VAL A O 1
ATOM 2667 N N . ASN A 1 340 ? -8.213 -3.140 3.250 1.00 93.31 340 ASN A N 1
ATOM 2668 C CA . ASN A 1 340 ? -7.443 -3.911 4.243 1.00 93.31 340 ASN A CA 1
ATOM 2669 C C . ASN A 1 340 ? -5.968 -3.471 4.353 1.00 93.31 340 ASN A C 1
ATOM 2671 O O . ASN A 1 340 ? -5.162 -4.052 5.076 1.00 93.31 340 ASN A O 1
ATOM 2675 N N . CYS A 1 341 ? -5.583 -2.461 3.575 1.00 94.56 341 CYS A N 1
ATOM 2676 C CA . CYS A 1 341 ? -4.226 -1.941 3.503 1.00 94.56 341 CYS A CA 1
ATOM 2677 C C . CYS A 1 341 ? -4.222 -0.477 3.943 1.00 94.56 341 CYS A C 1
ATOM 2679 O O . CYS A 1 341 ? -4.971 0.338 3.405 1.00 94.56 341 CYS A O 1
ATOM 2681 N N . HIS A 1 342 ? -3.351 -0.118 4.885 1.00 95.50 342 HIS A N 1
ATOM 2682 C CA . HIS A 1 342 ? -3.286 1.236 5.443 1.00 95.50 342 HIS A CA 1
ATOM 2683 C C . HIS A 1 342 ? -2.772 2.273 4.441 1.00 95.50 342 HIS A C 1
ATOM 2685 O O . HIS A 1 342 ? -3.197 3.425 4.490 1.00 95.50 342 HIS A O 1
ATOM 2691 N N . ALA A 1 343 ? -1.944 1.863 3.472 1.00 94.75 343 ALA A N 1
ATOM 2692 C CA . ALA A 1 343 ? -1.617 2.713 2.328 1.00 94.75 343 ALA A CA 1
ATOM 2693 C C . ALA A 1 343 ? -2.871 2.997 1.483 1.00 94.75 343 ALA A C 1
ATOM 2695 O O . ALA A 1 343 ? -3.156 4.148 1.161 1.00 94.75 343 ALA A O 1
ATOM 2696 N N . CYS A 1 344 ? -3.665 1.965 1.171 1.00 96.19 344 CYS A N 1
ATOM 2697 C CA . CYS A 1 344 ? -4.919 2.127 0.429 1.00 96.19 344 CYS A CA 1
ATOM 2698 C C . CYS A 1 344 ? -5.896 3.029 1.194 1.00 96.19 344 CYS A C 1
ATOM 2700 O O . CYS A 1 344 ? -6.421 3.970 0.612 1.00 96.19 344 CYS A O 1
ATOM 2702 N N . TYR A 1 345 ? -6.061 2.819 2.503 1.00 97.25 345 TYR A N 1
ATOM 2703 C CA . TYR A 1 345 ? -6.893 3.661 3.367 1.00 97.25 345 TYR A CA 1
ATOM 2704 C C . TYR A 1 345 ? -6.493 5.135 3.312 1.00 97.25 345 TYR A C 1
ATOM 2706 O O . TYR A 1 345 ? -7.348 5.996 3.108 1.00 97.25 345 TYR A O 1
ATOM 2714 N N . LEU A 1 346 ? -5.196 5.428 3.429 1.00 96.69 346 LEU A N 1
ATOM 2715 C CA . LEU A 1 346 ? -4.672 6.789 3.379 1.00 96.69 346 LEU A CA 1
ATOM 2716 C C . LEU A 1 346 ? -4.912 7.453 2.017 1.00 96.69 346 LEU A C 1
ATOM 2718 O O . LEU A 1 346 ? -5.486 8.542 1.952 1.00 96.69 346 LEU A O 1
ATOM 2722 N N . PHE A 1 347 ? -4.480 6.817 0.927 1.00 97.12 347 PHE A N 1
ATOM 2723 C CA . PHE A 1 347 ? -4.496 7.454 -0.391 1.00 97.12 347 PHE A CA 1
ATOM 2724 C C . PHE A 1 347 ? -5.884 7.452 -1.042 1.00 97.12 347 PHE A C 1
ATOM 2726 O O . PHE A 1 347 ? -6.240 8.421 -1.711 1.00 97.12 347 PHE A O 1
ATOM 2733 N N . LEU A 1 348 ? -6.714 6.432 -0.809 1.00 98.00 348 LEU A N 1
ATOM 2734 C CA . LEU A 1 348 ? -8.103 6.456 -1.278 1.00 98.00 348 LEU A CA 1
ATOM 2735 C C . LEU A 1 348 ? -8.926 7.489 -0.490 1.00 98.00 348 LEU A C 1
ATOM 2737 O O . LEU A 1 348 ? -9.739 8.204 -1.075 1.00 98.00 348 LEU A O 1
ATOM 2741 N N . SER A 1 349 ? -8.642 7.675 0.808 1.00 97.88 349 SER A N 1
ATOM 2742 C CA . SER A 1 349 ? -9.211 8.795 1.576 1.00 97.88 349 SER A CA 1
ATOM 2743 C C . SER A 1 349 ? -8.747 10.154 1.043 1.00 97.88 349 SER A C 1
ATOM 2745 O O . SER A 1 349 ? -9.548 11.088 0.983 1.00 97.88 349 SER A O 1
ATOM 2747 N N . LEU A 1 350 ? -7.484 10.275 0.613 1.00 97.44 350 LEU A N 1
ATOM 2748 C CA . LEU A 1 350 ? -6.965 11.491 -0.017 1.00 97.44 350 LEU A CA 1
ATOM 2749 C C . LEU A 1 350 ? -7.778 11.863 -1.260 1.00 97.44 350 LEU A C 1
ATOM 2751 O O . LEU A 1 350 ? -8.300 12.976 -1.332 1.00 97.44 350 LEU A O 1
ATOM 2755 N N . ILE A 1 351 ? -7.939 10.944 -2.216 1.00 97.62 351 ILE A N 1
ATOM 2756 C CA . ILE A 1 351 ? -8.692 11.256 -3.438 1.00 97.62 351 ILE A CA 1
ATOM 2757 C C . ILE A 1 351 ? -10.184 11.473 -3.160 1.00 97.62 351 ILE A C 1
ATOM 2759 O O . ILE A 1 351 ? -10.770 12.373 -3.764 1.00 97.62 351 ILE A O 1
ATOM 2763 N N . LYS A 1 352 ? -10.788 10.758 -2.195 1.00 97.31 352 LYS A N 1
ATOM 2764 C CA . LYS A 1 352 ? -12.168 11.014 -1.737 1.00 97.31 352 LYS A CA 1
ATOM 2765 C C . LYS A 1 352 ? -12.323 12.470 -1.317 1.00 97.31 352 LYS A C 1
ATOM 2767 O O . LYS A 1 352 ? -13.234 13.156 -1.780 1.00 97.31 352 LYS A O 1
ATOM 2772 N N . VAL A 1 353 ? -11.432 12.944 -0.445 1.00 96.75 353 VAL A N 1
ATOM 2773 C CA . VAL A 1 353 ? -11.464 14.309 0.098 1.00 96.75 353 VAL A CA 1
ATOM 2774 C C . VAL A 1 353 ? -11.258 15.343 -1.000 1.00 96.75 353 VAL A C 1
ATOM 2776 O O . VAL A 1 353 ? -12.002 16.324 -1.049 1.00 96.75 353 VAL A O 1
ATOM 2779 N N . LEU A 1 354 ? -10.287 15.110 -1.885 1.00 96.69 354 LEU A N 1
ATOM 2780 C CA . LEU A 1 354 ? -9.931 16.040 -2.955 1.00 96.69 354 LEU A CA 1
ATOM 2781 C C . LEU A 1 354 ? -10.969 16.115 -4.069 1.00 96.69 354 LEU A C 1
ATOM 2783 O O . LEU A 1 354 ? -11.051 17.146 -4.717 1.00 96.69 354 LEU A O 1
ATOM 2787 N N . THR A 1 355 ? -11.759 15.065 -4.290 1.00 96.75 355 THR A N 1
ATOM 2788 C CA . THR A 1 355 ? -12.803 15.023 -5.332 1.00 96.75 355 THR A CA 1
ATOM 2789 C C . THR A 1 355 ? -14.221 15.167 -4.772 1.00 96.75 355 THR A C 1
ATOM 2791 O O . THR A 1 355 ? -15.192 15.201 -5.535 1.00 96.75 355 THR A O 1
ATOM 2794 N N . ASN A 1 356 ? -14.345 15.305 -3.447 1.00 95.19 356 ASN A N 1
ATOM 2795 C CA . ASN A 1 356 ? -15.605 15.411 -2.714 1.00 95.19 356 ASN A CA 1
ATOM 2796 C C . ASN A 1 356 ? -16.572 14.253 -3.031 1.00 95.19 356 ASN A C 1
ATOM 2798 O O . ASN A 1 356 ? -17.763 14.470 -3.273 1.00 95.19 356 ASN A O 1
ATOM 2802 N N . SER A 1 357 ? -16.032 13.034 -3.079 1.00 95.62 357 SER A N 1
ATOM 2803 C CA . SER A 1 357 ? -16.824 11.822 -3.285 1.00 95.62 357 SER A CA 1
ATOM 2804 C C . SER A 1 357 ? -17.697 11.510 -2.073 1.00 95.62 357 SER A C 1
ATOM 2806 O O . SER A 1 357 ? -17.354 11.831 -0.930 1.00 95.62 357 SER A O 1
ATOM 2808 N N . LYS A 1 358 ? -18.844 10.885 -2.351 1.00 94.31 358 LYS A N 1
ATOM 2809 C CA . LYS A 1 358 ? -19.808 10.434 -1.343 1.00 94.31 358 LYS A CA 1
ATOM 2810 C C . LYS A 1 358 ? -19.511 9.030 -0.819 1.00 94.31 358 LYS A C 1
ATOM 2812 O O . LYS A 1 358 ? -20.044 8.684 0.227 1.00 94.31 358 LYS A O 1
ATOM 2817 N N . VAL A 1 359 ? -18.690 8.248 -1.521 1.00 97.06 359 VAL A N 1
ATOM 2818 C CA . VAL A 1 359 ? -18.301 6.909 -1.068 1.00 97.06 359 VAL A CA 1
ATOM 2819 C C . VAL A 1 359 ? -17.329 7.066 0.094 1.00 97.06 359 VAL A C 1
ATOM 2821 O O . VAL A 1 359 ? -16.268 7.685 -0.039 1.00 97.06 359 VAL A O 1
ATOM 2824 N N . ASP A 1 360 ? -17.692 6.534 1.257 1.00 97.12 360 ASP A N 1
ATOM 2825 C CA . ASP A 1 360 ? -16.795 6.527 2.407 1.00 97.12 360 ASP A CA 1
ATOM 2826 C C . ASP A 1 360 ? -15.700 5.471 2.261 1.00 97.12 360 ASP A C 1
ATOM 2828 O O . ASP A 1 360 ? -15.934 4.390 1.737 1.00 97.12 360 ASP A O 1
ATOM 2832 N N . ILE A 1 361 ? -14.501 5.762 2.769 1.00 98.19 361 ILE A N 1
ATOM 2833 C CA . ILE A 1 361 ? -13.411 4.782 2.841 1.00 98.19 361 ILE A CA 1
ATOM 2834 C C . ILE A 1 361 ? -13.299 4.284 4.279 1.00 98.19 361 ILE A C 1
ATOM 2836 O O . ILE A 1 361 ? -13.119 5.095 5.197 1.00 98.19 361 ILE A O 1
ATOM 2840 N N . TYR A 1 362 ? -13.393 2.970 4.462 1.00 98.12 362 TYR A N 1
ATOM 2841 C CA . TYR A 1 362 ? -13.266 2.309 5.758 1.00 98.12 362 TYR A CA 1
ATOM 2842 C C . TYR A 1 362 ? -12.233 1.191 5.709 1.00 98.12 362 TYR A C 1
ATOM 2844 O O . TYR A 1 362 ? -12.155 0.445 4.733 1.00 98.12 362 TYR A O 1
ATOM 2852 N N . LEU A 1 363 ? -11.482 1.030 6.793 1.00 97.38 363 LEU A N 1
ATOM 2853 C CA . LEU A 1 363 ? -10.832 -0.242 7.080 1.00 97.38 363 LEU A CA 1
ATOM 2854 C C . LEU A 1 363 ? -11.876 -1.289 7.471 1.00 97.38 363 LEU A C 1
ATOM 2856 O O . LEU A 1 363 ? -12.877 -0.966 8.115 1.00 97.38 363 LEU A O 1
ATOM 2860 N N . SER A 1 364 ? -11.607 -2.554 7.145 1.00 97.19 364 SER A N 1
ATOM 2861 C CA . SER A 1 364 ? -12.384 -3.704 7.636 1.00 97.19 364 SER A CA 1
ATOM 2862 C C . SER A 1 364 ? -12.610 -3.623 9.152 1.00 97.19 364 SER A C 1
ATOM 2864 O O . SER A 1 364 ? -13.745 -3.732 9.616 1.00 97.19 364 SER A O 1
ATOM 2866 N N . LEU A 1 365 ? -11.549 -3.323 9.910 1.00 97.25 365 LEU A N 1
ATOM 2867 C CA . LEU A 1 365 ? -11.580 -3.155 11.363 1.00 97.25 365 LEU A CA 1
ATOM 2868 C C . LEU A 1 365 ? -12.572 -2.073 11.825 1.00 97.25 365 LEU A C 1
ATOM 2870 O O . LEU A 1 365 ? -13.308 -2.306 12.778 1.00 97.25 365 LEU A O 1
ATOM 2874 N N . GLU A 1 366 ? -12.649 -0.925 11.145 1.00 98.06 366 GLU A N 1
ATOM 2875 C CA . GLU A 1 366 ? -13.554 0.171 11.532 1.00 98.06 366 GLU A CA 1
ATOM 2876 C C . GLU A 1 366 ? -15.031 -0.225 11.387 1.00 98.06 366 GLU A C 1
ATOM 2878 O O . GLU A 1 366 ? -15.863 0.154 12.213 1.00 98.06 366 GLU A O 1
ATOM 2883 N N . LEU A 1 367 ? -15.379 -1.015 10.366 1.00 98.38 367 LEU A N 1
ATOM 2884 C CA . LEU A 1 367 ? -16.745 -1.525 10.229 1.00 98.38 367 LEU A CA 1
ATOM 2885 C C . LEU A 1 367 ? -17.053 -2.584 11.292 1.00 98.38 367 LEU A C 1
ATOM 2887 O O . LEU A 1 367 ? -18.139 -2.568 11.875 1.00 98.38 367 LEU A O 1
ATOM 2891 N N . VAL A 1 368 ? -16.091 -3.447 11.628 1.00 98.44 368 VAL A N 1
ATOM 2892 C CA . VAL A 1 368 ? -16.249 -4.391 12.746 1.00 98.44 368 VAL A CA 1
ATOM 2893 C C . VAL A 1 368 ? -16.451 -3.639 14.068 1.00 98.44 368 VAL A C 1
ATOM 2895 O O . VAL A 1 368 ? -17.346 -4.002 14.831 1.00 98.44 368 VAL A O 1
ATOM 2898 N N . GLN A 1 369 ? -15.724 -2.540 14.310 1.00 98.00 369 GLN A N 1
ATOM 2899 C CA . GLN A 1 369 ? -15.946 -1.654 15.464 1.00 98.00 369 GLN A CA 1
ATOM 2900 C C . GLN A 1 369 ? -17.386 -1.143 15.506 1.00 98.00 369 GLN A C 1
ATOM 2902 O O . GLN A 1 369 ? -18.072 -1.286 16.520 1.00 98.00 369 GLN A O 1
ATOM 2907 N N . MET A 1 370 ? -17.877 -0.602 14.389 1.00 98.12 370 MET A N 1
ATOM 2908 C CA . MET A 1 370 ? -19.241 -0.079 14.297 1.00 98.12 370 MET A CA 1
ATOM 2909 C C . MET A 1 370 ? -20.301 -1.148 14.591 1.00 98.12 370 MET A C 1
ATOM 2911 O O . MET A 1 370 ? -21.313 -0.839 15.234 1.00 98.12 370 MET A O 1
ATOM 2915 N N . ALA A 1 371 ? -20.073 -2.384 14.144 1.00 98.38 371 ALA A N 1
ATOM 2916 C CA . ALA A 1 371 ? -20.965 -3.520 14.363 1.00 98.38 371 ALA A CA 1
ATOM 2917 C C . ALA A 1 371 ? -20.912 -4.036 15.815 1.00 98.38 371 ALA A C 1
ATOM 2919 O O . ALA A 1 371 ? -21.938 -4.410 16.388 1.00 98.38 371 ALA A O 1
ATOM 2920 N N . ALA A 1 372 ? -19.739 -3.970 16.452 1.00 98.06 372 ALA A N 1
ATOM 2921 C CA . ALA A 1 372 ? -19.538 -4.241 17.878 1.00 98.06 372 ALA A CA 1
ATOM 2922 C C . ALA A 1 372 ? -20.048 -3.110 18.801 1.00 98.06 372 ALA A C 1
ATOM 2924 O O . ALA A 1 372 ? -20.057 -3.244 20.027 1.00 98.06 372 ALA A O 1
ATOM 2925 N N . GLY A 1 373 ? -20.517 -1.999 18.224 1.00 97.25 373 GLY A N 1
ATOM 2926 C CA . GLY A 1 373 ? -21.065 -0.850 18.946 1.00 97.25 373 GLY A CA 1
ATOM 2927 C C . GLY A 1 373 ? -20.019 0.157 19.430 1.00 97.25 373 GLY A C 1
ATOM 2928 O O . GLY A 1 373 ? -20.347 1.001 20.260 1.00 97.25 373 GLY A O 1
ATOM 2929 N N . GLU A 1 374 ? -18.788 0.090 18.924 1.00 96.94 374 GLU A N 1
ATOM 2930 C CA . GLU A 1 374 ? -17.800 1.162 19.056 1.00 96.94 374 GLU A CA 1
ATOM 2931 C C . GLU A 1 374 ? -18.025 2.256 17.999 1.00 96.94 374 GLU A C 1
ATOM 2933 O O . GLU A 1 374 ? -18.627 2.034 16.944 1.00 96.94 374 GLU A O 1
ATOM 2938 N N . VAL A 1 375 ? -17.494 3.449 18.267 1.00 96.62 375 VAL A N 1
ATOM 2939 C CA . VAL A 1 375 ? -17.346 4.508 17.263 1.00 96.62 375 VAL A CA 1
ATOM 2940 C C . VAL A 1 375 ? -15.865 4.576 16.884 1.00 96.62 375 VAL A C 1
ATOM 2942 O O . VAL A 1 375 ? -15.054 4.926 17.745 1.00 96.62 375 VAL A O 1
ATOM 2945 N N . PRO A 1 376 ? -15.483 4.240 15.638 1.00 96.44 376 PRO A N 1
ATOM 2946 C CA . PRO A 1 376 ? -14.084 4.267 15.228 1.00 96.44 376 PRO A CA 1
ATOM 2947 C C . PRO A 1 376 ? -13.525 5.692 15.290 1.00 96.44 376 PRO A C 1
ATOM 2949 O O . PRO A 1 376 ? -14.187 6.658 14.897 1.00 96.44 376 PRO A O 1
ATOM 2952 N N . VAL A 1 377 ? -12.280 5.833 15.751 1.00 95.75 377 VAL A N 1
ATOM 2953 C CA . VAL A 1 377 ? -11.572 7.118 15.722 1.00 95.75 377 VAL A CA 1
ATOM 2954 C C . VAL A 1 377 ? -11.190 7.423 14.276 1.00 95.75 377 VAL A C 1
ATOM 2956 O O . VAL A 1 377 ? -10.218 6.885 13.761 1.00 95.75 377 VAL A O 1
ATOM 2959 N N . ARG A 1 378 ? -11.935 8.307 13.606 1.00 94.31 378 ARG A N 1
ATOM 2960 C CA . ARG A 1 378 ? -11.673 8.660 12.201 1.00 94.31 378 ARG A CA 1
ATOM 2961 C C . ARG A 1 378 ? -10.937 9.987 12.087 1.00 94.31 378 ARG A C 1
ATOM 2963 O O . ARG A 1 378 ? -11.485 11.047 12.384 1.00 94.31 378 ARG A O 1
ATOM 2970 N N . ARG A 1 379 ? -9.687 9.936 11.618 1.00 96.19 379 ARG A N 1
ATOM 2971 C CA . ARG A 1 379 ? -8.872 11.124 11.281 1.00 96.19 379 ARG A CA 1
ATOM 2972 C C . ARG A 1 379 ? -8.390 11.122 9.832 1.00 96.19 379 ARG A C 1
ATOM 2974 O O . ARG A 1 379 ? -7.565 11.952 9.466 1.00 96.19 379 ARG A O 1
ATOM 2981 N N . ASN A 1 380 ? -8.901 10.222 8.994 1.00 94.31 380 ASN A N 1
ATOM 2982 C CA . ASN A 1 380 ? -8.493 10.071 7.599 1.00 94.31 380 ASN A CA 1
ATOM 2983 C C . ASN A 1 380 ? -8.710 11.340 6.757 1.00 94.31 380 ASN A C 1
ATOM 2985 O O . ASN A 1 380 ? -7.828 11.685 5.974 1.00 94.31 380 ASN A O 1
ATOM 2989 N N . GLU A 1 381 ? -9.802 12.094 6.953 1.00 94.50 381 GLU A N 1
ATOM 2990 C CA . GLU A 1 381 ? -9.974 13.377 6.245 1.00 94.50 381 GLU A CA 1
ATOM 2991 C C . GLU A 1 381 ? -8.945 14.426 6.675 1.00 94.50 381 GLU A C 1
ATOM 2993 O O . GLU A 1 381 ? -8.344 15.098 5.837 1.00 94.50 381 GLU A O 1
ATOM 2998 N N . LYS A 1 382 ? -8.692 14.537 7.984 1.00 96.19 382 LYS A N 1
ATOM 2999 C CA . LYS A 1 382 ? -7.648 15.423 8.510 1.00 96.19 382 LYS A CA 1
ATOM 3000 C C . LYS A 1 382 ? -6.280 15.022 7.948 1.00 96.19 382 LYS A C 1
ATOM 3002 O O . LYS A 1 382 ? -5.534 15.871 7.466 1.00 96.19 382 LYS A O 1
ATOM 3007 N N . ARG A 1 383 ? -5.985 13.721 7.941 1.00 97.31 383 ARG A N 1
ATOM 3008 C CA . ARG A 1 383 ? -4.733 13.164 7.429 1.00 97.31 383 ARG A CA 1
ATOM 3009 C C . ARG A 1 383 ? -4.561 13.383 5.921 1.00 97.31 383 ARG A C 1
ATOM 3011 O O . ARG A 1 383 ? -3.441 13.622 5.480 1.00 97.31 383 ARG A O 1
ATOM 3018 N N . ALA A 1 384 ? -5.639 13.366 5.135 1.00 96.56 384 ALA A N 1
ATOM 3019 C CA . ALA A 1 384 ? -5.598 13.723 3.715 1.00 96.56 384 ALA A CA 1
ATOM 3020 C C . ALA A 1 384 ? -5.113 15.168 3.505 1.00 96.56 384 ALA A C 1
ATOM 3022 O O . ALA A 1 384 ? -4.239 15.421 2.677 1.00 96.56 384 ALA A O 1
ATOM 3023 N N . TRP A 1 385 ? -5.611 16.117 4.299 1.00 96.81 385 TRP A N 1
ATOM 3024 C CA . TRP A 1 385 ? -5.147 17.507 4.251 1.00 96.81 385 TRP A CA 1
ATOM 3025 C C . TRP A 1 385 ? -3.722 17.688 4.791 1.00 96.81 385 TRP A C 1
ATOM 3027 O O . TRP A 1 385 ? -2.962 18.481 4.234 1.00 96.81 385 TRP A O 1
ATOM 3037 N N . ASP A 1 386 ? -3.312 16.909 5.798 1.00 97.69 386 ASP A N 1
ATOM 3038 C CA . ASP A 1 386 ? -1.903 16.852 6.214 1.00 97.69 386 ASP A CA 1
ATOM 3039 C C . ASP A 1 386 ? -1.008 16.389 5.056 1.00 97.69 386 ASP A C 1
ATOM 3041 O O . ASP A 1 386 ? 0.061 16.955 4.832 1.00 97.69 386 ASP A O 1
ATOM 3045 N N . MET A 1 387 ? -1.456 15.406 4.269 1.00 96.56 387 MET A N 1
ATOM 3046 C CA . MET A 1 387 ? -0.722 14.949 3.089 1.00 96.56 387 MET A CA 1
ATOM 3047 C C . MET A 1 387 ? -0.603 16.046 2.027 1.00 96.56 387 MET A C 1
ATOM 3049 O O . MET A 1 387 ? 0.457 16.203 1.425 1.00 96.56 387 MET A O 1
ATOM 3053 N N . MET A 1 388 ? -1.637 16.872 1.843 1.00 96.31 388 MET A N 1
ATOM 3054 C CA . MET A 1 388 ? -1.547 18.040 0.959 1.00 96.31 388 MET A CA 1
ATOM 3055 C C . MET A 1 388 ? -0.521 19.065 1.448 1.00 96.31 388 MET A C 1
ATOM 3057 O O . MET A 1 388 ? 0.171 19.668 0.628 1.00 96.31 388 MET A O 1
ATOM 3061 N N . ALA A 1 389 ? -0.343 19.227 2.762 1.00 97.19 389 ALA A N 1
ATOM 3062 C CA . ALA A 1 389 ? 0.741 20.045 3.305 1.00 97.19 389 ALA A CA 1
ATOM 3063 C C . ALA A 1 389 ? 2.128 19.459 2.985 1.00 97.19 389 ALA A C 1
ATOM 3065 O O . ALA A 1 389 ? 3.040 20.212 2.633 1.00 97.19 389 ALA A O 1
ATOM 3066 N N . VAL A 1 390 ? 2.282 18.130 3.045 1.00 95.88 390 VAL A N 1
ATOM 3067 C CA . VAL A 1 390 ? 3.519 17.437 2.643 1.00 95.88 390 VAL A CA 1
ATOM 3068 C C . VAL A 1 390 ? 3.809 17.651 1.158 1.00 95.88 390 VAL A C 1
ATOM 3070 O O . VAL A 1 390 ? 4.913 18.075 0.811 1.00 95.88 390 VAL A O 1
ATOM 3073 N N . VAL A 1 391 ? 2.816 17.439 0.290 1.00 94.38 391 VAL A N 1
ATOM 3074 C CA . VAL A 1 391 ? 2.932 17.663 -1.160 1.00 94.38 391 VAL A CA 1
ATOM 3075 C C . VAL A 1 391 ? 3.273 19.124 -1.465 1.00 94.38 391 VAL A C 1
ATOM 3077 O O . VAL A 1 391 ? 4.171 19.389 -2.259 1.00 94.38 391 VAL A O 1
ATOM 3080 N N . SER A 1 392 ? 2.643 20.087 -0.793 1.00 95.38 392 SER A N 1
ATOM 3081 C CA . SER A 1 392 ? 2.948 21.511 -0.976 1.00 95.38 392 SER A CA 1
ATOM 3082 C C . SER A 1 392 ? 4.357 21.883 -0.528 1.00 95.38 392 SER A C 1
ATOM 3084 O O . SER A 1 392 ? 5.039 22.632 -1.228 1.00 95.38 392 SER A O 1
ATOM 3086 N N . ASN A 1 393 ? 4.853 21.326 0.583 1.00 95.25 393 ASN A N 1
ATOM 3087 C CA . ASN A 1 393 ? 6.247 21.533 0.984 1.00 95.25 393 ASN A CA 1
ATOM 3088 C C . ASN A 1 393 ? 7.226 20.904 -0.016 1.00 95.25 393 ASN A C 1
ATOM 3090 O O . ASN A 1 393 ? 8.252 21.503 -0.323 1.00 95.25 393 ASN A O 1
ATOM 3094 N N . LEU A 1 394 ? 6.907 19.733 -0.558 1.00 92.44 394 LEU A N 1
ATOM 3095 C CA . LEU A 1 394 ? 7.701 19.077 -1.593 1.00 92.44 394 LEU A CA 1
ATOM 3096 C C . LEU A 1 394 ? 7.753 19.905 -2.890 1.00 92.44 394 LEU A C 1
ATOM 3098 O O . LEU A 1 394 ? 8.840 20.132 -3.420 1.00 92.44 394 LEU A O 1
ATOM 3102 N N . LEU A 1 395 ? 6.611 20.410 -3.368 1.00 92.94 395 LEU A N 1
ATOM 3103 C CA . LEU A 1 395 ? 6.542 21.296 -4.537 1.00 92.94 395 LEU A CA 1
ATOM 3104 C C . LEU A 1 395 ? 7.315 22.594 -4.295 1.00 92.94 395 LEU A C 1
ATOM 3106 O O . LEU A 1 395 ? 8.109 23.000 -5.141 1.00 92.94 395 LEU A O 1
ATOM 3110 N N . PHE A 1 396 ? 7.152 23.205 -3.119 1.00 94.50 396 PHE A N 1
ATOM 3111 C CA . PHE A 1 396 ? 7.931 24.371 -2.710 1.00 94.50 396 PHE A CA 1
ATOM 3112 C C . PHE A 1 396 ? 9.432 24.070 -2.777 1.00 94.50 396 PHE A C 1
ATOM 3114 O O . PHE A 1 396 ? 10.197 24.805 -3.398 1.00 94.50 396 PHE A O 1
ATOM 3121 N N . ARG A 1 397 ? 9.872 22.958 -2.184 1.00 92.19 397 ARG A N 1
ATOM 3122 C CA . ARG A 1 397 ? 11.287 22.585 -2.182 1.00 92.19 397 ARG A CA 1
ATOM 3123 C C . ARG A 1 397 ? 11.831 22.388 -3.592 1.00 92.19 397 ARG A C 1
ATOM 3125 O O . ARG A 1 397 ? 12.908 22.884 -3.899 1.00 92.19 397 ARG A O 1
ATOM 3132 N N . TRP A 1 398 ? 11.078 21.709 -4.447 1.00 91.38 398 TRP A N 1
ATOM 3133 C CA . TRP A 1 398 ? 11.456 21.481 -5.837 1.00 91.38 398 TRP A CA 1
ATOM 3134 C C . TRP A 1 398 ? 11.534 22.785 -6.652 1.00 91.38 398 TRP A C 1
ATOM 3136 O O . TRP A 1 398 ? 12.458 22.967 -7.452 1.00 91.38 398 TRP A O 1
ATOM 3146 N N . LEU A 1 399 ? 10.613 23.726 -6.421 1.00 92.12 399 LEU A N 1
ATOM 3147 C CA . LEU A 1 399 ? 10.608 25.039 -7.073 1.00 92.12 399 LEU A CA 1
ATOM 3148 C C . LEU A 1 399 ? 11.802 25.900 -6.642 1.00 92.12 399 LEU A C 1
ATOM 3150 O O . LEU A 1 399 ? 12.462 26.480 -7.500 1.00 92.12 399 LEU A O 1
ATOM 3154 N N . PHE A 1 400 ? 12.115 25.943 -5.346 1.00 93.12 400 PHE A N 1
ATOM 3155 C CA . PHE A 1 400 ? 13.082 26.901 -4.795 1.00 93.12 400 PHE A CA 1
ATOM 3156 C C . PHE A 1 400 ? 14.488 26.337 -4.540 1.00 93.12 400 PHE A C 1
ATOM 3158 O O . PHE A 1 400 ? 15.432 27.114 -4.416 1.00 93.12 400 PHE A O 1
ATOM 3165 N N . PHE A 1 401 ? 14.676 25.015 -4.483 1.00 91.25 401 PHE A N 1
ATOM 3166 C CA . PHE A 1 401 ? 15.983 24.397 -4.229 1.00 91.25 401 PHE A CA 1
ATOM 3167 C C . PHE A 1 401 ? 16.397 23.473 -5.387 1.00 91.25 401 PHE A C 1
ATOM 3169 O O . PHE A 1 401 ? 15.987 22.313 -5.431 1.00 91.25 401 PHE A O 1
ATOM 3176 N N . PRO A 1 402 ? 17.291 23.915 -6.294 1.00 87.44 402 PRO A N 1
ATOM 3177 C CA . PRO A 1 402 ? 17.723 23.120 -7.450 1.00 87.44 402 PRO A CA 1
ATOM 3178 C C . PRO A 1 402 ? 18.303 21.739 -7.107 1.00 87.44 402 PRO A C 1
ATOM 3180 O O . PRO A 1 402 ? 18.179 20.800 -7.892 1.00 87.44 402 PRO A O 1
ATOM 3183 N N . LYS A 1 403 ? 18.903 21.579 -5.918 1.00 85.56 403 LYS A N 1
ATOM 3184 C CA . LYS A 1 403 ? 19.413 20.284 -5.430 1.00 85.56 403 LYS A CA 1
ATOM 3185 C C . LYS A 1 403 ? 18.324 19.211 -5.303 1.00 85.56 403 LYS A C 1
ATOM 3187 O O . LYS A 1 403 ? 18.626 18.031 -5.419 1.00 85.56 403 LYS A O 1
ATOM 3192 N N . GLU A 1 404 ? 17.071 19.617 -5.108 1.00 85.38 404 GLU A N 1
ATOM 3193 C CA . GLU A 1 404 ? 15.910 18.728 -4.970 1.00 85.38 404 GLU A CA 1
ATOM 3194 C C . GLU A 1 404 ? 15.399 18.224 -6.328 1.00 85.38 404 GLU A C 1
ATOM 3196 O O . GLU A 1 404 ? 14.436 17.470 -6.379 1.00 85.38 404 GLU A O 1
ATOM 3201 N N . ARG A 1 405 ? 16.033 18.631 -7.436 1.00 87.94 405 ARG A N 1
ATOM 3202 C CA . ARG A 1 405 ? 15.736 18.148 -8.794 1.00 87.94 405 ARG A CA 1
ATOM 3203 C C . ARG A 1 405 ? 16.719 17.078 -9.263 1.00 87.94 405 ARG A C 1
ATOM 3205 O O . ARG A 1 405 ? 16.500 16.451 -10.293 1.00 87.94 405 ARG A O 1
ATOM 3212 N N . ARG A 1 406 ? 17.826 16.892 -8.537 1.00 88.25 406 ARG A N 1
ATOM 3213 C CA . ARG A 1 406 ? 18.895 15.968 -8.923 1.00 88.25 406 ARG A CA 1
ATOM 3214 C C . ARG A 1 406 ? 18.531 14.543 -8.541 1.00 88.25 406 ARG A C 1
ATOM 3216 O O . ARG A 1 406 ? 18.049 14.304 -7.434 1.00 88.25 406 ARG A O 1
ATOM 3223 N N . ARG A 1 407 ? 18.825 13.602 -9.440 1.00 90.94 407 ARG A N 1
ATOM 3224 C CA . ARG A 1 407 ? 18.779 12.178 -9.108 1.00 90.94 407 ARG A CA 1
ATOM 3225 C C . ARG A 1 407 ? 19.715 11.870 -7.940 1.00 90.94 407 ARG A C 1
ATOM 3227 O O . ARG A 1 407 ? 20.691 12.586 -7.704 1.00 90.94 407 ARG A O 1
ATOM 3234 N N . PHE A 1 408 ? 19.395 10.823 -7.196 1.00 91.69 408 PHE A N 1
ATOM 3235 C CA . PHE A 1 408 ? 20.192 10.366 -6.065 1.00 91.69 408 PHE A CA 1
ATOM 3236 C C . PHE A 1 408 ? 20.341 8.849 -6.096 1.00 91.69 408 PHE A C 1
ATOM 3238 O O . PHE A 1 408 ? 19.482 8.140 -6.613 1.00 91.69 408 PHE A O 1
ATOM 3245 N N . PHE A 1 409 ? 21.427 8.363 -5.510 1.00 92.81 409 PHE A N 1
ATOM 3246 C CA . PHE A 1 409 ? 21.626 6.944 -5.263 1.00 92.81 409 PHE A CA 1
ATOM 3247 C C . PHE A 1 409 ? 21.175 6.650 -3.833 1.00 92.81 409 PHE A C 1
ATOM 3249 O O . PHE A 1 409 ? 21.738 7.238 -2.900 1.00 92.81 409 PHE A O 1
ATOM 3256 N N . PRO A 1 410 ? 20.138 5.817 -3.638 1.00 91.12 410 PRO A N 1
ATOM 3257 C CA . PRO A 1 410 ? 19.660 5.505 -2.304 1.00 91.12 410 PRO A CA 1
ATOM 3258 C C . PRO A 1 410 ? 20.751 4.871 -1.450 1.00 91.12 410 PRO A C 1
ATOM 3260 O O . PRO A 1 410 ? 21.450 3.955 -1.882 1.00 91.12 410 PRO A O 1
ATOM 3263 N N . LYS A 1 411 ? 20.882 5.350 -0.214 1.00 91.81 411 LYS A N 1
ATOM 3264 C CA . LYS A 1 411 ? 21.732 4.693 0.779 1.00 91.81 411 LYS A CA 1
ATOM 3265 C C . LYS A 1 411 ? 21.002 3.478 1.345 1.00 91.81 411 LYS A C 1
ATOM 3267 O O . LYS A 1 411 ? 19.780 3.564 1.513 1.00 91.81 411 LYS A O 1
ATOM 3272 N N . PRO A 1 412 ? 21.726 2.409 1.723 1.00 91.62 412 PRO A N 1
ATOM 3273 C CA . PRO A 1 412 ? 21.114 1.274 2.386 1.00 91.62 412 PRO A CA 1
ATOM 3274 C C . PRO A 1 412 ? 20.294 1.712 3.598 1.00 91.62 412 PRO A C 1
ATOM 3276 O O . PRO A 1 412 ? 20.761 2.492 4.437 1.00 91.62 412 PRO A O 1
ATOM 3279 N N . VAL A 1 413 ? 19.053 1.241 3.662 1.00 92.38 413 VAL A N 1
ATOM 3280 C CA . VAL A 1 413 ? 18.163 1.499 4.792 1.00 92.38 413 VAL A CA 1
ATOM 3281 C C . VAL A 1 413 ? 18.509 0.523 5.904 1.00 92.38 413 VAL A C 1
ATOM 3283 O O . VAL A 1 413 ? 18.628 -0.679 5.681 1.00 92.38 413 VAL A O 1
ATOM 3286 N N . LYS A 1 414 ? 18.667 1.063 7.108 1.00 90.62 414 LYS A N 1
ATOM 3287 C CA . LYS A 1 414 ? 18.902 0.305 8.335 1.00 90.62 414 LYS A CA 1
ATOM 3288 C C . LYS A 1 414 ? 17.659 0.382 9.218 1.00 90.62 414 LYS A C 1
ATOM 3290 O O . LYS A 1 414 ? 16.862 1.309 9.072 1.00 90.62 414 LYS A O 1
ATOM 3295 N N . MET A 1 415 ? 17.519 -0.550 10.163 1.00 90.44 415 MET A N 1
ATOM 3296 C CA . MET A 1 415 ? 16.461 -0.540 11.186 1.00 90.44 415 MET A CA 1
ATOM 3297 C C . MET A 1 415 ? 16.727 0.546 12.242 1.00 90.44 415 MET A C 1
ATOM 3299 O O . MET A 1 415 ? 16.939 0.270 13.421 1.00 90.44 415 MET A O 1
ATOM 3303 N N . GLU A 1 416 ? 16.729 1.799 11.800 1.00 92.12 416 GLU A N 1
ATOM 3304 C CA . GLU A 1 416 ? 16.997 2.991 12.598 1.00 92.12 416 GLU A CA 1
ATOM 3305 C C . GLU A 1 416 ? 15.774 3.923 12.601 1.00 92.12 416 GLU A C 1
ATOM 3307 O O . GLU A 1 416 ? 14.967 3.903 11.664 1.00 92.12 416 GLU A O 1
ATOM 3312 N N . PRO A 1 417 ? 15.584 4.732 13.658 1.00 90.25 417 PRO A N 1
ATOM 3313 C CA . PRO A 1 417 ? 14.507 5.714 13.692 1.00 90.25 417 PRO A CA 1
ATOM 3314 C C . PRO A 1 417 ? 14.623 6.713 12.534 1.00 90.25 417 PRO A C 1
ATOM 3316 O O . PRO A 1 417 ? 15.724 7.103 12.151 1.00 90.25 417 PRO A O 1
ATOM 3319 N N . ILE A 1 418 ? 13.479 7.192 12.036 1.00 91.12 418 ILE A N 1
ATOM 3320 C CA . ILE A 1 418 ? 13.443 8.243 11.011 1.00 91.12 418 ILE A CA 1
ATOM 3321 C C . ILE A 1 418 ? 14.228 9.480 11.481 1.00 91.12 418 ILE A C 1
ATOM 3323 O O . ILE A 1 418 ? 13.996 9.950 12.604 1.00 91.12 418 ILE A O 1
ATOM 3327 N N . PRO A 1 419 ? 15.099 10.054 10.630 1.00 91.12 419 PRO A N 1
ATOM 3328 C CA . PRO A 1 419 ? 15.841 11.254 10.970 1.00 91.12 419 PRO A CA 1
ATOM 3329 C C . PRO A 1 419 ? 14.909 12.468 11.122 1.00 91.12 419 PRO A C 1
ATOM 3331 O O . PRO A 1 419 ? 13.886 12.572 10.438 1.00 91.12 419 PRO A O 1
ATOM 3334 N N . PRO A 1 420 ? 15.254 13.426 11.998 1.00 88.12 420 PRO A N 1
ATOM 3335 C CA . PRO A 1 420 ? 14.445 14.617 12.190 1.00 88.12 420 PRO A CA 1
ATOM 3336 C C . PRO A 1 420 ? 14.454 15.497 10.936 1.00 88.12 420 PRO A C 1
ATOM 3338 O O . PRO A 1 420 ? 15.464 15.635 10.243 1.00 88.12 420 PRO A O 1
ATOM 3341 N N . ILE A 1 421 ? 13.323 16.149 10.676 1.00 92.75 421 ILE A N 1
ATOM 3342 C CA . ILE A 1 421 ? 13.215 17.145 9.612 1.00 92.75 421 ILE A CA 1
ATOM 3343 C C . ILE A 1 421 ? 13.810 18.491 10.062 1.00 92.75 421 ILE A C 1
ATOM 3345 O O . ILE A 1 421 ? 13.833 18.813 11.252 1.00 92.75 421 ILE A O 1
ATOM 3349 N N . SER A 1 422 ? 14.272 19.314 9.114 1.00 93.19 422 SER A N 1
ATOM 3350 C CA . SER A 1 422 ? 14.823 20.637 9.429 1.00 93.19 422 SER A CA 1
ATOM 3351 C C . SER A 1 422 ? 13.784 21.555 10.090 1.00 93.19 422 SER A C 1
ATOM 3353 O O . SER A 1 422 ? 12.590 21.504 9.783 1.00 93.19 422 SER A O 1
ATOM 3355 N N . SER A 1 423 ? 14.233 22.469 10.956 1.00 93.94 423 SER A N 1
ATOM 3356 C CA . SER A 1 423 ? 13.343 23.443 11.609 1.00 93.94 423 SER A CA 1
ATOM 3357 C C . SER A 1 423 ? 12.601 24.332 10.600 1.00 93.94 423 SER A C 1
ATOM 3359 O O . SER A 1 423 ? 11.446 24.700 10.824 1.00 93.94 423 SER A O 1
ATOM 3361 N N . ALA A 1 424 ? 13.234 24.638 9.463 1.00 94.50 424 ALA A N 1
ATOM 3362 C CA . ALA A 1 424 ? 12.632 25.399 8.374 1.00 94.50 424 ALA A CA 1
ATOM 3363 C C . ALA A 1 424 ? 11.511 24.618 7.670 1.00 94.50 424 ALA A C 1
ATOM 3365 O O . ALA A 1 424 ? 10.433 25.172 7.453 1.00 94.50 424 ALA A O 1
ATOM 3366 N N . ASP A 1 425 ? 11.733 23.340 7.357 1.00 94.44 425 ASP A N 1
ATOM 3367 C CA . ASP A 1 425 ? 10.695 22.471 6.793 1.00 94.44 425 ASP A CA 1
ATOM 3368 C C . ASP A 1 425 ? 9.542 22.273 7.778 1.00 94.44 425 ASP A C 1
ATOM 3370 O O . ASP A 1 425 ? 8.386 22.414 7.395 1.00 94.44 425 ASP A O 1
ATOM 3374 N N . ALA A 1 426 ? 9.836 22.030 9.058 1.00 96.19 426 ALA A N 1
ATOM 3375 C CA . ALA A 1 426 ? 8.809 21.868 10.084 1.00 96.19 426 ALA A CA 1
ATOM 3376 C C . ALA A 1 426 ? 7.917 23.116 10.209 1.00 96.19 426 ALA A C 1
ATOM 3378 O O . ALA A 1 426 ? 6.699 23.003 10.358 1.00 96.19 426 ALA A O 1
ATOM 3379 N N . ARG A 1 427 ? 8.498 24.324 10.120 1.00 97.19 427 ARG A N 1
ATOM 3380 C CA . ARG A 1 427 ? 7.725 25.578 10.089 1.00 97.19 427 ARG A CA 1
ATOM 3381 C C . ARG A 1 427 ? 6.853 25.683 8.837 1.00 97.19 427 ARG A C 1
ATOM 3383 O O . ARG A 1 427 ? 5.683 26.035 8.972 1.00 97.19 427 ARG A O 1
ATOM 3390 N N . ARG A 1 428 ? 7.382 25.354 7.652 1.00 97.25 428 ARG A N 1
ATOM 3391 C CA . ARG A 1 428 ? 6.612 25.369 6.392 1.00 97.25 428 ARG A CA 1
ATOM 3392 C C . ARG A 1 428 ? 5.468 24.364 6.398 1.00 97.25 428 ARG A C 1
ATOM 3394 O O . ARG A 1 428 ? 4.353 24.726 6.046 1.00 97.25 428 ARG A O 1
ATOM 3401 N N . LEU A 1 429 ? 5.716 23.136 6.846 1.00 97.19 429 LEU A N 1
ATOM 3402 C CA . LEU A 1 429 ? 4.689 22.104 6.968 1.00 97.19 429 LEU A CA 1
ATOM 3403 C C . LEU A 1 429 ? 3.562 22.565 7.887 1.00 97.19 429 LEU A C 1
ATOM 3405 O O . LEU A 1 429 ? 2.405 22.532 7.481 1.00 97.19 429 LEU A O 1
ATOM 3409 N N . ARG A 1 430 ? 3.884 23.086 9.079 1.00 97.56 430 ARG A N 1
ATOM 3410 C CA . ARG A 1 430 ? 2.874 23.646 9.992 1.00 97.56 430 ARG A CA 1
ATOM 3411 C C . ARG A 1 430 ? 2.118 24.824 9.384 1.00 97.56 430 ARG A C 1
ATOM 3413 O O . ARG A 1 430 ? 0.924 24.956 9.628 1.00 97.56 430 ARG A O 1
ATOM 3420 N N . PHE A 1 431 ? 2.784 25.670 8.601 1.00 97.88 431 PHE A N 1
ATOM 3421 C CA . PHE A 1 431 ? 2.134 26.765 7.885 1.00 97.88 431 PHE A CA 1
ATOM 3422 C C . PHE A 1 431 ? 1.132 26.249 6.842 1.00 97.88 431 PHE A C 1
ATOM 3424 O O . PHE A 1 431 ? -0.038 26.622 6.897 1.00 97.88 431 PHE A O 1
ATOM 3431 N N . PHE A 1 432 ? 1.543 25.334 5.959 1.00 97.88 432 PHE A N 1
ATOM 3432 C CA . PHE A 1 432 ? 0.634 24.718 4.989 1.00 97.88 432 PHE A CA 1
ATOM 3433 C C . PHE A 1 432 ? -0.501 23.954 5.676 1.00 97.88 432 PHE A C 1
ATOM 3435 O O . PHE A 1 432 ? -1.654 24.104 5.286 1.00 97.88 432 PHE A O 1
ATOM 3442 N N . GLY A 1 433 ? -0.205 23.207 6.742 1.00 97.19 433 GLY A N 1
ATOM 3443 C CA . GLY A 1 433 ? -1.210 22.521 7.552 1.00 97.19 433 GLY A CA 1
ATOM 3444 C C . GLY A 1 433 ? -2.248 23.491 8.119 1.00 97.19 433 GLY A C 1
ATOM 3445 O O . GLY A 1 433 ? -3.443 23.249 7.986 1.00 97.19 433 GLY A O 1
ATOM 3446 N N . LYS A 1 434 ? -1.823 24.637 8.670 1.00 97.31 434 LYS A N 1
ATOM 3447 C CA . LYS A 1 434 ? -2.748 25.686 9.134 1.00 97.31 434 LYS A CA 1
ATOM 3448 C C . LYS A 1 434 ? -3.640 26.212 8.012 1.00 97.31 434 LYS A C 1
ATOM 3450 O O . LYS A 1 434 ? -4.821 26.416 8.255 1.00 97.31 434 LYS A O 1
ATOM 3455 N N . ILE A 1 435 ? -3.106 26.408 6.804 1.00 97.06 435 ILE A N 1
ATOM 3456 C CA . ILE A 1 435 ? -3.904 26.841 5.647 1.00 97.06 435 ILE A CA 1
ATOM 3457 C C . ILE A 1 435 ? -4.944 25.779 5.294 1.00 97.06 435 ILE A C 1
ATOM 3459 O O . ILE A 1 435 ? -6.132 26.095 5.237 1.00 97.06 435 ILE A O 1
ATOM 3463 N N . TYR A 1 436 ? -4.523 24.528 5.098 1.00 96.75 436 TYR A N 1
ATOM 3464 C CA . TYR A 1 436 ? -5.431 23.456 4.695 1.00 96.75 436 TYR A CA 1
ATOM 3465 C C . TYR A 1 436 ? -6.508 23.175 5.740 1.00 96.75 436 TYR A C 1
ATOM 3467 O O . TYR A 1 436 ? -7.641 22.915 5.359 1.00 96.75 436 TYR A O 1
ATOM 3475 N N . HIS A 1 437 ? -6.208 23.298 7.033 1.00 95.56 437 HIS A N 1
ATOM 3476 C CA . HIS A 1 437 ? -7.190 23.121 8.113 1.00 95.56 437 HIS A CA 1
ATOM 3477 C C . HIS A 1 437 ? -7.967 24.396 8.470 1.00 95.56 437 HIS A C 1
ATOM 3479 O O . HIS A 1 437 ? -8.823 24.364 9.351 1.00 95.56 437 HIS A O 1
ATOM 3485 N N . SER A 1 438 ? -7.694 25.523 7.809 1.00 95.75 438 SER A N 1
ATOM 3486 C CA . SER A 1 438 ? -8.407 26.776 8.063 1.00 95.75 438 SER A CA 1
ATOM 3487 C C . SER A 1 438 ? -9.812 26.778 7.459 1.00 95.75 438 SER A C 1
ATOM 3489 O O . SER A 1 438 ? -10.113 26.072 6.492 1.00 95.75 438 SER A O 1
ATOM 3491 N N . VAL A 1 439 ? -10.657 27.676 7.968 1.00 93.25 439 VAL A N 1
ATOM 3492 C CA . VAL A 1 439 ? -12.000 27.941 7.426 1.00 93.25 439 VAL A CA 1
ATOM 3493 C C . VAL A 1 439 ? -11.949 28.346 5.944 1.00 93.25 439 VAL A C 1
ATOM 3495 O O . VAL A 1 439 ? -12.892 28.071 5.203 1.00 93.25 439 VAL A O 1
ATOM 3498 N N . LEU A 1 440 ? -10.835 28.926 5.478 1.00 92.25 440 LEU A N 1
ATOM 3499 C CA . LEU A 1 440 ? -10.649 29.326 4.079 1.00 92.25 440 LEU A CA 1
ATOM 3500 C C . LEU A 1 440 ? -10.684 28.135 3.118 1.00 92.25 440 LEU A C 1
ATOM 3502 O O . LEU A 1 440 ? -11.218 28.264 2.023 1.00 92.25 440 LEU A O 1
ATOM 3506 N N . VAL A 1 441 ? -10.149 26.981 3.524 1.00 92.62 441 VAL A N 1
ATOM 3507 C CA . VAL A 1 441 ? -10.128 25.767 2.692 1.00 92.62 441 VAL A CA 1
ATOM 3508 C C . VAL A 1 441 ? -11.291 24.841 3.032 1.00 92.62 441 VAL A C 1
ATOM 3510 O O . VAL A 1 441 ? -11.880 24.239 2.137 1.00 92.62 441 VAL A O 1
ATOM 3513 N N . GLN A 1 442 ? -11.649 24.736 4.313 1.00 95.06 442 GLN A N 1
ATOM 3514 C CA . GLN A 1 442 ? -12.630 23.755 4.782 1.00 95.06 442 GLN A CA 1
ATOM 3515 C C . GLN A 1 442 ? -14.091 24.154 4.531 1.00 95.06 442 GLN A C 1
ATOM 3517 O O . GLN A 1 442 ? -14.982 23.317 4.684 1.00 95.06 442 GLN A O 1
ATOM 3522 N N . ASN A 1 443 ? -14.371 25.394 4.115 1.00 95.06 443 ASN A N 1
ATOM 3523 C CA . ASN A 1 443 ? -15.737 25.791 3.777 1.00 95.06 443 ASN A CA 1
ATOM 3524 C C . ASN A 1 443 ? -16.257 25.067 2.519 1.00 95.06 443 ASN A C 1
ATOM 3526 O O . ASN A 1 443 ? -15.521 24.738 1.585 1.00 95.06 443 ASN A O 1
ATOM 3530 N N . ARG A 1 444 ? -17.573 24.834 2.495 1.00 93.88 444 ARG A N 1
ATOM 3531 C CA . ARG A 1 444 ? -18.245 24.034 1.464 1.00 93.88 444 ARG A CA 1
ATOM 3532 C C . ARG A 1 444 ? -18.072 24.582 0.034 1.00 93.88 444 ARG A C 1
ATOM 3534 O O . ARG A 1 444 ? -17.792 23.761 -0.843 1.00 93.88 444 ARG A O 1
ATOM 3541 N N . PRO A 1 445 ? -18.213 25.896 -0.243 1.00 95.88 445 PRO A N 1
ATOM 3542 C CA . PRO A 1 445 ? -17.956 26.443 -1.578 1.00 95.88 445 PRO A CA 1
ATOM 3543 C C . PRO A 1 445 ? -16.540 26.154 -2.085 1.00 95.88 445 PRO A C 1
ATOM 3545 O O . PRO A 1 445 ? -16.383 25.659 -3.202 1.00 95.88 445 PRO A O 1
ATOM 3548 N N . VAL A 1 446 ? -15.522 26.383 -1.250 1.00 94.81 446 VAL A N 1
ATOM 3549 C CA . VAL A 1 446 ? -14.121 26.154 -1.626 1.00 94.81 446 VAL A CA 1
ATOM 3550 C C . VAL A 1 446 ? -13.841 24.669 -1.834 1.00 94.81 446 VAL A C 1
ATOM 3552 O O . VAL A 1 446 ? -13.284 24.313 -2.871 1.00 94.81 446 VAL A O 1
ATOM 3555 N N . ARG A 1 447 ? -14.297 23.776 -0.943 1.00 94.50 447 ARG A N 1
ATOM 3556 C CA . ARG A 1 447 ? -14.147 22.319 -1.150 1.00 94.50 447 ARG A CA 1
ATOM 3557 C C . ARG A 1 447 ? -14.810 21.847 -2.447 1.00 94.50 447 ARG A C 1
ATOM 3559 O O . ARG A 1 447 ? -14.242 21.013 -3.148 1.00 94.50 447 ARG A O 1
ATOM 3566 N N . LYS A 1 448 ? -15.979 22.395 -2.803 1.00 95.38 448 LYS A N 1
ATOM 3567 C CA . LYS A 1 448 ? -16.670 22.065 -4.062 1.00 95.38 448 LYS A CA 1
ATOM 3568 C C . LYS A 1 448 ? -15.881 22.541 -5.285 1.00 95.38 448 LYS A C 1
ATOM 3570 O O . LYS A 1 448 ? -15.753 21.782 -6.244 1.00 95.38 448 LYS A O 1
ATOM 3575 N N . LEU A 1 449 ? -15.342 23.760 -5.243 1.00 96.12 449 LEU A N 1
ATOM 3576 C CA . LEU A 1 449 ? -14.510 24.308 -6.316 1.00 96.12 449 LEU A CA 1
ATOM 3577 C C . LEU A 1 449 ? -13.213 23.507 -6.488 1.00 96.12 449 LEU A C 1
ATOM 3579 O O . LEU A 1 449 ? -12.898 23.101 -7.602 1.00 96.12 449 LEU A O 1
ATOM 3583 N N . LEU A 1 450 ? -12.503 23.219 -5.393 1.00 94.75 450 LEU A N 1
ATOM 3584 C CA . LEU A 1 450 ? -11.302 22.377 -5.408 1.00 94.75 450 LEU A CA 1
ATOM 3585 C C . LEU A 1 450 ? -11.605 20.996 -5.996 1.00 94.75 450 LEU A C 1
ATOM 3587 O O . LEU A 1 450 ? -10.870 20.536 -6.865 1.00 94.75 450 LEU A O 1
ATOM 3591 N N . GLY A 1 451 ? -12.725 20.384 -5.599 1.00 96.06 451 GLY A N 1
ATOM 3592 C CA . GLY A 1 451 ? -13.190 19.118 -6.162 1.00 96.06 451 GLY A CA 1
ATOM 3593 C C . GLY A 1 451 ? -13.394 19.158 -7.671 1.00 96.06 451 GLY A C 1
ATOM 3594 O O . GLY A 1 451 ? -12.952 18.249 -8.374 1.00 96.06 451 GLY A O 1
ATOM 3595 N N . ALA A 1 452 ? -14.020 20.218 -8.183 1.00 96.69 452 ALA A N 1
ATOM 3596 C CA . ALA A 1 452 ? -14.204 20.402 -9.620 1.00 96.69 452 ALA A CA 1
ATOM 3597 C C . ALA A 1 452 ? -12.862 20.586 -10.348 1.00 96.69 452 ALA A C 1
ATOM 3599 O O . ALA A 1 452 ? -12.629 19.936 -11.362 1.00 96.69 452 ALA A O 1
ATOM 3600 N N . ILE A 1 453 ? -11.958 21.407 -9.803 1.00 96.69 453 ILE A N 1
ATOM 3601 C CA . ILE A 1 453 ? -10.629 21.648 -10.385 1.00 96.69 453 ILE A CA 1
ATOM 3602 C C . ILE A 1 453 ? -9.817 20.352 -10.446 1.00 96.69 453 ILE A C 1
ATOM 3604 O O . ILE A 1 453 ? -9.260 20.032 -11.493 1.00 96.69 453 ILE A O 1
ATOM 3608 N N . VAL A 1 454 ? -9.771 19.585 -9.353 1.00 96.44 454 VAL A N 1
ATOM 3609 C CA . VAL A 1 454 ? -9.029 18.317 -9.295 1.00 96.44 454 VAL A CA 1
ATOM 3610 C C . VAL A 1 454 ? -9.567 17.328 -10.328 1.00 96.44 454 VAL A C 1
ATOM 3612 O O . VAL A 1 454 ? -8.775 16.753 -11.071 1.00 96.44 454 VAL A O 1
ATOM 3615 N N . LYS A 1 455 ? -10.893 17.174 -10.444 1.00 96.25 455 LYS A N 1
ATOM 3616 C CA . LYS A 1 455 ? -11.509 16.309 -11.468 1.00 96.25 455 LYS A CA 1
ATOM 3617 C C . LYS A 1 455 ? -11.155 16.756 -12.887 1.00 96.25 455 LYS A C 1
ATOM 3619 O O . LYS A 1 455 ? -10.756 15.928 -13.699 1.00 96.25 455 LYS A O 1
ATOM 3624 N N . SER A 1 456 ? -11.234 18.055 -13.175 1.00 96.00 456 SER A N 1
ATOM 3625 C CA . SER A 1 456 ? -10.864 18.597 -14.488 1.00 96.00 456 SER A CA 1
ATOM 3626 C C . SER A 1 456 ? -9.392 18.350 -14.826 1.00 96.00 456 SER A C 1
ATOM 3628 O O . SER A 1 456 ? -9.085 17.954 -15.948 1.00 96.00 456 SER A O 1
ATOM 3630 N N . LEU A 1 457 ? -8.484 18.527 -13.859 1.00 95.62 457 LEU A N 1
ATOM 3631 C CA . LEU A 1 457 ? -7.057 18.240 -14.038 1.00 95.62 457 LEU A CA 1
ATOM 3632 C C . LEU A 1 457 ? -6.798 16.753 -14.294 1.00 95.62 457 LEU A C 1
ATOM 3634 O O . LEU A 1 457 ? -5.983 16.421 -15.151 1.00 95.62 457 LEU A O 1
ATOM 3638 N N . ILE A 1 458 ? -7.494 15.864 -13.581 1.00 94.94 458 ILE A N 1
ATOM 3639 C CA . ILE A 1 458 ? -7.387 14.415 -13.783 1.00 94.94 458 ILE A CA 1
ATOM 3640 C C . ILE A 1 458 ? -7.859 14.028 -15.187 1.00 94.94 458 ILE A C 1
ATOM 3642 O O . ILE A 1 458 ? -7.141 13.309 -15.877 1.00 94.94 458 ILE A O 1
ATOM 3646 N N . ASN A 1 459 ? -9.010 14.538 -15.633 1.00 93.31 459 ASN A N 1
ATOM 3647 C CA . ASN A 1 459 ? -9.548 14.251 -16.966 1.00 93.31 459 ASN A CA 1
ATOM 3648 C C . ASN A 1 459 ? -8.609 14.752 -18.073 1.00 93.31 459 ASN A C 1
ATOM 3650 O O . ASN A 1 459 ? -8.270 14.007 -18.989 1.00 93.31 459 ASN A O 1
ATOM 3654 N N . TRP A 1 460 ? -8.113 15.986 -17.947 1.00 94.38 460 TRP A N 1
ATOM 3655 C CA . TRP A 1 460 ? -7.116 16.535 -18.868 1.00 94.38 460 TRP A CA 1
ATOM 3656 C C . TRP A 1 460 ? -5.847 15.674 -18.922 1.00 94.38 460 TRP A C 1
ATOM 3658 O O . TRP A 1 460 ? -5.311 15.388 -19.994 1.00 94.38 460 TRP A O 1
ATOM 3668 N N . TYR A 1 461 ? -5.374 15.221 -17.762 1.00 91.38 461 TYR A N 1
ATOM 3669 C CA . TYR A 1 461 ? -4.191 14.378 -17.677 1.00 91.38 461 TYR A CA 1
ATOM 3670 C C . TYR A 1 461 ? -4.418 12.976 -18.266 1.00 91.38 461 TYR A C 1
ATOM 3672 O O . TYR A 1 461 ? -3.529 12.426 -18.919 1.00 91.38 461 TYR A O 1
ATOM 3680 N N . GLN A 1 462 ? -5.617 12.413 -18.107 1.00 89.94 462 GLN A N 1
ATOM 3681 C CA . GLN A 1 462 ? -6.006 11.146 -18.724 1.00 89.94 462 GLN A CA 1
ATOM 3682 C C . GLN A 1 462 ? -5.915 11.214 -20.255 1.00 89.94 462 GLN A C 1
ATOM 3684 O O . GLN A 1 462 ? -5.386 10.290 -20.879 1.00 89.94 462 GLN A O 1
ATOM 3689 N N . ASP A 1 463 ? -6.349 12.317 -20.866 1.00 88.81 463 ASP A N 1
ATOM 3690 C CA . ASP A 1 463 ? -6.240 12.512 -22.316 1.00 88.81 463 ASP A CA 1
ATOM 3691 C C . ASP A 1 463 ? -4.782 12.547 -22.792 1.00 88.81 463 ASP A C 1
ATOM 3693 O O . ASP A 1 463 ? -4.457 11.990 -23.846 1.00 88.81 463 ASP A O 1
ATOM 3697 N N . ILE A 1 464 ? -3.883 13.144 -22.003 1.00 87.50 464 ILE A N 1
ATOM 3698 C CA . ILE A 1 464 ? -2.438 13.138 -22.280 1.00 87.50 464 ILE A CA 1
ATOM 3699 C C . ILE A 1 464 ? -1.891 11.709 -22.254 1.00 87.50 464 ILE A C 1
ATOM 3701 O O . ILE A 1 464 ? -1.173 11.312 -23.175 1.00 87.50 464 ILE A O 1
ATOM 3705 N N . LEU A 1 465 ? -2.248 10.917 -21.239 1.00 83.56 465 LEU A N 1
ATOM 3706 C CA . LEU A 1 465 ? -1.810 9.522 -21.140 1.00 83.56 465 LEU A CA 1
ATOM 3707 C C . LEU A 1 465 ? -2.305 8.678 -22.324 1.00 83.56 465 LEU A C 1
ATOM 3709 O O . LEU A 1 465 ? -1.530 7.901 -22.881 1.00 83.56 465 LEU A O 1
ATOM 3713 N N . ARG A 1 466 ? -3.557 8.869 -22.767 1.00 84.69 466 ARG A N 1
ATOM 3714 C CA . ARG A 1 466 ? -4.111 8.172 -23.946 1.00 84.69 466 ARG A CA 1
ATOM 3715 C C . ARG A 1 466 ? -3.396 8.547 -25.245 1.00 84.69 466 ARG A C 1
ATOM 3717 O O . ARG A 1 466 ? -3.242 7.705 -26.127 1.00 84.69 466 ARG A O 1
ATOM 3724 N N . ARG A 1 467 ? -2.970 9.805 -25.406 1.00 84.81 467 ARG A N 1
ATOM 3725 C CA . ARG A 1 467 ? -2.169 10.234 -26.570 1.00 84.81 467 ARG A CA 1
ATOM 3726 C C . ARG A 1 467 ? -0.800 9.556 -26.574 1.00 84.81 467 ARG A C 1
ATOM 3728 O O . ARG A 1 467 ? -0.468 8.918 -27.566 1.00 84.81 467 ARG A O 1
ATOM 3735 N N . ARG A 1 468 ? -0.092 9.574 -25.441 1.00 78.94 468 ARG A N 1
ATOM 3736 C CA . ARG A 1 468 ? 1.207 8.893 -25.292 1.00 78.94 468 ARG A CA 1
ATOM 3737 C C . ARG A 1 468 ? 1.133 7.392 -25.541 1.00 78.94 468 ARG A C 1
ATOM 3739 O O . ARG A 1 468 ? 1.999 6.842 -26.206 1.00 78.94 468 ARG A O 1
ATOM 3746 N N . GLN A 1 469 ? 0.089 6.724 -25.048 1.00 79.62 469 GLN A N 1
ATOM 3747 C CA . GLN A 1 469 ? -0.109 5.298 -25.314 1.00 79.62 469 GLN A CA 1
ATOM 3748 C C . GLN A 1 469 ? -0.183 5.011 -26.818 1.00 79.62 469 GLN A C 1
ATOM 3750 O O . GLN A 1 469 ? 0.473 4.090 -27.290 1.00 79.62 469 GLN A O 1
ATOM 3755 N N . ARG A 1 470 ? -0.936 5.818 -27.578 1.00 82.12 470 ARG A N 1
ATOM 3756 C CA . ARG A 1 470 ? -1.036 5.669 -29.038 1.00 82.12 470 ARG A CA 1
ATOM 3757 C C . ARG A 1 470 ? 0.300 5.904 -29.741 1.00 82.12 470 ARG A C 1
ATOM 3759 O O . ARG A 1 470 ? 0.619 5.172 -30.670 1.00 82.12 470 ARG A O 1
ATOM 3766 N N . GLU A 1 471 ? 1.085 6.879 -29.285 1.00 78.38 471 GLU A N 1
ATOM 3767 C CA . GLU A 1 471 ? 2.430 7.140 -29.816 1.00 78.38 471 GLU A CA 1
ATOM 3768 C C . GLU A 1 471 ? 3.354 5.932 -29.614 1.00 78.38 471 GLU A C 1
ATOM 3770 O O . GLU A 1 471 ? 3.961 5.465 -30.575 1.00 78.38 471 GLU A O 1
ATOM 3775 N N . ILE A 1 472 ? 3.402 5.363 -28.408 1.00 72.50 472 ILE A N 1
ATOM 3776 C CA . ILE A 1 472 ? 4.269 4.215 -28.100 1.00 72.50 472 ILE A CA 1
ATOM 3777 C C . ILE A 1 472 ? 3.852 2.973 -28.892 1.00 72.50 472 ILE A C 1
ATOM 3779 O O . ILE A 1 472 ? 4.704 2.331 -29.500 1.00 72.50 472 ILE A O 1
ATOM 3783 N N . LEU A 1 473 ? 2.550 2.673 -28.956 1.00 75.88 473 LEU A N 1
ATOM 3784 C CA . LEU A 1 473 ? 2.043 1.563 -29.773 1.00 75.88 473 LEU A CA 1
ATOM 3785 C C . LEU A 1 473 ? 2.401 1.749 -31.255 1.00 75.88 473 LEU A C 1
ATOM 3787 O O . LEU A 1 473 ? 2.766 0.790 -31.928 1.00 75.88 473 LEU A O 1
ATOM 3791 N N . SER A 1 474 ? 2.384 2.989 -31.758 1.00 74.75 474 SER A N 1
ATOM 3792 C CA . SER A 1 474 ? 2.797 3.279 -33.136 1.00 74.75 474 SER A CA 1
ATOM 3793 C C . SER A 1 474 ? 4.298 3.088 -33.385 1.00 74.75 474 SER A C 1
ATOM 3795 O O . SER A 1 474 ? 4.681 2.741 -34.500 1.00 74.75 474 SER A O 1
ATOM 3797 N N . VAL A 1 475 ? 5.146 3.307 -32.373 1.00 67.94 475 VAL A N 1
ATOM 3798 C CA . VAL A 1 475 ? 6.594 3.046 -32.445 1.00 67.94 475 VAL A CA 1
ATOM 3799 C C . VAL A 1 475 ? 6.862 1.545 -32.393 1.00 67.94 475 VAL A C 1
ATOM 3801 O O . VAL A 1 475 ? 7.621 1.047 -33.220 1.00 67.94 475 VAL A O 1
ATOM 3804 N N . ALA A 1 476 ? 6.208 0.823 -31.480 1.00 63.03 476 ALA A N 1
ATOM 3805 C CA . ALA A 1 476 ? 6.322 -0.630 -31.365 1.00 63.03 476 ALA A CA 1
ATOM 3806 C C . ALA A 1 476 ? 5.902 -1.345 -32.659 1.00 63.03 476 ALA A C 1
ATOM 3808 O O . ALA A 1 476 ? 6.591 -2.253 -33.102 1.00 63.03 476 ALA A O 1
ATOM 3809 N N . ALA A 1 477 ? 4.850 -0.867 -33.331 1.00 64.88 477 ALA A N 1
ATOM 3810 C CA . ALA A 1 477 ? 4.404 -1.414 -34.613 1.00 64.88 477 ALA A CA 1
ATOM 3811 C C . ALA A 1 477 ? 5.400 -1.219 -35.779 1.00 64.88 477 ALA A C 1
ATOM 3813 O O . ALA A 1 477 ? 5.239 -1.845 -36.826 1.00 64.88 477 ALA A O 1
ATOM 3814 N N . ARG A 1 478 ? 6.400 -0.334 -35.641 1.00 63.28 478 ARG A N 1
ATOM 3815 C CA . ARG A 1 478 ? 7.429 -0.060 -36.666 1.00 63.28 478 ARG A CA 1
ATOM 3816 C C . ARG A 1 478 ? 8.742 -0.820 -36.434 1.00 63.28 478 ARG A C 1
ATOM 3818 O O . ARG A 1 478 ? 9.628 -0.726 -37.284 1.00 63.28 478 ARG A O 1
ATOM 3825 N N . LEU A 1 479 ? 8.880 -1.499 -35.294 1.00 55.59 479 LEU A N 1
ATOM 3826 C CA . LEU A 1 479 ? 10.043 -2.293 -34.875 1.00 55.59 479 LEU A CA 1
ATOM 3827 C C . LEU A 1 479 ? 9.750 -3.790 -35.015 1.00 55.59 479 LEU A C 1
ATOM 3829 O O . LEU A 1 479 ? 10.733 -4.538 -35.226 1.00 55.59 479 LEU A O 1
#

Foldseek 3Di:
DQQDQQAPVQDPLQLQLQCVALWRVDDRVLSSLQLVCLVVLVLLLHPCLQFPLLLQLSQVRDPSNRRSSLSSLSSLQVVCVPANWFLVCLLLALQRQLHVLLLLVLVDDPVLVVLQVLQAVLLVAADQEAAEQFLLCSLVVLQVPACLCVVCSSRRHDHNLLSRQLLSCVLSSVVVLSLVSLVQVLVSCVVSNHQAYEYLFQSSLLSQPPVCCVRNVRHPNSHNYGYVLVVSLVCLVVCVQPFPAQPLFEEEEQQASSCPPPPNPVLVSLVVLNVSSHYHYDYFPQDHSRHGHLQPSSLSSCRVDPNNLPLVLSVLSSLLSNVVVVVSRVVSVGQEYEYRGSVSQQSNLLSCQQQVDRHHYDYSSQSSCVRSVHHRDDCSNLSSQLVVLSSVLLNVCVVPPVVSSGGDNDDRRHSDGRDHHDPVSSVSSVVSSCVCPDPVCPPPVNSNVSNVVSVVSSVVVVVVVVVVSVVSSVVSVVD

pLDDT: mean 93.49, std 6.66, range [43.59, 98.75]

Secondary structure (DSSP, 8-state):
-----S-TTT-----HHHHS-TTT---HHHHHHHHHHHHTT-GGG-HHHHH--S--HHHHH-TT---HHHHHHHHHHHHHHHH-B-GGGGGG-TTSTT-HHHHHHTTS-HHHHHHHHHHHHHTTS--SEEEEPPTGGGGSGGGG-SSTTGGGGGGEE--GGGGGGGHHHHHTT-HHHHHHHHHHHHHHHHHTT-SEEEESSHHHHHIIIIIHHHHH----GGG--EEHHHHHHHHHHTTSS--SS----EEEEE--GGGGTGGGHHHHHHHHHHHHTTPEE---SS-GGGPPP-SSGGGSGGGTSTTTT-HHHHHHHHHHHHHHHHHHHHHTT-SEEEES-HHHHHHHHHHHHHHT-SSEEEEHHHHHHHHHT------HHHHHHHHHHHHHHHHHHHHH-GGGGS-BPPPPP-S-PPPPPPHHHHHHHHHHHHHHTSHHHHSHHHHHHHHHHHHHHHHHHHHHHHHHHHHHHHHHTT-

Sequence (479 aa):
MGFRFFKDDLCDLCGLCFERCPVLELPAAEAKQDIKALIGGKTDASLAYQRCTTCYTCDLICPVQSNPYELVLERWNEEHQSRGMSAIAKLVFPNETANMWASVRTLMPEDELSLMRSWQKNVKHPRKVMLLTGFYTNLVPFIAITSLIEELKPAISGFEGFWGCAGDAYKLGIMSQAEMIGKMLHDKFAEMGVGKLYCLMGAEAMMLSDVLPNRFGVDFSFCDPEPLDYWILDRLKSDKIKIKRKLNKKVTVHDSCLSKYKGGKLQDVIRETMKYIGCEIVEMEHNRESALCCGWAATIPALHSDIAGNPLHTLLYLLHSLYLRLQEAEATGAEAMVVNCHACYLFLSLIKVLTNSKVDIYLSLELVQMAAGEVPVRRNEKRAWDMMAVVSNLLFRWLFFPKERRRFFPKPVKMEPIPPISSADARRLRFFGKIYHSVLVQNRPVRKLLGAIVKSLINWYQDILRRRQREILSVAARL